Protein 4FQG (pdb70)

InterPro domains:
  IPR001202 WW domain [PF00397] (137-162)
  IPR001202 WW domain [PF00397] (434-460)
  IPR001202 WW domain [PS01159] (435-460)
  IPR001202 WW domain [PS50020] (131-164)
  IPR001202 WW domain [PS50020] (429-462)
  IPR001202 WW domain [PS50020] (532-561)
  IPR001202 WW domain [SM00456] (132-164)
  IPR001202 WW domain [SM00456] (430-462)
  IPR001202 WW domain [SM00456] (529-561)
  IPR001202 WW domain [cd00201] (137-164)
  IPR001202 WW domain [cd00201] (433-460)
  IPR001202 WW domain [cd00201] (532-561)
  IPR002713 FF domain [PF01846] (662-709)
  IPR002713 FF domain [PF01846] (727-776)
  IPR002713 FF domain [PF01846] (794-843)
  IPR002713 FF domain [PF01846] (898-949)
  IPR002713 FF domain [PF01846] (956-1007)
  IPR002713 FF domain [PF01846] (1015-1071)
  IPR002713 FF domain [PS51676] (659-712)
  IPR002713 FF domain [PS51676] (725-779)

CATH classification: 1.10.10.440 (+2 more: 1.10.10.440, 1.10.10.440)

Foldseek 3Di:
DVCLQVVLLVLLLVLCVVPPQALADDPVVVVVVSVVPPSVCSNVVPDPVVSVVSNVVVSVVSLVVLLVLLLVVVVVPVPDALPDAPVRVCVVCVPPCSQVRNHPDPVVSRVSVNVSSVVVVVVLLVVLVVVLVVDPLQDLCLVVVVVVDPPSLVVVCVVCVPDPSLVSCVVPVVVSSVSNVVSNVD/DVCLQVVLLVLLLVLCVVPPQALPDDPVVVVVVCVVPPSVVSNVVADPVRSVVSVVVSSVVSLVVLLVLLLVLVVPPVPDALPDALVRVCVVCVVPVSQVRNHPDSVVSRVSVNVSSVVVVVVLLVVLVVVLVVDPLQALVVLVVVVVDPVSLVVVCVVCVPPPSLVSCVVPVVVSSVSSVVSSVVRND

Nearest PDB structures (foldseek):
  4fqg-assembly1_A  TM=1.005E+00  e=4.468E-24  Homo sapiens
  7abg-assembly1_A4  TM=9.058E-01  e=4.247E-19  Homo sapiens
  7abf-assembly1_A4  TM=8.771E-01  e=1.284E-18  Homo sapiens
  8qo9-assembly1_T  TM=8.523E-01  e=1.172E-17  Homo sapiens
  4fqg-assembly1_A  TM=9.958E-01  e=4.144E-23  Homo sapiens

Solvent-accessible surface area: 24582 Å² total; per-residue (Å²): 128,158,101,115,121,65,83,5,25,89,75,1,85,60,3,1,73,66,85,8,163,41,28,51,63,50,29,62,90,8,100,178,74,5,123,172,27,162,84,19,106,51,0,90,109,5,100,140,95,62,18,60,113,18,6,76,68,27,31,99,59,19,54,109,99,18,78,89,73,0,46,76,11,1,102,113,19,116,68,14,54,18,82,20,68,11,155,97,2,79,139,93,6,114,123,34,71,69,5,96,131,17,8,105,29,61,167,86,30,71,128,21,4,81,46,11,22,111,42,72,60,92,78,10,20,50,61,0,107,66,12,0,142,89,15,168,88,12,55,164,132,0,36,72,64,44,96,68,60,112,98,12,32,109,56,0,34,143,97,2,80,134,40,172,60,14,75,77,0,76,53,24,66,101,64,27,102,119,17,0,64,55,48,10,96,141,130,156,102,118,117,69,83,4,28,84,72,1,90,57,2,1,70,69,89,8,164,41,27,57,63,52,23,59,90,7,103,175,80,7,105,178,30,163,89,18,104,49,0,86,106,3,114,175,129,51,15,69,100,16,7,79,80,27,30,123,58,27,62,161,128,32,84,92,59,0,35,68,10,1,95,114,16,115,67,17,56,30,82,20,64,11,157,100,2,70,148,97,6,114,134,36,70,62,5,99,131,18,8,104,35,69,143,117,24,46,72,23,2,48,32,10,20,48,53,89,51,92,80,11,66,58,61,0,78,70,10,0,104,98,14,165,88,8,31,126,138,1,62,158,77,39,119,141,54,101,89,12,27,109,54,0,23,140,96,2,78,127,40,163,60,19,80,71,0,71,60,19,49,90,41,16,99,126,33,0,53,50,12,2,38,65,65,70,217

GO terms:
  GO:0045944 positive regulation of transcription by RNA polymerase II (P, IDA)
  GO:0006397 mRNA processing (P, IDA)
  GO:0008380 RNA splicing (P, IDA)
  GO:0070063 RNA polymerase binding (F, TAS)
  GO:0034244 negative regulation of transcription elongation by RNA polymerase II (P, TAS)
  GO:0016607 nuclear speck (C, TAS)
  GO:0003711 transcription elongation factor activity (F, TAS)
  GO:0032968 positive regulation of transcription elongation by RNA polymerase II (P, TAS)
  GO:0044390 ubiquitin-like protein conjugating enzyme binding (F, IPI)
  GO:0005634 nucleus (C, TAS)
  GO:0003713 transcription coactivator activity (F, TAS)
  GO:0005654 nucleoplasm (C, TAS)
  GO:0042802 identical protein binding (F, IPI)
  GO:0005515 protein binding (F, IPI)
  GO:0003714 transcription corepressor activity (F, IDA)
  GO:0000122 negative regulation of transcription by RNA polymerase II (P, IDA)
  GO:0061629 RNA polymerase II-specific DNA-binding transcription factor binding (F, IPI)
  GO:0005654 nucleoplasm (C, IDA)
  GO:0003723 RNA binding (F, HDA)

Radius of gyration: 33.72 Å; Cα contacts (8 Å, |Δi|>4): 246; chains: 2; bounding box: 51×110×49 Å

Sequence (375 aa):
SHMKREEAIQNFKALLSDMVRSSDVSWSDTRRTLRKDHRWESGSLLEREEKEKLFNEHIEALTKKKREHFRQLLDETSAITLTSTWKEVKKIIKEDPRCIKFSSSDRKKQREFEEYIRDKYITAKADFRTLLKETKFITYRSKKLIQESDQHLKDVEKILQNDKRYLVLDCVPEERRKLIVAYVDDSHMKREEAIQNFKALLSDMVRSSDVSWSDTRRTLRKDHRWESGSLLEREEKEKLFNEHIEALTKKKREHFRQLLDETSAITLTSTWKEVKKIIKEDPRCIKFSSSDRKKQREFEEYIRDKYITAKADFRTLLKETKFITYRSKKLIQESDQHLKDVEKILQNDKRYLVLDCVPEERRKLIVAYVDDLDR

Organism: Homo sapiens (NCBI:txid9606)

Secondary structure (DSSP, 8-state):
-HHHHHHHHHHHHHHHHHH---TT--HHHHHHHHTTSGGGGGGTTS-HHHHHHHHHHHHHHHHHHHHHHHHHHHHT-TT--TT--HHHHHHHHTT-HHHHTT-S-HHHHHHHHHHHHHHHHHHHHHHHHHHHHH-TTS-TTHHHHHHH-SHHHHHHHHHHTTSHHHHTTTT-HHHHHHHHHHHHH-/-THHHHHHHHHHHHHHHHH---TT--HHHH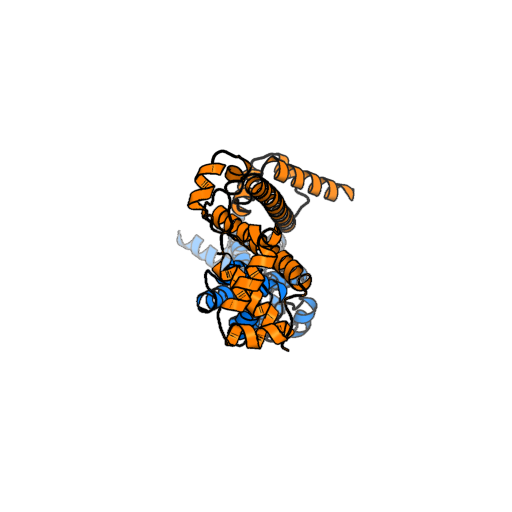HHHHTTSGGGGGGTTS-HHHHHHHHHHHHHHHHHHHHHHHHHHHHT-TT--TT--HHHHHHHHTT-HHHHTT-S-HHHHHHHHHHHHHHHHHHHHHHHHHHHHH-TT--TTHHHHHHH-THHHHHHHHHHTT-HHHHTTTT-HHHHHHHHHHHHHHHT-

Structure (mmCIF, N/CA/C/O backbone):
data_4FQG
#
_entry.id   4FQG
#
_cell.length_a   27.919
_cell.length_b   77.087
_cell.length_c   95.179
_cell.angle_alpha   90.00
_cell.angle_beta   96.01
_cell.angle_gamma   90.00
#
_symmetry.space_group_name_H-M   'P 1 21 1'
#
loop_
_entity.id
_entity.type
_entity.pdbx_description
1 polymer 'Transcription elongation regulator 1'
2 non-polymer 'NICKEL (II) ION'
3 non-polymer 'CHLORIDE ION'
4 water water
#
loop_
_atom_site.group_PDB
_atom_site.id
_atom_site.type_symbol
_atom_site.label_atom_id
_atom_site.label_alt_id
_atom_site.label_comp_id
_atom_site.label_asym_id
_atom_site.label_entity_id
_atom_site.label_seq_id
_atom_site.pdbx_PDB_ins_code
_atom_site.Cartn_x
_atom_site.Cartn_y
_atom_site.Cartn_z
_atom_site.occupancy
_atom_site.B_iso_or_equiv
_atom_site.auth_seq_id
_atom_site.auth_comp_id
_atom_site.auth_asym_id
_atom_site.auth_atom_id
_atom_site.pdbx_PDB_model_num
ATOM 1 N N . SER A 1 1 ? 18.592 36.175 48.766 1.00 20.15 1 SER A N 1
ATOM 2 C CA . SER A 1 1 ? 17.262 36.082 48.170 1.00 20.46 1 SER A CA 1
ATOM 3 C C . SER A 1 1 ? 17.142 34.910 47.198 1.00 21.06 1 SER A C 1
ATOM 4 O O . SER A 1 1 ? 16.101 34.722 46.554 1.00 21.31 1 SER A O 1
ATOM 7 N N . HIS A 1 2 ? 18.211 34.131 47.087 1.00 16.56 2 HIS A N 1
ATOM 8 C CA . HIS A 1 2 ? 18.198 32.923 46.279 1.00 15.40 2 HIS A CA 1
ATOM 9 C C . HIS A 1 2 ? 17.034 31.996 46.649 1.00 19.48 2 HIS A C 1
ATOM 10 O O . HIS A 1 2 ? 16.399 31.419 45.771 1.00 19.41 2 HIS A O 1
ATOM 17 N N . MET A 1 3 ? 16.720 31.897 47.937 1.00 18.10 3 MET A N 1
ATOM 18 C CA . MET A 1 3 ? 15.623 31.036 48.377 1.00 17.44 3 MET A CA 1
ATOM 19 C C . MET A 1 3 ? 14.254 31.531 47.919 1.00 17.45 3 MET A C 1
ATOM 20 O O . MET A 1 3 ? 13.273 30.802 47.998 1.00 18.47 3 MET A O 1
ATOM 25 N N . LYS A 1 4 ? 14.179 32.762 47.436 1.00 17.02 4 LYS A N 1
ATOM 26 C CA . LYS A 1 4 ? 12.888 33.298 47.016 1.00 18.86 4 LYS A CA 1
ATOM 27 C C . LYS A 1 4 ? 12.320 32.536 45.824 1.00 19.74 4 LYS A C 1
ATOM 28 O O . LYS A 1 4 ? 11.112 32.289 45.748 1.00 18.64 4 LYS A O 1
ATOM 34 N N . ARG A 1 5 ? 13.193 32.145 44.905 1.00 20.71 5 ARG A N 1
ATOM 35 C CA . ARG A 1 5 ? 12.758 31.374 43.747 1.00 21.97 5 ARG A CA 1
ATOM 36 C C . ARG A 1 5 ? 12.316 29.980 44.159 1.00 17.00 5 ARG A C 1
ATOM 37 O O . ARG A 1 5 ? 11.360 29.437 43.613 1.00 14.90 5 ARG A O 1
ATOM 45 N N . GLU A 1 6 ? 13.021 29.391 45.117 1.00 17.38 6 GLU A N 1
ATOM 46 C CA . GLU A 1 6 ? 12.626 28.086 45.626 1.00 17.32 6 GLU A CA 1
ATOM 47 C C . GLU A 1 6 ? 11.266 28.194 46.334 1.00 15.90 6 GLU A C 1
ATOM 48 O O . GLU A 1 6 ? 10.385 27.346 46.150 1.00 13.77 6 GLU A O 1
ATOM 54 N N . GLU A 1 7 ? 11.089 29.255 47.114 1.00 13.04 7 GLU A N 1
ATOM 55 C CA . GLU A 1 7 ? 9.813 29.496 47.778 1.00 14.34 7 GLU A CA 1
ATOM 56 C C . GLU A 1 7 ? 8.667 29.674 46.771 1.00 13.73 7 GLU A C 1
ATOM 57 O O . GLU A 1 7 ? 7.557 29.200 47.006 1.00 11.06 7 GLU A O 1
ATOM 63 N N . ALA A 1 8 ? 8.942 30.343 45.653 1.00 14.78 8 ALA A N 1
ATOM 64 C CA . ALA A 1 8 ? 7.940 30.523 44.606 1.00 16.27 8 ALA A CA 1
ATOM 65 C C . ALA A 1 8 ? 7.552 29.190 43.962 1.00 15.49 8 ALA A C 1
ATOM 66 O O . ALA A 1 8 ? 6.387 28.965 43.616 1.00 10.70 8 ALA A O 1
ATOM 68 N N . ILE A 1 9 ? 8.536 28.311 43.785 1.00 12.37 9 ILE A N 1
ATOM 69 C CA . ILE A 1 9 ? 8.272 26.987 43.223 1.00 12.75 9 ILE A CA 1
ATOM 70 C C . ILE A 1 9 ? 7.308 26.222 44.117 1.00 11.63 9 ILE A C 1
ATOM 71 O O . ILE A 1 9 ? 6.332 25.632 43.649 1.00 12.44 9 ILE A O 1
ATOM 76 N N . GLN A 1 10 ? 7.602 26.212 45.410 1.00 12.83 10 GLN A N 1
ATOM 77 C CA . GLN A 1 10 ? 6.753 25.528 46.369 1.00 15.68 10 GLN A CA 1
ATOM 78 C C . GLN A 1 10 ? 5.359 26.167 46.435 1.00 16.11 10 GLN A C 1
ATOM 79 O O . GLN A 1 10 ? 4.353 25.467 46.580 1.00 16.32 10 GLN A O 1
ATOM 85 N N . ASN A 1 11 ? 5.298 27.491 46.317 1.00 14.51 11 ASN A N 1
ATOM 86 C CA . ASN A 1 11 ? 4.007 28.182 46.287 1.00 10.37 11 ASN A CA 1
ATOM 87 C C . ASN A 1 11 ? 3.195 27.805 45.065 1.00 8.87 11 ASN A C 1
ATOM 88 O O . ASN A 1 11 ? 1.993 27.528 45.153 1.00 10.69 11 ASN A O 1
ATOM 93 N N . PHE A 1 12 ? 3.850 27.803 43.913 1.00 9.47 12 PHE A N 1
ATOM 94 C CA . PHE A 1 12 ? 3.161 27.429 42.689 1.00 10.98 12 PHE A CA 1
ATOM 95 C C . PHE A 1 12 ? 2.743 25.968 42.780 1.00 10.48 12 PHE A C 1
ATOM 96 O O . PHE A 1 12 ? 1.638 25.606 42.399 1.00 13.68 12 PHE A O 1
ATOM 104 N N . LYS A 1 13 ? 3.616 25.123 43.313 1.00 9.10 13 LYS A N 1
ATOM 105 C CA . LYS A 1 13 ? 3.257 23.720 43.511 1.00 10.22 13 LYS A CA 1
ATOM 106 C C . LYS A 1 13 ? 2.037 23.523 44.411 1.00 13.58 13 LYS A C 1
ATOM 107 O O . LYS A 1 13 ? 1.213 22.636 44.163 1.00 10.84 13 LYS A O 1
ATOM 113 N N . ALA A 1 14 ? 1.940 24.326 45.471 1.00 13.70 14 ALA A N 1
ATOM 114 C CA . ALA A 1 14 ? 0.799 24.248 46.377 1.00 14.40 14 ALA A CA 1
ATOM 115 C C . ALA A 1 14 ? -0.468 24.706 45.674 1.00 14.99 14 ALA A C 1
ATOM 116 O O . ALA A 1 14 ? -1.548 24.149 45.900 1.00 13.82 14 ALA A O 1
ATOM 118 N N . LEU A 1 15 ? -0.341 25.728 44.829 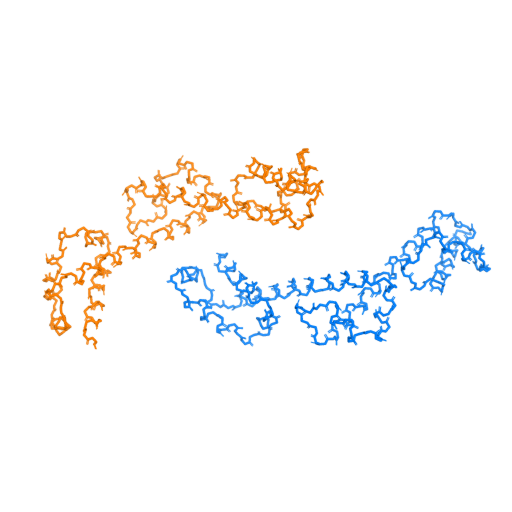1.00 13.26 15 LEU A N 1
ATOM 119 C CA . LEU A 1 15 ? -1.481 26.193 44.051 1.00 11.19 15 LEU A CA 1
ATOM 120 C C . LEU A 1 15 ? -1.996 25.085 43.136 1.00 11.00 15 LEU A C 1
ATOM 121 O O . LEU A 1 15 ? -3.205 24.854 43.053 1.00 11.50 15 LEU A O 1
ATOM 126 N N . LEU A 1 16 ? -1.087 24.398 42.451 1.00 11.23 16 LEU A N 1
ATOM 127 C CA . LEU A 1 16 ? -1.491 23.284 41.576 1.00 14.56 16 LEU A CA 1
ATOM 128 C C . LEU A 1 16 ? -2.142 22.140 42.364 1.00 15.01 16 LEU A C 1
ATOM 129 O O . LEU A 1 16 ? -3.183 21.603 41.968 1.00 12.63 16 LEU A O 1
ATOM 134 N N . SER A 1 17 ? -1.505 21.757 43.465 1.00 15.83 17 SER A N 1
ATOM 135 C CA . SER A 1 17 ? -2.026 20.698 44.315 1.00 18.44 17 SER A CA 1
ATOM 136 C C . SER A 1 17 ? -3.433 21.028 44.751 1.00 16.79 17 SER A C 1
ATOM 137 O O . SER A 1 17 ? -4.290 20.149 44.829 1.00 16.45 17 SER A O 1
ATOM 140 N N . ASP A 1 18 ? -3.669 22.303 45.040 1.00 12.00 18 ASP A N 1
ATOM 141 C CA . ASP A 1 18 ? -4.966 22.730 45.547 1.00 15.48 18 ASP A CA 1
ATOM 142 C C . ASP A 1 18 ? -6.003 22.739 44.432 1.00 16.95 18 ASP A C 1
ATOM 143 O O . ASP A 1 18 ? -7.108 22.234 44.608 1.00 17.87 18 ASP A O 1
ATOM 148 N N . MET A 1 19 ? -5.654 23.346 43.298 1.00 13.19 19 MET A N 1
ATOM 149 C CA . MET A 1 19 ? -6.634 23.596 42.243 1.00 11.79 19 MET A CA 1
ATOM 150 C C . MET A 1 19 ? -6.713 22.604 41.078 1.00 14.42 19 MET A C 1
ATOM 151 O O . MET A 1 19 ? -7.684 22.613 40.323 1.00 17.93 19 MET A O 1
ATOM 156 N N . VAL A 1 20 ? -5.710 21.747 40.916 1.00 10.44 20 VAL A N 1
ATOM 157 C CA . VAL A 1 20 ? -5.755 20.791 39.812 1.00 8.95 20 VAL A CA 1
ATOM 158 C C . VAL A 1 20 ? -5.794 19.394 40.380 1.00 11.81 20 VAL A C 1
ATOM 159 O O . VAL A 1 20 ? -4.791 18.912 40.902 1.00 12.49 20 VAL A O 1
ATOM 163 N N . ARG A 1 21 ? -6.972 18.778 40.333 1.00 12.90 21 ARG A N 1
ATOM 164 C CA . ARG A 1 21 ? -7.160 17.424 40.835 1.00 14.38 21 ARG A CA 1
ATOM 165 C C . ARG A 1 21 ? -7.334 16.358 39.755 1.00 17.23 21 ARG A C 1
ATOM 166 O O . ARG A 1 21 ? -7.376 15.170 40.058 1.00 17.26 21 ARG A O 1
ATOM 174 N N . SER A 1 22 ? -7.425 16.793 38.503 1.00 15.04 22 SER A N 1
ATOM 175 C CA . SER A 1 22 ? -7.704 15.892 37.393 1.00 17.76 22 SER A CA 1
ATOM 176 C C . SER A 1 22 ? -6.542 15.895 36.422 1.00 18.61 22 SER A C 1
ATOM 177 O O . SER A 1 22 ? -5.963 16.942 36.142 1.00 15.02 22 SER A O 1
ATOM 180 N N . SER A 1 23 ? -6.207 14.724 35.901 1.00 19.61 23 SER A N 1
ATOM 181 C CA . SER A 1 23 ? -5.088 14.617 34.983 1.00 20.17 23 SER A CA 1
ATOM 182 C C . SER A 1 23 ? -5.560 14.841 33.557 1.00 18.89 23 SER A C 1
ATOM 183 O O . SER A 1 23 ? -4.766 14.810 32.624 1.00 20.61 23 SER A O 1
ATOM 186 N N . ASP A 1 24 ? -6.856 15.070 33.396 1.00 18.63 24 ASP A N 1
ATOM 187 C CA . ASP A 1 24 ? -7.430 15.278 32.074 1.00 17.82 24 ASP A CA 1
ATOM 188 C C . ASP A 1 24 ? -7.192 16.692 31.537 1.00 20.17 24 ASP A C 1
ATOM 189 O O . ASP A 1 24 ? -7.226 16.908 30.333 1.00 21.68 24 ASP A O 1
ATOM 194 N N . VAL A 1 25 ? -6.955 17.656 32.423 1.00 23.13 25 VAL A N 1
ATOM 195 C CA . VAL A 1 25 ? -6.937 19.068 32.006 1.00 23.17 25 VAL A CA 1
ATOM 196 C C . VAL A 1 25 ? -5.677 19.539 31.264 1.00 23.66 25 VAL A C 1
ATOM 197 O O . VAL A 1 25 ? -4.564 19.083 31.539 1.00 18.85 25 VAL A O 1
ATOM 201 N N . SER A 1 26 ? -5.872 20.461 30.320 1.00 23.41 26 SER A N 1
ATOM 202 C CA . SER A 1 26 ? -4.767 21.071 29.581 1.00 23.92 26 SER A CA 1
ATOM 203 C C . SER A 1 26 ? -4.090 22.216 30.349 1.00 21.96 26 SER A C 1
ATOM 204 O O . SER A 1 26 ? -4.696 22.836 31.233 1.00 20.07 26 SER A O 1
ATOM 207 N N . TRP A 1 27 ? -2.832 22.485 30.007 1.00 20.56 27 TRP A N 1
ATOM 208 C CA . TRP A 1 27 ? -2.125 23.653 30.524 1.00 21.03 27 TRP A CA 1
ATOM 209 C C . TRP A 1 27 ? -2.798 24.924 30.029 1.00 24.08 27 TRP A C 1
ATOM 210 O O . TRP A 1 27 ? -2.937 25.899 30.768 1.00 26.52 27 TRP A O 1
ATOM 221 N N . SER A 1 28 ? -3.218 24.901 28.770 1.00 24.50 28 SER A N 1
ATOM 222 C CA . SER A 1 28 ? -3.895 26.042 28.159 1.00 28.46 28 SER A CA 1
ATOM 223 C C . SER A 1 28 ? -5.092 26.479 28.992 1.00 23.64 28 SER A C 1
ATOM 224 O O . SER A 1 28 ? -5.224 27.647 29.338 1.00 22.26 28 SER A O 1
ATOM 227 N N . ASP A 1 29 ? -5.959 25.531 29.328 1.00 24.14 29 ASP A N 1
ATOM 228 C CA . ASP A 1 29 ? -7.124 25.835 30.150 1.00 24.16 29 ASP A CA 1
ATOM 229 C C . ASP A 1 29 ? -6.719 26.266 31.557 1.00 24.32 29 ASP A C 1
ATOM 230 O O . ASP A 1 29 ? -7.247 27.235 32.096 1.00 29.11 29 ASP A O 1
ATOM 235 N N . THR A 1 30 ? -5.774 25.538 32.143 1.00 18.91 30 THR A N 1
ATOM 236 C CA . THR A 1 30 ? -5.382 25.745 33.529 1.00 14.73 30 THR A CA 1
ATOM 237 C C . THR A 1 30 ? -4.711 27.106 33.772 1.00 14.61 30 THR A C 1
ATOM 238 O O . THR A 1 30 ? -4.974 27.752 34.786 1.00 15.27 30 THR A O 1
ATOM 242 N N . ARG A 1 31 ? -3.834 27.525 32.861 1.00 13.19 31 ARG A N 1
ATOM 243 C CA . ARG A 1 31 ? -3.160 28.810 33.009 1.00 17.90 31 ARG A CA 1
ATOM 244 C C . ARG A 1 31 ? -4.164 29.947 32.844 1.00 20.78 31 ARG A C 1
ATOM 245 O O . ARG A 1 31 ? -3.951 31.047 33.345 1.00 25.40 31 ARG A O 1
ATOM 253 N N . ARG A 1 32 ? -5.264 29.664 32.151 1.00 22.20 32 ARG A N 1
ATOM 254 C CA . ARG A 1 32 ? -6.353 30.620 31.995 1.00 25.22 32 ARG A CA 1
ATOM 255 C C . ARG A 1 32 ? -7.081 30.820 33.317 1.00 23.68 32 ARG A C 1
ATOM 256 O O . ARG A 1 32 ? -7.241 31.941 33.795 1.00 24.42 32 ARG A O 1
ATOM 264 N N . THR A 1 33 ? -7.512 29.720 33.917 1.00 19.38 33 THR A N 1
ATOM 265 C CA . THR A 1 33 ? -8.331 29.787 35.116 1.00 17.59 33 THR A CA 1
ATOM 266 C C . THR A 1 33 ? -7.535 30.131 36.366 1.00 18.97 33 THR A C 1
ATOM 267 O O . THR A 1 33 ? -8.016 30.865 37.221 1.00 22.14 33 THR A O 1
ATOM 271 N N . LEU A 1 34 ? -6.327 29.594 36.485 1.00 17.09 34 LEU A N 1
ATOM 272 C CA . LEU A 1 34 ? -5.515 29.861 37.665 1.00 17.58 34 LEU A CA 1
ATOM 273 C C . LEU A 1 34 ? -5.138 31.328 37.745 1.00 18.17 34 LEU A C 1
ATOM 274 O O . LEU A 1 34 ? -4.893 31.855 38.822 1.00 18.05 34 LEU A O 1
ATOM 279 N N . ARG A 1 35 ? -5.084 31.986 36.596 1.00 17.42 35 ARG A N 1
ATOM 280 C CA . ARG A 1 35 ? -4.742 33.399 36.556 1.00 18.23 35 ARG A CA 1
ATOM 281 C C . ARG A 1 35 ? -5.808 34.239 37.253 1.00 18.60 35 ARG A C 1
ATOM 282 O O . ARG A 1 35 ? -5.541 35.358 37.674 1.00 22.27 35 ARG A O 1
ATOM 290 N N . LYS A 1 36 ? -7.011 33.693 37.387 1.00 18.58 36 LYS A N 1
ATOM 291 C CA . LYS A 1 36 ? -8.086 34.399 38.076 1.00 24.27 36 LYS A CA 1
ATOM 292 C C . LYS A 1 36 ? -7.961 34.251 39.593 1.00 23.51 36 LYS A C 1
ATOM 293 O O . LYS A 1 36 ? -8.711 34.862 40.348 1.00 29.92 36 LYS A O 1
ATOM 299 N N . ASP A 1 37 ? -7.020 33.426 40.031 1.00 19.98 37 ASP A N 1
ATOM 300 C CA . ASP A 1 37 ? -6.807 33.176 41.447 1.00 17.90 37 ASP A CA 1
ATOM 301 C C . ASP A 1 37 ? -5.662 34.073 41.910 1.00 15.69 37 ASP A C 1
ATOM 302 O O . ASP A 1 37 ? -4.595 34.069 41.306 1.00 14.12 37 ASP A O 1
ATOM 307 N N . HIS A 1 38 ? -5.876 34.846 42.974 1.00 12.61 38 HIS A N 1
ATOM 308 C CA . HIS A 1 38 ? -4.876 35.830 43.389 1.00 13.07 38 HIS A CA 1
ATOM 309 C C . HIS A 1 38 ? -3.549 35.188 43.778 1.00 12.22 38 HIS A C 1
ATOM 310 O O . HIS A 1 38 ? -2.532 35.861 43.874 1.00 12.40 38 HIS A O 1
ATOM 317 N N . ARG A 1 39 ? -3.556 33.877 43.984 1.00 15.36 39 ARG A N 1
ATOM 318 C CA . ARG A 1 39 ? -2.335 33.177 44.361 1.00 17.39 39 ARG A CA 1
ATOM 319 C C . ARG A 1 39 ? -1.362 33.078 43.190 1.00 16.14 39 ARG A C 1
ATOM 320 O O . ARG A 1 39 ? -0.193 32.740 43.374 1.00 18.26 39 ARG A O 1
ATOM 328 N N . TRP A 1 40 ? -1.840 33.401 41.993 1.00 13.73 40 TRP A N 1
ATOM 329 C CA . TRP A 1 40 ? -1.030 33.244 40.774 1.00 17.43 40 TRP A CA 1
ATOM 330 C C . TRP A 1 40 ? 0.223 34.124 40.778 1.00 18.86 40 TRP A C 1
ATOM 331 O O . TRP A 1 40 ? 1.288 33.706 40.331 1.00 16.25 40 TRP A O 1
ATOM 342 N N . GLU A 1 41 ? 0.083 35.351 41.271 1.00 21.15 41 GLU A N 1
ATOM 343 C CA . GLU A 1 41 ? 1.183 36.304 41.256 1.00 21.52 41 GLU A CA 1
ATOM 344 C C . GLU A 1 41 ? 2.365 35.864 42.117 1.00 21.81 41 GLU A C 1
ATOM 345 O O . GLU A 1 41 ? 3.488 36.323 41.922 1.00 25.00 41 GLU A O 1
ATOM 351 N N . SER A 1 42 ? 2.108 34.964 43.055 1.00 18.57 42 SER A N 1
ATOM 352 C CA . SER A 1 42 ? 3.155 34.434 43.910 1.00 21.68 42 SER A CA 1
ATOM 353 C C . SER A 1 42 ? 4.135 33.574 43.112 1.00 22.43 42 SER A C 1
ATOM 354 O O . SER A 1 42 ? 5.163 33.145 43.638 1.00 20.49 42 SER A O 1
ATOM 357 N N . GLY A 1 43 ? 3.805 33.316 41.848 1.00 19.99 43 GLY A N 1
ATOM 358 C CA . GLY A 1 43 ? 4.715 32.620 40.960 1.00 18.58 43 GLY A CA 1
ATOM 359 C C . GLY A 1 43 ? 5.377 33.559 39.966 1.00 19.63 43 GLY A C 1
ATOM 360 O O . GLY A 1 43 ? 5.922 33.118 38.964 1.00 16.61 43 GLY A O 1
ATOM 361 N N . SER A 1 44 ? 5.341 34.859 40.242 1.00 18.80 44 SER A N 1
ATOM 362 C CA . SER A 1 44 ? 5.889 35.830 39.296 1.00 24.71 44 SER A CA 1
ATOM 363 C C . SER A 1 44 ? 7.366 35.573 38.941 1.00 25.24 44 SER A C 1
ATOM 364 O O . SER A 1 44 ? 7.778 35.809 37.810 1.00 22.86 44 SER A O 1
ATOM 367 N N . LEU A 1 45 ? 8.149 35.070 39.893 1.00 25.59 45 LEU A N 1
ATOM 368 C CA . LEU A 1 45 ? 9.560 34.757 39.635 1.00 24.50 45 LEU A CA 1
ATOM 369 C C . LEU A 1 45 ? 9.757 33.605 38.652 1.00 23.87 45 LEU A C 1
ATOM 370 O O . LEU A 1 45 ? 10.870 33.373 38.171 1.00 22.90 45 LEU A O 1
ATOM 375 N N . LEU A 1 46 ? 8.685 32.876 38.357 1.00 22.44 46 LEU A N 1
ATOM 376 C CA . LEU A 1 46 ? 8.789 31.718 37.474 1.00 21.88 46 LEU A CA 1
ATOM 377 C C . LEU A 1 46 ? 8.368 32.050 36.043 1.00 23.95 46 LEU A C 1
ATOM 378 O O . LEU A 1 46 ? 7.269 32.562 35.801 1.00 23.55 46 LEU A O 1
ATOM 383 N N . GLU A 1 47 ? 9.246 31.750 35.095 1.00 25.52 47 GLU A N 1
ATOM 384 C CA . GLU A 1 47 ? 8.951 31.988 33.689 1.00 29.70 47 GLU A CA 1
ATOM 385 C C . GLU A 1 47 ? 7.898 30.984 33.210 1.00 28.05 47 GLU A C 1
ATOM 386 O O . GLU A 1 47 ? 7.739 29.916 33.804 1.00 26.29 47 GLU A O 1
ATOM 392 N N . ARG A 1 48 ? 7.175 31.328 32.150 1.00 24.61 48 ARG A N 1
ATOM 393 C CA . ARG A 1 48 ? 6.076 30.485 31.692 1.00 28.12 48 ARG A CA 1
ATOM 394 C C . ARG A 1 48 ? 6.526 29.053 31.432 1.00 27.81 48 ARG A C 1
ATOM 395 O O . ARG A 1 48 ? 5.784 28.105 31.693 1.00 26.42 48 ARG A O 1
ATOM 403 N N . GLU A 1 49 ? 7.748 28.896 30.939 1.00 28.47 49 GLU A N 1
ATOM 404 C CA . GLU A 1 49 ? 8.271 27.571 30.653 1.00 32.14 49 GLU A CA 1
ATOM 405 C C . GLU A 1 49 ? 8.371 26.715 31.910 1.00 29.35 49 GLU A C 1
ATOM 406 O O . GLU A 1 49 ? 7.947 25.561 31.914 1.00 29.57 49 GLU A O 1
ATOM 412 N N . GLU A 1 50 ? 8.927 27.280 32.976 1.00 26.15 50 GLU A N 1
ATOM 413 C CA . GLU A 1 50 ? 9.066 26.532 34.214 1.00 25.13 50 GLU A CA 1
ATOM 414 C C . GLU A 1 50 ? 7.722 26.303 34.905 1.00 20.31 50 GLU A C 1
ATOM 415 O O . GLU A 1 50 ? 7.533 25.274 35.531 1.00 18.56 50 GLU A O 1
ATOM 421 N N . LYS A 1 51 ? 6.790 27.250 34.779 1.00 21.10 51 LYS A N 1
ATOM 422 C CA . LYS A 1 51 ? 5.427 27.030 35.273 1.00 18.48 51 LYS A CA 1
ATOM 423 C C . LYS A 1 51 ? 4.815 25.834 34.564 1.00 19.05 51 LYS A C 1
ATOM 424 O O . LYS A 1 51 ? 4.249 24.948 35.201 1.00 18.34 51 LYS A O 1
ATOM 430 N N . GLU A 1 52 ? 4.933 25.818 33.240 1.00 21.03 52 GLU A N 1
ATOM 431 C CA . GLU A 1 52 ? 4.378 24.735 32.438 1.00 21.55 52 GLU A CA 1
ATOM 432 C C . GLU A 1 52 ? 5.062 23.412 32.757 1.00 21.12 52 GLU A C 1
ATOM 433 O O . GLU A 1 52 ? 4.428 22.361 32.725 1.00 19.60 52 GLU A O 1
ATOM 439 N N . LYS A 1 53 ? 6.356 23.470 33.054 1.00 21.97 53 LYS A N 1
ATOM 440 C CA . LYS A 1 53 ? 7.110 22.290 33.463 1.00 23.19 53 LYS A CA 1
ATOM 441 C C . LYS A 1 53 ? 6.548 21.744 34.767 1.00 20.88 53 LYS A C 1
ATOM 442 O O . LYS A 1 53 ? 6.290 20.544 34.895 1.00 19.15 53 LYS A O 1
ATOM 448 N N . LEU A 1 54 ? 6.375 22.635 35.737 1.00 19.56 54 LEU A N 1
ATOM 449 C CA . LEU A 1 54 ? 5.795 22.270 37.025 1.00 16.80 54 LEU A CA 1
ATOM 450 C C . LEU A 1 54 ? 4.389 21.693 36.846 1.00 16.84 54 LEU A C 1
ATOM 451 O O . LEU A 1 54 ? 4.004 20.759 37.541 1.00 13.43 54 LEU A O 1
ATOM 456 N N . PHE A 1 55 ? 3.637 22.243 35.900 1.00 15.91 55 PHE A N 1
ATOM 457 C CA . PHE A 1 55 ? 2.307 21.730 35.610 1.00 13.60 55 PHE A CA 1
ATOM 458 C C . PHE A 1 55 ? 2.392 20.314 35.041 1.00 15.43 55 PHE A C 1
ATOM 459 O O . PHE A 1 55 ? 1.646 19.431 35.454 1.00 16.29 55 PHE A O 1
ATOM 467 N N . ASN A 1 56 ? 3.305 20.094 34.100 1.00 16.06 56 ASN A N 1
ATOM 468 C CA . ASN A 1 56 ? 3.452 18.771 33.506 1.00 17.32 56 ASN A CA 1
ATOM 469 C C . ASN A 1 56 ? 3.842 17.723 34.531 1.00 18.92 56 ASN A C 1
ATOM 470 O O . ASN A 1 56 ? 3.293 16.627 34.535 1.00 18.80 56 ASN A O 1
ATOM 475 N N . GLU A 1 57 ? 4.788 18.067 35.400 1.00 17.00 57 GLU A N 1
ATOM 476 C CA . GLU A 1 57 ? 5.221 17.158 36.453 1.00 19.31 57 GLU A CA 1
ATOM 477 C C . GLU A 1 57 ? 4.029 16.822 37.340 1.00 20.51 57 GLU A C 1
ATOM 478 O O . GLU A 1 57 ? 3.813 15.669 37.685 1.00 19.72 57 GLU A O 1
ATOM 484 N N . HIS A 1 58 ? 3.246 17.843 37.681 1.00 19.17 58 HIS A N 1
ATOM 485 C CA . HIS A 1 58 ? 2.048 17.663 38.487 1.00 15.87 58 HIS A CA 1
ATOM 486 C C . HIS A 1 58 ? 1.047 16.704 37.852 1.00 18.41 58 HIS A C 1
ATOM 487 O O . HIS A 1 58 ? 0.527 15.816 38.517 1.00 20.59 58 HIS A O 1
ATOM 494 N N . ILE A 1 59 ? 0.753 16.894 36.572 1.00 18.90 59 ILE A N 1
ATOM 495 C CA . ILE A 1 59 ? -0.136 15.969 35.872 1.00 17.64 59 ILE A CA 1
ATOM 496 C C . ILE A 1 59 ? 0.471 14.558 35.906 1.00 19.46 59 ILE A C 1
ATOM 497 O O . ILE A 1 59 ? -0.229 13.559 36.072 1.00 15.64 59 ILE A O 1
ATOM 502 N N . GLU A 1 60 ? 1.785 14.481 35.764 1.00 19.62 60 GLU A N 1
ATOM 503 C CA . GLU A 1 60 ? 2.471 13.197 35.791 1.00 19.48 60 GLU A CA 1
ATOM 504 C C . GLU A 1 60 ? 2.275 12.511 37.139 1.00 17.43 60 GLU A C 1
ATOM 505 O O . GLU A 1 60 ? 2.015 11.305 37.203 1.00 15.40 60 GLU A O 1
ATOM 511 N N . ALA A 1 61 ? 2.387 13.289 38.212 1.00 11.97 61 ALA A N 1
ATOM 512 C CA . ALA A 1 61 ? 2.199 12.781 39.568 1.00 15.31 61 ALA A CA 1
ATOM 513 C C . ALA A 1 61 ? 0.774 12.309 39.802 1.00 15.49 61 ALA A C 1
ATOM 514 O O . ALA A 1 61 ? 0.556 11.264 40.406 1.00 14.58 61 ALA A O 1
ATOM 516 N N . LEU A 1 62 ? -0.196 13.096 39.347 1.00 14.43 62 LEU A N 1
ATOM 517 C CA . LEU A 1 62 ? -1.599 12.728 39.505 1.00 12.59 62 LEU A CA 1
ATOM 518 C C . LEU A 1 62 ? -1.892 11.445 38.730 1.00 14.11 62 LEU A C 1
ATOM 519 O O . LEU A 1 62 ? -2.624 10.570 39.203 1.00 16.81 62 LEU A O 1
ATOM 524 N N . THR A 1 63 ? -1.325 11.351 37.534 1.00 9.53 63 THR A N 1
ATOM 525 C CA . THR A 1 63 ? -1.529 10.196 36.670 1.00 13.30 63 THR A CA 1
ATOM 526 C C . THR A 1 63 ? -1.042 8.905 37.338 1.00 14.58 63 THR A C 1
ATOM 527 O O . THR A 1 63 ?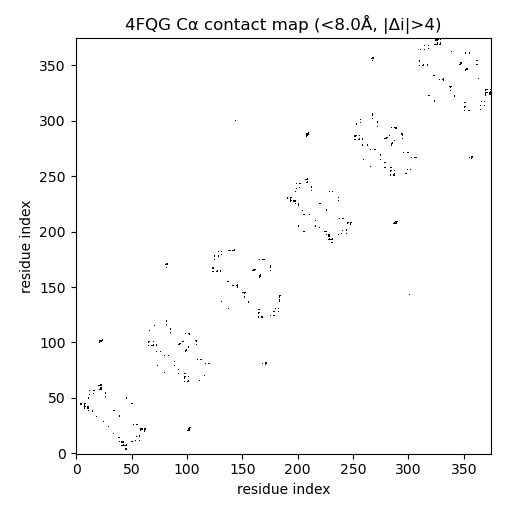 -1.741 7.893 37.330 1.00 13.81 63 THR A O 1
ATOM 531 N N . LYS A 1 64 ? 0.153 8.956 37.912 1.00 14.43 64 LYS A N 1
ATOM 532 C CA . LYS A 1 64 ? 0.744 7.812 38.599 1.00 18.45 64 LYS A CA 1
ATOM 533 C C . LYS A 1 64 ? -0.074 7.403 39.801 1.00 17.10 64 LYS A C 1
ATOM 534 O O . LYS A 1 64 ? -0.296 6.222 40.034 1.00 13.19 64 LYS A O 1
ATOM 540 N N . LYS A 1 65 ? -0.511 8.388 40.572 1.00 16.15 65 LYS A N 1
ATOM 541 C CA . LYS A 1 65 ? -1.257 8.110 41.782 1.00 15.46 65 LYS A CA 1
ATOM 542 C C . LYS A 1 65 ? -2.603 7.491 41.430 1.00 15.29 65 LYS A C 1
ATOM 543 O O . LYS A 1 65 ? -3.001 6.474 42.006 1.00 14.64 65 LYS A O 1
ATOM 549 N N . LYS A 1 66 ? -3.302 8.105 40.483 1.00 8.68 66 LYS A N 1
ATOM 550 C CA . LYS A 1 66 ? -4.603 7.599 40.075 1.00 12.87 66 LYS A CA 1
ATOM 551 C C . LYS A 1 66 ? -4.510 6.187 39.492 1.00 15.37 66 LYS A C 1
ATOM 552 O O . LYS A 1 66 ? -5.369 5.355 39.756 1.00 18.11 66 LYS A O 1
ATOM 558 N N . ARG A 1 67 ? -3.473 5.914 38.701 1.00 15.44 67 ARG A N 1
ATOM 559 C CA . ARG A 1 67 ? -3.328 4.587 38.112 1.00 12.03 67 ARG A CA 1
ATOM 560 C C . ARG A 1 67 ? -3.117 3.538 39.196 1.00 12.78 67 ARG A C 1
ATOM 561 O O . ARG A 1 67 ? -3.678 2.442 39.137 1.00 11.40 67 ARG A O 1
ATOM 569 N N . GLU A 1 68 ? -2.309 3.881 40.189 1.00 13.59 68 GLU A N 1
ATOM 570 C CA . GLU A 1 68 ? -2.030 2.957 41.280 1.00 16.96 68 GLU A CA 1
ATOM 571 C C . GLU A 1 68 ? -3.288 2.633 42.081 1.00 15.03 68 GLU A C 1
ATOM 572 O O . GLU A 1 68 ? -3.532 1.475 42.416 1.00 11.65 68 GLU A O 1
ATOM 578 N N . HIS A 1 69 ? -4.083 3.652 42.396 1.00 17.66 69 HIS A N 1
ATOM 579 C CA . HIS A 1 69 ? -5.335 3.430 43.118 1.00 18.21 69 HIS A CA 1
ATOM 580 C C . HIS A 1 69 ? -6.368 2.700 42.259 1.00 11.13 69 HIS A C 1
ATOM 581 O O . HIS A 1 69 ? -7.149 1.899 42.763 1.00 10.67 69 HIS A O 1
ATOM 588 N N . PHE A 1 70 ? -6.368 2.977 40.962 1.00 10.69 70 PHE A N 1
ATOM 589 C CA . PHE A 1 70 ? -7.263 2.268 40.041 1.00 12.48 70 PHE A CA 1
ATOM 590 C C . PHE A 1 70 ? -6.929 0.773 40.079 1.00 14.47 70 PHE A C 1
ATOM 591 O O . PHE A 1 70 ? -7.815 -0.084 40.194 1.00 14.36 70 PHE A O 1
ATOM 599 N N . ARG A 1 71 ? -5.643 0.461 40.012 1.00 11.62 71 ARG A N 1
ATOM 600 C CA . ARG A 1 71 ? -5.229 -0.931 39.951 1.00 13.87 71 ARG A CA 1
ATOM 601 C C . ARG A 1 71 ? -5.495 -1.646 41.267 1.00 13.91 71 ARG A C 1
ATOM 602 O O . ARG A 1 71 ? -5.825 -2.832 41.283 1.00 12.70 71 ARG A O 1
ATOM 610 N N . GLN A 1 72 ? -5.348 -0.910 42.364 1.00 11.62 72 GLN A N 1
ATOM 611 C CA . GLN A 1 72 ? -5.674 -1.416 43.682 1.00 8.93 72 GLN A CA 1
ATOM 612 C C . GLN A 1 72 ? -7.146 -1.794 43.777 1.00 10.32 72 GLN A C 1
ATOM 613 O O . GLN A 1 72 ? -7.487 -2.852 44.312 1.00 8.34 72 GLN A O 1
ATOM 619 N N . LEU A 1 73 ? -8.010 -0.925 43.255 1.00 10.44 73 LEU A N 1
ATOM 620 C CA . LEU A 1 73 ? -9.447 -1.191 43.198 1.00 8.49 73 LEU A CA 1
ATOM 621 C C . LEU A 1 73 ? -9.724 -2.462 42.395 1.00 7.67 73 LEU A C 1
ATOM 622 O O . LEU A 1 73 ? -10.530 -3.307 42.813 1.00 9.59 73 LEU A O 1
ATOM 627 N N . LEU A 1 74 ? -9.046 -2.614 41.256 1.00 6.56 74 LEU A N 1
ATOM 628 C CA . LEU A 1 74 ? -9.252 -3.795 40.425 1.00 11.29 74 LEU A CA 1
ATOM 629 C C . LEU A 1 74 ? -8.770 -5.027 41.173 1.00 11.09 74 LEU A C 1
ATOM 630 O O . LEU A 1 74 ? -9.425 -6.069 41.155 1.00 9.81 74 LEU A O 1
ATOM 635 N N . ASP A 1 75 ? -7.629 -4.900 41.846 1.00 11.59 75 ASP A N 1
ATOM 636 C CA . ASP A 1 75 ? -7.086 -6.012 42.624 1.00 15.20 75 ASP A CA 1
ATOM 637 C C . ASP A 1 75 ? -8.027 -6.432 43.736 1.00 16.48 75 ASP A C 1
ATOM 638 O O . ASP A 1 75 ? -8.008 -7.593 44.163 1.00 16.71 75 ASP A O 1
ATOM 643 N N . GLU A 1 76 ? -8.848 -5.484 44.194 1.00 13.23 76 GLU A N 1
ATOM 644 C CA . GLU A 1 76 ? -9.775 -5.728 45.288 1.00 15.23 76 GLU A CA 1
ATOM 645 C C . GLU A 1 76 ? -11.117 -6.271 44.798 1.00 18.24 76 GLU A C 1
ATOM 646 O O . GLU A 1 76 ? -11.973 -6.622 45.604 1.00 21.20 76 GLU A O 1
ATOM 652 N N . THR A 1 77 ? -11.300 -6.347 43.483 1.00 16.67 77 THR A N 1
ATOM 653 C CA . THR A 1 77 ? -12.570 -6.807 42.943 1.00 9.73 77 THR A CA 1
ATOM 654 C C . THR A 1 77 ? -12.389 -8.250 42.503 1.00 11.22 77 THR A C 1
ATOM 655 O O . THR A 1 77 ? -11.852 -8.513 41.422 1.00 11.33 77 THR A O 1
ATOM 659 N N . SER A 1 78 ? -12.909 -9.177 43.309 1.00 13.76 78 SER A N 1
ATOM 660 C CA . SER A 1 78 ? -12.562 -10.592 43.183 1.00 17.06 78 SER A CA 1
ATOM 661 C C . SER A 1 78 ? -13.249 -11.263 41.989 1.00 18.14 78 SER A C 1
ATOM 662 O O . SER A 1 78 ? -12.820 -12.317 41.529 1.00 16.48 78 SER A O 1
ATOM 665 N N . ALA A 1 79 ? -14.295 -10.633 41.468 1.00 14.24 79 ALA A N 1
ATOM 666 C CA . ALA A 1 79 ? -15.009 -11.188 40.333 1.00 13.07 79 ALA A CA 1
ATOM 667 C C . ALA A 1 79 ? -14.205 -11.073 39.046 1.00 15.52 79 ALA A C 1
ATOM 668 O O . ALA A 1 79 ? -14.545 -11.704 38.043 1.00 13.70 79 ALA A O 1
ATOM 670 N N . ILE A 1 80 ? -13.144 -10.271 39.059 1.00 14.02 80 ILE A N 1
ATOM 671 C CA . ILE A 1 80 ? -12.350 -10.099 37.841 1.00 13.88 80 ILE A CA 1
ATOM 672 C C . ILE A 1 80 ? -11.568 -11.360 37.484 1.00 18.48 80 ILE A C 1
ATOM 673 O O . ILE A 1 80 ? -10.938 -11.986 38.336 1.00 17.89 80 ILE A O 1
ATOM 678 N N . THR A 1 81 ? -11.617 -11.728 36.211 1.00 20.86 81 THR A N 1
ATOM 679 C CA . THR A 1 81 ? -10.860 -12.856 35.709 1.00 19.48 81 THR A CA 1
ATOM 680 C C . THR A 1 81 ? -10.077 -12.416 34.494 1.00 19.36 81 THR A C 1
ATOM 681 O O . THR A 1 81 ? -10.333 -11.353 33.929 1.00 17.46 81 THR A O 1
ATOM 685 N N . LEU A 1 82 ? -9.128 -13.247 34.085 1.00 19.13 82 LEU A N 1
ATOM 686 C CA . LEU A 1 82 ? -8.314 -12.953 32.917 1.00 21.86 82 LEU A CA 1
ATOM 687 C C . LEU A 1 82 ? -9.181 -12.613 31.710 1.00 23.00 82 LEU A C 1
ATOM 688 O O . LEU A 1 82 ? -8.768 -11.844 30.849 1.00 18.63 82 LEU A O 1
ATOM 693 N N . THR A 1 83 ? -10.382 -13.183 31.653 1.00 24.01 83 THR A N 1
ATOM 694 C CA . THR A 1 83 ? -11.270 -12.943 30.517 1.00 22.92 83 THR A CA 1
ATOM 695 C C . THR A 1 83 ? -12.345 -11.865 30.709 1.00 22.96 83 THR A C 1
ATOM 696 O O . THR A 1 83 ? -13.142 -11.628 29.802 1.00 24.73 83 THR A O 1
ATOM 700 N N . SER A 1 84 ? -12.371 -11.215 31.873 1.00 22.48 84 SER A N 1
ATOM 701 C CA . SER A 1 84 ? -13.354 -10.155 32.135 1.00 18.74 84 SER A CA 1
ATOM 702 C C . SER A 1 84 ? -13.217 -9.010 31.133 1.00 17.21 84 SER A C 1
ATOM 703 O O . SER A 1 84 ? -12.120 -8.698 30.673 1.00 16.45 84 SER A O 1
ATOM 706 N N . THR A 1 85 ? -14.342 -8.381 30.810 1.00 15.77 85 THR A N 1
ATOM 707 C CA . THR A 1 85 ? -14.360 -7.235 29.912 1.00 11.27 85 THR A CA 1
ATOM 708 C C . THR A 1 85 ? -14.579 -5.948 30.699 1.00 12.22 85 THR A C 1
ATOM 709 O O . THR A 1 85 ? -15.225 -5.958 31.744 1.00 14.80 85 THR A O 1
ATOM 713 N N . TRP A 1 86 ? -14.019 -4.845 30.212 1.00 13.20 86 TRP A N 1
ATOM 714 C CA . TRP A 1 86 ? -14.243 -3.550 30.841 1.00 14.21 86 TRP A CA 1
ATOM 715 C C . TRP A 1 86 ? -15.741 -3.315 31.034 1.00 15.75 86 TRP A C 1
ATOM 716 O O . TRP A 1 86 ? -16.178 -2.845 32.086 1.00 14.96 86 TRP A O 1
ATOM 727 N N . LYS A 1 87 ? -16.529 -3.677 30.023 1.00 14.06 87 LYS A N 1
ATOM 728 C CA . LYS A 1 87 ? -17.980 -3.510 30.096 1.00 19.47 87 LYS A CA 1
ATOM 729 C C . LYS A 1 87 ? -18.596 -4.215 31.307 1.00 15.72 87 LYS A C 1
ATOM 730 O O . LYS A 1 87 ? -19.502 -3.680 31.949 1.00 16.44 87 LYS A O 1
ATOM 736 N N . GLU A 1 88 ? -18.116 -5.414 31.614 1.00 14.92 88 GLU A N 1
ATOM 737 C CA . GLU A 1 88 ? -18.623 -6.156 32.773 1.00 15.77 88 GLU A CA 1
ATOM 738 C C . GLU A 1 88 ? -18.146 -5.506 34.070 1.00 13.15 88 GLU A C 1
ATOM 739 O O . GLU A 1 88 ? -18.926 -5.251 34.992 1.00 15.15 88 GLU A O 1
ATOM 745 N N . VAL A 1 89 ? -16.850 -5.231 34.128 1.00 10.80 89 VAL A N 1
ATOM 746 C CA . VAL A 1 89 ? -16.215 -4.733 35.345 1.00 11.53 89 VAL A CA 1
ATOM 747 C C . VAL A 1 89 ? -16.726 -3.354 35.749 1.00 10.55 89 VAL A C 1
ATOM 748 O O . VAL A 1 89 ? -16.929 -3.091 36.923 1.00 11.58 89 VAL A O 1
ATOM 752 N N . LYS A 1 90 ? -16.929 -2.481 34.769 1.00 10.51 90 LYS A N 1
ATOM 753 C CA . LYS A 1 90 ? -17.428 -1.132 35.026 1.00 15.90 90 LYS A CA 1
ATOM 754 C C . LYS A 1 90 ? -18.710 -1.147 35.864 1.00 13.23 90 LYS A C 1
ATOM 755 O O . LYS A 1 90 ? -18.909 -0.295 36.726 1.00 12.16 90 LYS A O 1
ATOM 761 N N . LYS A 1 91 ? -19.565 -2.130 35.608 1.00 15.75 91 LYS A N 1
ATOM 762 C CA . LYS A 1 91 ? -20.836 -2.262 36.322 1.00 16.76 91 LYS A CA 1
ATOM 763 C C . LYS A 1 91 ? -20.634 -2.474 37.823 1.00 16.64 91 LYS A C 1
ATOM 764 O O . LYS A 1 91 ? -21.439 -2.032 38.647 1.00 14.68 91 LYS A O 1
ATOM 770 N N . ILE A 1 92 ? -19.559 -3.160 38.174 1.00 14.50 92 ILE A N 1
ATOM 771 C CA . ILE A 1 92 ? -19.267 -3.438 39.576 1.00 16.97 92 ILE A CA 1
ATOM 772 C C . ILE A 1 92 ? -18.689 -2.235 40.317 1.00 17.38 92 ILE A C 1
ATOM 773 O O . ILE A 1 92 ? -19.121 -1.903 41.425 1.00 18.08 92 ILE A O 1
ATOM 778 N N . ILE A 1 93 ? -17.690 -1.606 39.704 1.00 14.24 93 ILE A N 1
ATOM 779 C CA . ILE A 1 93 ? -16.875 -0.596 40.376 1.00 12.89 93 ILE A CA 1
ATOM 780 C C . ILE A 1 93 ? -17.305 0.856 40.133 1.00 19.50 93 ILE A C 1
ATOM 781 O O . ILE A 1 93 ? -16.631 1.792 40.570 1.00 17.90 93 ILE A O 1
ATOM 786 N N . LYS A 1 94 ? -18.422 1.035 39.437 1.00 23.35 94 LYS A N 1
ATOM 787 C CA . LYS A 1 94 ? -18.883 2.355 39.016 1.00 27.84 94 LYS A CA 1
ATOM 788 C C . LYS A 1 94 ? -18.935 3.429 40.108 1.00 28.95 94 LYS A C 1
ATOM 789 O O . LYS A 1 94 ? -18.673 4.597 39.834 1.00 31.89 94 LYS A O 1
ATOM 795 N N . GLU A 1 95 ? -19.260 3.050 41.337 1.00 29.88 95 GLU A N 1
ATOM 796 C CA . GLU A 1 95 ? -19.396 4.044 42.407 1.00 30.17 95 GLU A CA 1
ATOM 797 C C . GLU A 1 95 ? -18.101 4.351 43.168 1.00 24.65 95 GLU A C 1
ATOM 798 O O . GLU A 1 95 ? -18.071 5.256 44.013 1.00 22.72 95 GLU A O 1
ATOM 804 N N . ASP A 1 96 ? -17.033 3.611 42.885 1.00 13.52 96 ASP A N 1
ATOM 805 C CA . ASP A 1 96 ? -15.797 3.807 43.640 1.00 16.39 96 ASP A CA 1
ATOM 806 C C . ASP A 1 96 ? -15.051 5.038 43.136 1.00 15.60 96 ASP A C 1
ATOM 807 O O . ASP A 1 96 ? -14.834 5.186 41.941 1.00 16.73 96 ASP A O 1
ATOM 812 N N . PRO A 1 97 ? -14.691 5.949 44.049 1.00 15.72 97 PRO A N 1
ATOM 813 C CA . PRO A 1 97 ? -13.977 7.175 43.675 1.00 18.39 97 PRO A CA 1
ATOM 814 C C . PRO A 1 97 ? -12.678 6.906 42.925 1.00 17.66 97 PRO A C 1
ATOM 815 O O . PRO A 1 97 ? -12.262 7.716 42.097 1.00 16.05 97 PRO A O 1
ATOM 819 N N . ARG A 1 98 ? -12.038 5.780 43.205 1.00 18.32 98 ARG A N 1
ATOM 820 C CA . ARG A 1 98 ? -10.808 5.463 42.503 1.00 18.57 98 ARG A CA 1
ATOM 821 C C . ARG A 1 98 ? -11.085 5.183 41.024 1.00 20.34 98 ARG A C 1
ATOM 822 O O . ARG A 1 98 ? -10.211 5.381 40.188 1.00 20.79 98 ARG A O 1
ATOM 830 N N . CYS A 1 99 ? -12.290 4.713 40.699 1.00 15.85 99 CYS A N 1
ATOM 831 C CA . CYS A 1 99 ? -12.697 4.636 39.292 1.00 14.68 99 CYS A CA 1
ATOM 832 C C . CYS A 1 99 ? -13.179 5.985 38.743 1.00 16.99 99 CYS A C 1
ATOM 833 O O . CYS A 1 99 ? -12.721 6.461 37.696 1.00 14.44 99 CYS A O 1
ATOM 836 N N . ILE A 1 100 ? -14.086 6.617 39.477 1.00 19.42 100 ILE A N 1
ATOM 837 C CA . ILE A 1 100 ? -14.665 7.889 39.048 1.00 21.98 100 ILE A CA 1
ATOM 838 C C . ILE A 1 100 ? -13.598 8.946 38.757 1.00 21.42 100 ILE A C 1
ATOM 839 O O . ILE A 1 100 ? -13.585 9.548 37.680 1.00 18.83 100 ILE A O 1
ATOM 844 N N . LYS A 1 101 ? -12.681 9.134 39.702 1.00 19.24 101 LYS A N 1
ATOM 845 C CA . LYS A 1 101 ? -11.685 10.201 39.610 1.00 19.99 101 LYS A CA 1
ATOM 846 C C . LYS A 1 101 ? -10.461 9.841 38.773 1.00 18.80 101 LYS A C 1
ATOM 847 O O . LYS A 1 101 ? -9.531 10.643 38.653 1.00 17.78 101 LYS A O 1
ATOM 853 N N . PHE A 1 102 ? -10.442 8.643 38.199 1.00 16.72 102 PHE A N 1
ATOM 854 C CA . PHE A 1 102 ? -9.299 8.258 37.382 1.00 15.04 102 PHE A CA 1
ATOM 855 C C . PHE A 1 102 ? -9.193 9.151 36.153 1.00 16.81 102 PHE A C 1
ATOM 856 O O . PHE A 1 102 ? -8.102 9.557 35.757 1.00 17.71 102 PHE A O 1
ATOM 864 N N . SER A 1 103 ? -10.339 9.433 35.549 1.00 10.97 103 SER A N 1
ATOM 865 C CA . SER A 1 103 ? -10.409 10.252 34.357 1.00 15.77 103 SER A CA 1
ATOM 866 C C . SER A 1 103 ? -11.865 10.382 33.944 1.00 18.48 103 SER A C 1
ATOM 867 O O . SER A 1 103 ? -12.683 9.548 34.299 1.00 20.52 103 SER A O 1
ATOM 870 N N . SER A 1 104 ? -12.187 11.408 33.167 1.00 20.20 104 SER A N 1
ATOM 871 C CA . SER A 1 104 ? -13.553 11.561 32.692 1.00 23.72 104 SER A CA 1
ATOM 872 C C . SER A 1 104 ? -13.741 10.693 31.457 1.00 22.67 104 SER A C 1
ATOM 873 O O . SER A 1 104 ? -14.864 10.443 31.015 1.00 24.97 104 SER A O 1
ATOM 876 N N . SER A 1 105 ? -12.620 10.218 30.924 1.00 22.82 105 SER A N 1
ATOM 877 C CA . SER A 1 105 ? -12.601 9.451 29.690 1.00 22.81 105 SER A CA 1
ATOM 878 C C . SER A 1 105 ? -12.774 7.955 29.910 1.00 22.62 105 SER A C 1
ATOM 879 O O . SER A 1 105 ? -11.969 7.316 30.586 1.00 21.61 105 SER A O 1
ATOM 882 N N . ASP A 1 106 ? -13.823 7.397 29.312 1.00 20.54 106 ASP A N 1
ATOM 883 C CA . ASP A 1 106 ? -14.042 5.965 29.359 1.00 18.28 106 ASP A CA 1
ATOM 884 C C . ASP A 1 106 ? -12.939 5.229 28.607 1.00 17.75 106 ASP A C 1
ATOM 885 O O . ASP A 1 106 ? -12.494 4.169 29.043 1.00 19.34 106 ASP A O 1
ATOM 890 N N . ARG A 1 107 ? -12.505 5.794 27.482 1.00 14.18 107 ARG A N 1
ATOM 891 C CA . ARG A 1 107 ? -11.398 5.237 26.702 1.00 14.95 107 ARG A CA 1
ATOM 892 C C . ARG A 1 107 ? -10.160 5.055 27.561 1.00 13.32 107 ARG A C 1
ATOM 893 O O . ARG A 1 107 ? -9.485 4.028 27.500 1.00 18.65 107 ARG A O 1
ATOM 901 N N . LYS A 1 108 ? -9.853 6.049 28.380 1.00 12.96 108 LYS A N 1
ATOM 902 C CA . LYS A 1 108 ? -8.660 5.944 29.207 1.00 14.24 108 LYS A CA 1
ATOM 903 C C . LYS A 1 108 ? -8.839 4.944 30.347 1.00 13.72 108 LYS A C 1
ATOM 904 O O . LYS A 1 108 ? -7.893 4.276 30.749 1.00 14.65 108 LYS A O 1
ATOM 910 N N . LYS A 1 109 ? -10.052 4.835 30.870 1.00 13.22 109 LYS A N 1
ATOM 911 C CA . LYS A 1 109 ? -10.315 3.812 31.873 1.00 16.55 109 LYS A CA 1
ATOM 912 C C . LYS A 1 109 ? -10.243 2.428 31.250 1.00 15.61 109 LYS A C 1
ATOM 913 O O . LYS A 1 109 ? -9.620 1.520 31.793 1.00 17.26 109 LYS A O 1
ATOM 919 N N . GLN A 1 110 ? -10.865 2.267 30.091 1.00 12.56 110 GLN A N 1
ATOM 920 C CA . GLN A 1 110 ? -10.858 0.977 29.420 1.00 15.52 110 GLN A CA 1
ATOM 921 C C . GLN A 1 110 ? -9.433 0.555 29.094 1.00 13.49 110 GLN A C 1
ATOM 922 O O . GLN A 1 110 ? -9.055 -0.609 29.249 1.00 12.84 110 GLN A O 1
ATOM 928 N N . ARG A 1 111 ? -8.633 1.513 28.652 1.00 13.55 111 ARG A N 1
ATOM 929 C CA . ARG A 1 111 ? -7.257 1.221 28.272 1.00 15.32 111 ARG A CA 1
ATOM 930 C C . ARG A 1 111 ? -6.444 0.817 29.487 1.00 14.48 111 ARG A C 1
ATOM 931 O O . ARG A 1 111 ? -5.592 -0.063 29.410 1.00 13.52 111 ARG A O 1
ATOM 939 N N . GLU A 1 112 ? -6.688 1.484 30.610 1.00 12.70 112 GLU A N 1
ATOM 940 C CA . GLU A 1 112 ? -5.970 1.153 31.828 1.00 13.50 112 GLU A CA 1
ATOM 941 C C . GLU A 1 112 ? -6.397 -0.227 32.314 1.00 13.16 112 GLU A C 1
ATOM 942 O O . GLU A 1 112 ? -5.590 -0.986 32.849 1.00 13.10 112 GLU A O 1
ATOM 948 N N . PHE A 1 113 ? -7.667 -0.559 32.111 1.00 16.15 113 PHE A N 1
ATOM 949 C CA . PHE A 1 113 ? -8.165 -1.883 32.474 1.00 15.88 113 PHE A CA 1
ATOM 950 C C . PHE A 1 113 ? -7.481 -2.986 31.670 1.00 16.50 113 PHE A C 1
ATOM 951 O O . PHE A 1 113 ? -7.018 -3.992 32.226 1.00 14.85 113 PHE A O 1
ATOM 959 N N . GLU A 1 114 ? -7.423 -2.800 30.361 1.00 13.67 114 GLU A N 1
ATOM 960 C CA . GLU A 1 114 ? -6.839 -3.801 29.481 1.00 21.19 114 GLU A CA 1
ATOM 961 C C . GLU A 1 114 ? -5.353 -3.986 29.779 1.00 18.57 114 GLU A C 1
ATOM 962 O O . GLU A 1 114 ? -4.808 -5.076 29.642 1.00 17.81 114 GLU A O 1
ATOM 968 N N . GLU A 1 115 ? -4.712 -2.914 30.222 1.00 14.25 115 GLU A N 1
ATOM 969 C CA . GLU A 1 115 ? -3.301 -2.958 30.580 1.00 14.52 115 GLU A CA 1
ATOM 970 C C . GLU A 1 115 ? -3.103 -3.717 31.893 1.00 14.50 115 GLU A C 1
ATOM 971 O O . GLU A 1 115 ? -2.142 -4.479 32.056 1.00 18.08 115 GLU A O 1
ATOM 977 N N . TYR A 1 116 ? -4.018 -3.499 32.829 1.00 10.77 116 TYR A N 1
ATOM 978 C CA . TYR A 1 116 ? -4.021 -4.220 34.093 1.00 12.80 116 TYR A CA 1
ATOM 979 C C . TYR A 1 116 ? -4.145 -5.725 33.853 1.00 15.76 116 TYR A C 1
ATOM 980 O O . TYR A 1 116 ? -3.446 -6.527 34.467 1.00 13.47 116 TYR A O 1
ATOM 989 N N . ILE A 1 117 ? -5.047 -6.103 32.958 1.00 13.20 117 ILE A N 1
ATOM 990 C CA . ILE A 1 117 ? -5.284 -7.511 32.680 1.00 13.77 117 ILE A CA 1
ATOM 991 C C . ILE A 1 117 ? -4.080 -8.128 31.989 1.00 12.27 117 ILE A C 1
ATOM 992 O O . ILE A 1 117 ? -3.703 -9.264 32.265 1.00 17.09 117 ILE A O 1
ATOM 997 N N . ARG A 1 118 ? -3.480 -7.374 31.080 1.00 16.57 118 ARG A N 1
ATOM 998 C CA . ARG A 1 118 ? -2.260 -7.807 30.426 1.00 19.74 118 ARG A CA 1
ATOM 999 C C . ARG A 1 118 ? -1.178 -8.103 31.468 1.00 18.39 118 ARG A C 1
ATOM 1000 O O . ARG A 1 118 ? -0.550 -9.153 31.442 1.00 16.78 118 ARG A O 1
ATOM 1008 N N . ASP A 1 119 ? -0.969 -7.179 32.396 1.00 20.37 119 ASP A N 1
ATOM 1009 C CA . ASP A 1 119 ? 0.046 -7.367 33.421 1.00 20.22 119 ASP A CA 1
ATOM 1010 C C . ASP A 1 119 ? -0.289 -8.562 34.306 1.00 20.56 119 ASP A C 1
ATOM 1011 O O . ASP A 1 119 ? 0.596 -9.268 34.770 1.00 21.37 119 ASP A O 1
ATOM 1016 N N . LYS A 1 120 ? -1.577 -8.764 34.554 1.00 20.19 120 LYS A N 1
ATOM 1017 C CA . LYS A 1 120 ? -2.057 -9.854 35.403 1.00 20.35 120 LYS A CA 1
ATOM 1018 C C . LYS A 1 120 ? -1.742 -11.198 34.738 1.00 18.03 120 LYS A C 1
ATOM 1019 O O . LYS A 1 120 ? -1.296 -12.145 35.383 1.00 17.62 120 LYS A O 1
ATOM 1025 N N . TYR A 1 121 ? -1.978 -11.240 33.433 1.00 19.56 121 TYR A N 1
ATOM 1026 C CA . TYR A 1 121 ? -1.706 -12.379 32.559 1.00 22.07 121 TYR A CA 1
ATOM 1027 C C . TYR A 1 121 ? -0.206 -12.711 32.539 1.00 23.04 121 TYR A C 1
ATOM 1028 O O . TYR A 1 121 ? 0.198 -13.865 32.709 1.00 23.68 121 TYR A O 1
ATOM 1037 N N . ILE A 1 122 ? 0.613 -11.680 32.355 1.00 19.34 122 ILE A N 1
ATOM 1038 C CA . ILE A 1 122 ? 2.068 -11.812 32.367 1.00 18.43 122 ILE A CA 1
ATOM 1039 C C . ILE A 1 122 ? 2.577 -12.363 33.692 1.00 19.05 122 ILE A C 1
ATOM 1040 O O . ILE A 1 122 ? 3.430 -13.244 33.719 1.00 23.24 122 ILE A O 1
ATOM 1045 N N . THR A 1 123 ? 2.045 -11.847 34.792 1.00 16.17 123 THR A N 1
ATOM 1046 C C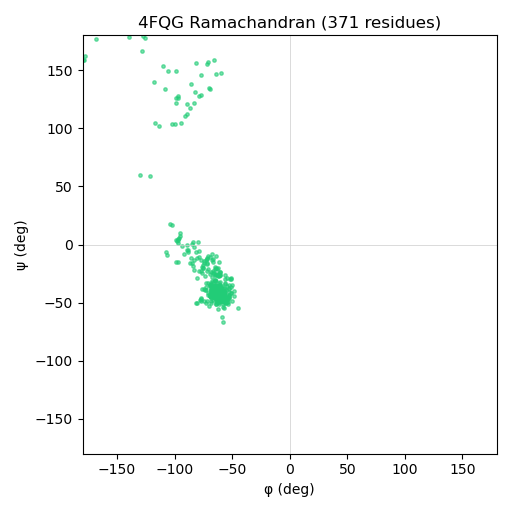A . THR A 1 123 ? 2.447 -12.299 36.114 1.00 19.64 123 THR A CA 1
ATOM 1047 C C . THR A 1 123 ? 2.074 -13.764 36.351 1.00 21.03 123 THR A C 1
ATOM 1048 O O . THR A 1 123 ? 2.860 -14.536 36.909 1.00 22.30 123 THR A O 1
ATOM 1052 N N . ALA A 1 124 ? 0.880 -14.145 35.911 1.00 19.66 124 ALA A N 1
ATOM 1053 C CA . ALA A 1 124 ? 0.401 -15.516 36.066 1.00 21.25 124 ALA A CA 1
ATOM 1054 C C . ALA A 1 124 ? 1.232 -16.536 35.283 1.00 22.42 124 ALA A C 1
ATOM 1055 O O . ALA A 1 124 ? 1.423 -17.662 35.740 1.00 20.29 124 ALA A O 1
ATOM 1057 N N . LYS A 1 125 ? 1.716 -16.151 34.106 1.00 23.04 125 LYS A N 1
ATOM 1058 C CA . LYS A 1 125 ? 2.567 -17.037 33.318 1.00 23.88 125 LYS A CA 1
ATOM 1059 C C . LYS A 1 125 ? 3.897 -17.253 34.024 1.00 21.64 125 LYS A C 1
ATOM 1060 O O . LYS A 1 125 ? 4.384 -18.375 34.104 1.00 20.85 125 LYS A O 1
ATOM 1066 N N . ALA A 1 126 ? 4.476 -16.170 34.536 1.00 22.77 126 ALA A N 1
ATOM 1067 C CA . ALA A 1 126 ? 5.726 -16.250 35.268 1.00 22.09 126 ALA A CA 1
ATOM 1068 C C . ALA A 1 126 ? 5.588 -17.220 36.441 1.00 25.07 126 ALA A C 1
ATOM 1069 O O . ALA A 1 126 ? 6.408 -18.120 36.614 1.00 26.82 126 ALA A O 1
ATOM 1071 N N . ASP A 1 127 ? 4.545 -17.041 37.245 1.00 25.52 127 ASP A N 1
ATOM 1072 C CA . ASP A 1 127 ? 4.318 -17.930 38.378 1.00 28.08 127 ASP A CA 1
ATOM 1073 C C . ASP A 1 127 ? 4.182 -19.376 37.916 1.00 27.66 127 ASP A C 1
ATOM 1074 O O . ASP A 1 127 ? 4.701 -20.295 38.551 1.00 28.73 127 ASP A O 1
ATOM 1079 N N . PHE A 1 128 ? 3.498 -19.565 36.797 1.00 29.79 128 PHE A N 1
ATOM 1080 C CA . PHE A 1 128 ? 3.240 -20.898 36.275 1.00 29.25 128 PHE A CA 1
ATOM 1081 C C . PHE A 1 128 ? 4.538 -21.581 35.855 1.00 33.20 128 PHE A C 1
ATOM 1082 O O . PHE A 1 128 ? 4.694 -22.794 36.032 1.00 31.84 128 PHE A O 1
ATOM 1090 N N . ARG A 1 129 ? 5.466 -20.803 35.302 1.00 33.01 129 ARG A N 1
ATOM 1091 C CA . ARG A 1 129 ? 6.769 -21.340 34.917 1.00 35.89 129 ARG A CA 1
ATOM 1092 C C . ARG A 1 129 ? 7.546 -21.791 36.150 1.00 35.12 129 ARG A C 1
ATOM 1093 O O . ARG A 1 129 ? 8.260 -22.798 36.120 1.00 37.18 129 ARG A O 1
ATOM 1101 N N . THR A 1 130 ? 7.394 -21.045 37.237 1.00 32.56 130 THR A N 1
ATOM 1102 C CA . THR A 1 130 ? 7.977 -21.427 38.510 1.00 33.54 130 THR A CA 1
ATOM 1103 C C . THR A 1 130 ? 7.470 -22.806 38.917 1.00 34.39 130 THR A C 1
ATOM 1104 O O . THR A 1 130 ? 8.258 -23.712 39.198 1.00 36.72 130 THR A O 1
ATOM 1108 N N . LEU A 1 131 ? 6.150 -22.955 38.943 1.00 30.83 131 LEU A N 1
ATOM 1109 C CA . LEU A 1 131 ? 5.523 -24.224 39.274 1.00 30.61 131 LEU A CA 1
ATOM 1110 C C . LEU A 1 131 ? 6.075 -25.340 38.400 1.00 31.60 131 LEU A C 1
ATOM 1111 O O . LEU A 1 131 ? 6.393 -26.422 38.891 1.00 36.45 131 LEU A O 1
ATOM 1116 N N . LEU A 1 132 ? 6.194 -25.074 37.105 1.00 29.18 132 LEU A N 1
ATOM 1117 C CA . LEU A 1 132 ? 6.675 -26.083 36.172 1.00 30.83 132 LEU A CA 1
ATOM 1118 C C . LEU A 1 132 ? 8.070 -26.551 36.570 1.00 36.00 132 LEU A C 1
ATOM 1119 O O . LEU A 1 132 ? 8.357 -27.744 36.560 1.00 36.82 132 LEU A O 1
ATOM 1124 N N . LYS A 1 133 ? 8.931 -25.605 36.934 1.00 38.73 133 LYS A N 1
ATOM 1125 C CA . LYS A 1 133 ? 10.300 -25.930 37.317 1.00 41.94 133 LYS A CA 1
ATOM 1126 C C . LYS A 1 133 ? 10.340 -26.725 38.615 1.00 42.23 133 LYS A C 1
ATOM 1127 O O . LYS A 1 133 ? 11.305 -27.441 38.880 1.00 43.75 133 LYS A O 1
ATOM 1133 N N . GLU A 1 134 ? 9.288 -26.598 39.418 1.00 40.46 134 GLU A N 1
ATOM 1134 C CA . GLU A 1 134 ? 9.191 -27.337 40.669 1.00 43.41 134 GLU A CA 1
ATOM 1135 C C . GLU A 1 134 ? 8.830 -28.796 40.419 1.00 43.86 134 GLU A C 1
ATOM 1136 O O . GLU A 1 134 ? 9.141 -29.666 41.226 1.00 47.25 134 GLU A O 1
ATOM 1142 N N . THR A 1 135 ? 8.189 -29.059 39.287 1.00 42.24 135 THR A N 1
ATOM 1143 C CA . THR A 1 135 ? 7.624 -30.374 39.014 1.00 41.90 135 THR A CA 1
ATOM 1144 C C . THR A 1 135 ? 8.655 -31.260 38.332 1.00 40.53 135 THR A C 1
ATOM 1145 O O . THR A 1 135 ? 9.022 -31.028 37.185 1.00 40.35 135 THR A O 1
ATOM 1149 N N . LYS A 1 136 ? 9.104 -32.296 39.035 1.00 43.05 136 LYS A N 1
ATOM 1150 C CA . LYS A 1 136 ? 10.186 -33.137 38.532 1.00 44.10 136 LYS A CA 1
ATOM 1151 C C . LYS A 1 136 ? 9.684 -34.362 37.775 1.00 43.85 136 LYS A C 1
ATOM 1152 O O . LYS A 1 136 ? 10.476 -35.151 37.266 1.00 47.81 136 LYS A O 1
ATOM 1158 N N . PHE A 1 137 ? 8.367 -34.520 37.698 1.00 40.84 137 PHE A N 1
ATOM 1159 C CA . PHE A 1 137 ? 7.791 -35.523 36.813 1.00 35.71 137 PHE A CA 1
ATOM 1160 C C . PHE A 1 137 ? 8.003 -35.029 35.391 1.00 32.13 137 PHE A C 1
ATOM 1161 O O . PHE A 1 137 ? 8.004 -35.810 34.439 1.00 29.88 137 PHE A O 1
ATOM 1169 N N . ILE A 1 138 ? 8.222 -33.721 35.264 1.00 29.59 138 ILE A N 1
ATOM 1170 C CA . ILE A 1 138 ? 8.474 -33.108 33.965 1.00 31.70 138 ILE A CA 1
ATOM 1171 C C . ILE A 1 138 ? 9.975 -33.103 33.708 1.00 39.44 138 ILE A C 1
ATOM 1172 O O . ILE A 1 138 ? 10.729 -32.372 34.355 1.00 39.96 138 ILE A O 1
ATOM 1177 N N . THR A 1 139 ? 10.402 -33.913 32.746 1.00 43.89 139 THR A N 1
ATOM 1178 C CA . THR A 1 139 ? 11.820 -34.132 32.518 1.00 48.76 139 THR A CA 1
ATOM 1179 C C . THR A 1 139 ? 12.210 -33.882 31.066 1.00 53.40 139 THR A C 1
ATOM 1180 O O . THR A 1 139 ? 11.372 -33.549 30.226 1.00 51.73 139 THR A O 1
ATOM 1184 N N . TYR A 1 140 ? 13.497 -34.050 30.785 1.00 60.31 140 TYR A N 1
ATOM 1185 C CA . TYR A 1 140 ? 14.015 -33.943 29.431 1.00 65.89 140 TYR A CA 1
ATOM 1186 C C . TYR A 1 140 ? 13.353 -34.982 28.533 1.00 62.66 140 TYR A C 1
ATOM 1187 O O . TYR A 1 140 ? 13.294 -34.820 27.311 1.00 64.98 140 TYR A O 1
ATOM 1196 N N . ARG A 1 141 ? 12.852 -36.050 29.148 1.00 57.26 141 ARG A N 1
ATOM 1197 C CA . ARG A 1 141 ? 12.195 -37.126 28.412 1.00 53.69 141 ARG A CA 1
ATOM 1198 C C . ARG A 1 141 ? 10.721 -36.846 28.120 1.00 46.25 141 ARG A C 1
ATOM 1199 O O . ARG A 1 141 ? 10.135 -37.471 27.239 1.00 44.28 141 ARG A O 1
ATOM 1207 N N . SER A 1 142 ? 10.133 -35.905 28.854 1.00 42.18 142 SER A N 1
ATOM 1208 C CA . SER A 1 142 ? 8.749 -35.504 28.620 1.00 38.36 142 SER A CA 1
ATOM 1209 C C . SER A 1 142 ? 8.350 -35.205 27.179 1.00 40.04 142 SER A C 1
ATOM 1210 O O . SER A 1 142 ? 7.303 -35.634 26.702 1.00 41.15 142 SER A O 1
ATOM 1213 N N . LYS A 1 143 ? 9.216 -34.473 26.491 1.00 42.76 143 LYS A N 1
ATOM 1214 C CA . LYS A 1 143 ? 9.045 -34.186 25.065 1.00 44.64 143 LYS A CA 1
ATOM 1215 C C . LYS A 1 143 ? 9.000 -35.414 24.103 1.00 43.05 143 LYS A C 1
ATOM 1216 O O . LYS A 1 143 ? 8.222 -35.493 23.153 1.00 41.09 143 LYS A O 1
ATOM 1222 N N . LYS A 1 144 ? 9.803 -36.410 24.459 1.00 42.78 144 LYS A N 1
ATOM 1223 C CA . LYS A 1 144 ? 9.723 -37.721 23.831 1.00 42.18 144 LYS A CA 1
ATOM 1224 C C . LYS A 1 144 ? 8.282 -38.127 24.120 1.00 37.60 144 LYS A C 1
ATOM 1225 O O . LYS A 1 144 ? 7.467 -38.293 23.211 1.00 37.51 144 LYS A O 1
ATOM 1231 N N . LEU A 1 145 ? 7.973 -38.261 25.402 1.00 33.89 145 LEU A N 1
ATOM 1232 C CA . LEU A 1 145 ? 6.699 -38.817 25.823 1.00 34.33 145 LEU A CA 1
ATOM 1233 C C . LEU A 1 145 ? 5.510 -38.110 25.187 1.00 34.71 145 LEU A C 1
ATOM 1234 O O . LEU A 1 145 ? 4.578 -38.764 24.725 1.00 34.59 145 LEU A O 1
ATOM 1239 N N . ILE A 1 146 ? 5.547 -36.780 25.151 1.00 37.64 146 ILE A N 1
ATOM 1240 C CA . ILE A 1 146 ? 4.436 -36.008 24.598 1.00 43.50 146 ILE A CA 1
ATOM 1241 C C . ILE A 1 146 ? 4.180 -36.313 23.130 1.00 46.92 146 ILE A C 1
ATOM 1242 O O . ILE A 1 146 ? 3.036 -36.349 22.689 1.00 49.01 146 ILE A O 1
ATOM 1247 N N . GLN A 1 147 ? 5.242 -36.529 22.367 1.00 49.19 147 GLN A N 1
ATOM 1248 C CA . GLN A 1 147 ? 5.085 -36.756 20.936 1.00 52.62 147 GLN A CA 1
ATOM 1249 C C . GLN A 1 147 ? 4.585 -38.164 20.630 1.00 54.00 147 GLN A C 1
ATOM 1250 O O . GLN A 1 147 ? 4.072 -38.423 19.542 1.00 52.70 147 GLN A O 1
ATOM 1256 N N . GLU A 1 148 ? 4.742 -39.072 21.589 1.00 55.81 148 GLU A N 1
ATOM 1257 C CA . GLU A 1 148 ? 4.308 -40.455 21.409 1.00 56.09 148 GLU A CA 1
ATOM 1258 C C . GLU A 1 148 ? 2.830 -40.697 21.678 1.00 50.50 148 GLU A C 1
ATOM 1259 O O . GLU A 1 148 ? 2.264 -41.672 21.189 1.00 48.97 148 GLU A O 1
ATOM 1265 N N . SER A 1 149 ? 2.202 -39.812 22.443 1.00 47.74 149 SER A N 1
ATOM 1266 C CA . SER A 1 149 ? 0.835 -40.053 22.879 1.00 45.66 149 SER A CA 1
ATOM 1267 C C . SER A 1 149 ? 0.247 -38.920 23.708 1.00 44.34 149 SER A C 1
ATOM 1268 O O . SER A 1 149 ? 0.969 -38.088 24.258 1.00 43.24 149 SER A O 1
ATOM 1271 N N . ASP A 1 150 ? -1.079 -38.927 23.805 1.00 42.27 150 ASP A N 1
ATOM 1272 C CA . ASP A 1 150 ? -1.832 -37.980 24.620 1.00 41.59 150 ASP A CA 1
ATOM 1273 C C . ASP A 1 150 ? -1.527 -38.085 26.104 1.00 35.02 150 ASP A C 1
ATOM 1274 O O . ASP A 1 150 ? -1.786 -37.159 26.861 1.00 34.30 150 ASP A O 1
ATOM 1279 N N . GLN A 1 151 ? -0.999 -39.226 26.521 1.00 34.01 151 GLN A N 1
ATOM 1280 C CA . GLN A 1 151 ? -0.995 -39.571 27.938 1.00 32.00 151 GLN A CA 1
ATOM 1281 C C . GLN A 1 151 ? -0.176 -38.646 28.839 1.00 29.62 151 GLN A C 1
ATOM 1282 O O . GLN A 1 151 ? -0.684 -38.168 29.860 1.00 29.56 151 GLN A O 1
ATOM 1288 N N . HIS A 1 152 ? 1.081 -38.403 28.474 1.00 26.53 152 HIS A N 1
ATOM 1289 C CA . HIS A 1 152 ? 2.008 -37.725 29.381 1.00 23.89 152 HIS A CA 1
ATOM 1290 C C . HIS A 1 152 ? 1.476 -36.359 29.789 1.00 21.45 152 HIS A C 1
ATOM 1291 O O . HIS A 1 152 ? 1.470 -36.007 30.966 1.00 22.28 152 HIS A O 1
ATOM 1298 N N . LEU A 1 153 ? 0.995 -35.605 28.811 1.00 23.08 153 LEU A N 1
ATOM 1299 C CA . LEU A 1 153 ? 0.452 -34.285 29.077 1.00 24.46 153 LEU A CA 1
ATOM 1300 C C . LEU A 1 153 ? -0.713 -34.358 30.058 1.00 25.70 153 LEU A C 1
ATOM 1301 O O . LEU A 1 153 ? -0.901 -33.462 30.873 1.00 26.58 153 LEU A O 1
ATOM 1306 N N . LYS A 1 154 ? -1.507 -35.418 29.974 1.00 24.57 154 LYS A N 1
ATOM 1307 C CA . LYS A 1 154 ? -2.605 -35.577 30.919 1.00 23.93 154 LYS A CA 1
ATOM 1308 C C . LYS A 1 154 ? -2.069 -35.872 32.317 1.00 21.16 154 LYS A C 1
ATOM 1309 O O . LYS A 1 154 ? -2.520 -35.283 33.297 1.00 24.11 154 LYS A O 1
ATOM 1315 N N . ASP A 1 155 ? -1.083 -36.761 32.399 1.00 20.75 155 ASP A N 1
ATOM 1316 C CA . ASP A 1 155 ? -0.424 -37.083 33.665 1.00 21.09 155 ASP A CA 1
ATOM 1317 C C . ASP A 1 155 ? 0.174 -35.841 34.329 1.00 22.53 155 ASP A C 1
ATOM 1318 O O . ASP A 1 155 ? 0.079 -35.658 35.546 1.00 19.90 155 ASP A O 1
ATOM 1323 N N . VAL A 1 156 ? 0.813 -34.999 33.525 1.00 24.53 156 VAL A N 1
ATOM 1324 C CA . VAL A 1 156 ? 1.389 -33.762 34.026 1.00 23.28 156 VAL A CA 1
ATOM 1325 C C . VAL A 1 156 ? 0.272 -32.893 34.580 1.00 23.12 156 VAL A C 1
ATOM 1326 O O . VAL A 1 156 ? 0.303 -32.487 35.735 1.00 25.19 156 VAL A O 1
ATOM 1330 N N . GLU A 1 157 ? -0.730 -32.627 33.753 1.00 26.37 157 GLU A N 1
ATOM 1331 C CA . GLU A 1 157 ? -1.837 -31.769 34.153 1.00 32.58 157 GLU A CA 1
ATOM 1332 C C . GLU A 1 157 ? -2.529 -32.267 35.422 1.00 34.80 157 GLU A C 1
ATOM 1333 O O . GLU A 1 157 ? -3.119 -31.482 36.161 1.00 38.60 157 GLU A O 1
ATOM 1339 N N . LYS A 1 158 ? -2.454 -33.568 35.675 1.00 33.98 158 LYS A N 1
ATOM 1340 C CA . LYS A 1 158 ? -3.037 -34.136 36.888 1.00 32.05 158 LYS A CA 1
ATOM 1341 C C . LYS A 1 158 ? -2.240 -33.663 38.090 1.00 31.96 158 LYS A C 1
ATOM 1342 O O . LYS A 1 158 ? -2.801 -33.165 39.062 1.00 38.58 158 LYS A O 1
ATOM 1348 N N . ILE A 1 159 ? -0.923 -33.816 38.013 1.00 26.68 159 ILE A N 1
ATOM 1349 C CA . ILE A 1 159 ? -0.032 -33.401 39.087 1.00 28.73 159 ILE A CA 1
ATOM 1350 C C . ILE A 1 159 ? -0.107 -31.896 39.375 1.00 31.88 159 ILE A C 1
ATOM 1351 O O . ILE A 1 159 ? 0.006 -31.479 40.527 1.00 31.26 159 ILE A O 1
ATOM 1356 N N . LEU A 1 160 ? -0.302 -31.091 38.332 1.00 30.99 160 LEU A N 1
ATOM 1357 C CA . LEU A 1 160 ? -0.339 -29.632 38.471 1.00 31.34 160 LEU A CA 1
ATOM 1358 C C . LEU A 1 160 ? -1.721 -29.093 38.834 1.00 36.87 160 LEU A C 1
ATOM 1359 O O . LEU A 1 160 ? -1.860 -27.941 39.253 1.00 33.33 160 LEU A O 1
ATOM 1364 N N . GLN A 1 161 ? -2.733 -29.935 38.660 1.00 41.50 161 GLN A N 1
ATOM 1365 C CA . GLN A 1 161 ? -4.135 -29.515 38.625 1.00 46.02 161 GLN A CA 1
ATOM 1366 C C . GLN A 1 161 ? -4.615 -28.751 39.863 1.00 48.36 161 GLN A C 1
ATOM 1367 O O . GLN A 1 161 ? -5.487 -27.881 39.773 1.00 47.24 161 GLN A O 1
ATOM 1373 N N . ASN A 1 162 ? -4.062 -29.105 41.016 1.00 51.87 162 ASN A N 1
ATOM 1374 C CA . ASN A 1 162 ? -4.506 -28.559 42.294 1.00 54.37 162 ASN A CA 1
ATOM 1375 C C . ASN A 1 162 ? -3.665 -27.406 42.852 1.00 53.33 162 ASN A C 1
ATOM 1376 O O . ASN A 1 162 ? -3.904 -26.950 43.970 1.00 54.74 162 ASN A O 1
ATOM 1381 N N . ASP A 1 163 ? -2.667 -26.955 42.094 1.00 48.50 163 ASP A N 1
ATOM 1382 C CA . ASP A 1 163 ? -1.817 -25.855 42.550 1.00 42.67 163 ASP A CA 1
ATOM 1383 C C . ASP A 1 163 ? -2.419 -24.497 42.212 1.00 37.28 163 ASP A C 1
ATOM 1384 O O . ASP A 1 163 ? -2.960 -24.292 41.126 1.00 34.01 163 ASP A O 1
ATOM 1389 N N . LYS A 1 164 ? -2.316 -23.582 43.171 1.00 36.71 164 LYS A N 1
ATOM 1390 C CA . LYS A 1 164 ? -2.847 -22.225 43.072 1.00 37.80 164 LYS A CA 1
ATOM 1391 C C . LYS A 1 164 ? -2.451 -21.538 41.756 1.00 36.90 164 LYS A C 1
ATOM 1392 O O . LYS A 1 164 ? -3.266 -20.860 41.129 1.00 36.81 164 LYS A O 1
ATOM 1398 N N . ARG A 1 165 ? -1.207 -21.749 41.330 1.00 35.03 165 ARG A N 1
ATOM 1399 C CA . ARG A 1 165 ? -0.647 -21.086 40.148 1.00 32.25 165 ARG A CA 1
ATOM 1400 C C . ARG A 1 165 ? -1.168 -21.636 38.817 1.00 33.22 165 ARG A C 1
ATOM 1401 O O . ARG A 1 165 ? -1.382 -20.892 37.864 1.00 33.61 165 ARG A O 1
ATOM 1409 N N . TYR A 1 166 ? -1.355 -22.948 38.754 1.00 34.22 166 TYR A N 1
ATOM 1410 C CA . TYR A 1 166 ? -1.968 -23.585 37.594 1.00 33.11 166 TYR A CA 1
ATOM 1411 C C . TYR A 1 166 ? -3.424 -23.191 37.396 1.00 34.42 166 TYR A C 1
ATOM 1412 O O . TYR A 1 166 ? -3.885 -22.938 36.279 1.00 34.41 166 TYR A O 1
ATOM 1421 N N . LEU A 1 167 ? -4.133 -23.138 38.515 1.00 35.27 167 LEU A N 1
ATOM 1422 C CA . LEU A 1 167 ? -5.560 -22.852 38.543 1.00 39.70 167 LEU A CA 1
ATOM 1423 C C . LEU A 1 167 ? -6.013 -21.405 38.227 1.00 39.15 167 LEU A C 1
ATOM 1424 O O . LEU A 1 167 ? -7.143 -21.163 37.803 1.00 37.82 167 LEU A O 1
ATOM 1429 N N . VAL A 1 168 ? -5.099 -20.454 38.412 1.00 39.02 168 VAL A N 1
ATOM 1430 C CA . VAL A 1 168 ? -5.408 -19.047 38.133 1.00 37.91 168 VAL A CA 1
ATOM 1431 C C . VAL A 1 168 ? -5.436 -18.861 36.614 1.00 36.07 168 VAL A C 1
ATOM 1432 O O . VAL A 1 168 ? -5.904 -17.839 36.116 1.00 31.63 168 VAL A O 1
ATOM 1436 N N . LEU A 1 169 ? -4.915 -19.845 35.883 1.00 37.20 169 LEU A N 1
ATOM 1437 C CA . LEU A 1 169 ? -4.929 -19.824 34.416 1.00 34.89 169 LEU A CA 1
ATOM 1438 C C . LEU A 1 169 ? -6.109 -20.584 33.789 1.00 34.88 169 LEU A C 1
ATOM 1439 O O . LEU A 1 169 ? -6.152 -20.773 32.577 1.00 34.07 169 LEU A O 1
ATOM 1444 N N . ASP A 1 170 ? -7.051 -21.037 34.612 1.00 38.78 170 ASP A N 1
ATOM 1445 C CA . ASP A 1 170 ? -8.194 -21.806 34.108 1.00 42.68 170 ASP A CA 1
ATOM 1446 C C . ASP A 1 170 ? -8.933 -21.134 32.947 1.00 43.99 170 ASP A C 1
ATOM 1447 O O . ASP A 1 170 ? -9.522 -21.811 32.104 1.00 43.81 170 ASP A O 1
ATOM 1452 N N . CYS A 1 171 ? -8.901 -19.807 32.901 1.00 46.16 171 CYS A N 1
ATOM 1453 C CA . CYS A 1 171 ? -9.642 -19.069 31.880 1.00 47.11 171 CYS A CA 1
ATOM 1454 C C . CYS A 1 171 ? -8.999 -19.121 30.486 1.00 48.70 171 CYS A C 1
ATOM 1455 O O . CYS A 1 171 ? -9.671 -18.877 29.485 1.00 48.42 171 CYS A O 1
ATOM 1458 N N . VAL A 1 172 ? -7.708 -19.438 30.438 1.00 49.63 172 VAL A N 1
ATOM 1459 C CA . VAL A 1 172 ? -6.956 -19.468 29.186 1.00 47.38 172 VAL A CA 1
ATOM 1460 C C . VAL A 1 172 ? -6.353 -20.848 28.912 1.00 50.19 172 VAL A C 1
ATOM 1461 O O . VAL A 1 172 ? -5.138 -20.994 28.772 1.00 46.98 172 VAL A O 1
ATOM 1465 N N . PRO A 1 173 ? -7.218 -21.852 28.825 1.00 54.00 173 PRO A N 1
ATOM 1466 C CA . PRO A 1 173 ? -6.804 -23.249 28.642 1.00 55.23 173 PRO A CA 1
ATOM 1467 C C . PRO A 1 173 ? -5.711 -23.465 27.592 1.00 55.54 173 PRO A C 1
ATOM 1468 O O . PRO A 1 173 ? -4.689 -24.067 27.900 1.00 54.50 173 PRO A O 1
ATOM 1472 N N . GLU A 1 174 ? -5.927 -22.992 26.372 1.00 56.93 174 GLU A N 1
ATOM 1473 C CA . GLU A 1 174 ? -4.950 -23.185 25.305 1.00 58.23 174 GLU A CA 1
ATOM 1474 C C . GLU A 1 174 ? -3.605 -22.560 25.651 1.00 55.37 174 GLU A C 1
ATOM 1475 O O . GLU A 1 174 ? -2.558 -23.152 25.416 1.00 55.51 174 GLU A O 1
ATOM 1481 N N . GLU A 1 175 ? -3.646 -21.353 26.201 1.00 51.54 175 GLU A N 1
ATOM 1482 C CA . GLU A 1 175 ? -2.437 -20.644 26.582 1.00 48.23 175 GLU A CA 1
ATOM 1483 C C . GLU A 1 175 ? -1.627 -21.468 27.569 1.00 39.45 175 GLU A C 1
ATOM 1484 O O . GLU A 1 175 ? -0.437 -21.689 27.381 1.00 35.85 175 GLU A O 1
ATOM 1490 N N . ARG A 1 176 ? -2.290 -21.918 28.626 1.00 36.13 176 ARG A N 1
ATOM 1491 C CA . ARG A 1 176 ? -1.643 -22.710 29.659 1.00 33.20 176 ARG A CA 1
ATOM 1492 C C . ARG A 1 176 ? -0.960 -23.935 29.071 1.00 31.53 176 ARG A C 1
ATOM 1493 O O . ARG A 1 176 ? 0.184 -24.230 29.399 1.00 30.86 176 ARG A O 1
ATOM 1501 N N . ARG A 1 177 ? -1.670 -24.651 28.210 1.00 30.73 177 ARG A N 1
ATOM 1502 C CA . ARG A 1 177 ? -1.106 -25.840 27.593 1.00 31.92 177 ARG A CA 1
ATOM 1503 C C . ARG A 1 177 ? 0.152 -25.486 26.817 1.00 32.78 177 ARG A C 1
ATOM 1504 O O . ARG A 1 177 ? 1.145 -26.209 26.878 1.00 35.08 177 ARG A O 1
ATOM 1512 N N . LYS A 1 178 ? 0.113 -24.370 26.093 1.00 30.71 178 LYS A N 1
ATOM 1513 C CA . LYS A 1 178 ? 1.295 -23.918 25.369 1.00 29.51 178 LYS A CA 1
ATOM 1514 C C . LYS A 1 178 ? 2.478 -23.726 26.313 1.00 27.38 178 LYS A C 1
ATOM 1515 O O . LYS A 1 178 ? 3.609 -24.086 25.987 1.00 28.55 178 LYS A O 1
ATOM 1521 N N . LEU A 1 179 ? 2.208 -23.157 27.483 1.00 22.13 179 LEU A N 1
ATOM 1522 C CA . LEU A 1 179 ? 3.244 -22.919 28.473 1.00 23.05 179 LEU A CA 1
ATOM 1523 C C . LEU A 1 179 ? 3.905 -24.242 28.859 1.00 24.78 179 LEU A C 1
ATOM 1524 O O . LEU A 1 179 ? 5.134 -24.341 28.945 1.00 27.41 179 LEU A O 1
ATOM 1529 N N . ILE A 1 180 ? 3.083 -25.260 29.087 1.00 20.83 180 ILE A N 1
ATOM 1530 C CA . ILE A 1 180 ? 3.599 -26.576 29.439 1.00 21.37 180 ILE A CA 1
ATOM 1531 C C . ILE A 1 180 ? 4.456 -27.109 28.287 1.00 24.39 180 ILE A C 1
ATOM 1532 O O . ILE A 1 180 ? 5.591 -27.532 28.491 1.00 23.95 180 ILE A O 1
ATOM 1537 N N . VAL A 1 181 ? 3.926 -27.048 27.072 1.00 28.63 181 VAL A N 1
ATOM 1538 C CA . VAL A 1 181 ? 4.700 -27.419 25.887 1.00 33.35 181 VAL A CA 1
ATOM 1539 C C . VAL A 1 181 ? 6.018 -26.650 25.777 1.00 35.26 181 VAL A C 1
ATOM 1540 O O . VAL A 1 181 ? 7.069 -27.243 25.532 1.00 35.10 181 VAL A O 1
ATOM 1544 N N . ALA A 1 182 ? 5.960 -25.334 25.964 1.00 35.19 182 ALA A N 1
ATOM 1545 C CA . ALA A 1 182 ? 7.153 -24.492 25.866 1.00 35.39 182 ALA A CA 1
ATOM 1546 C C . ALA A 1 182 ? 8.213 -24.921 26.869 1.00 36.92 182 ALA A C 1
ATOM 1547 O O . ALA A 1 182 ? 9.399 -25.009 26.542 1.00 38.98 182 ALA A O 1
ATOM 1549 N 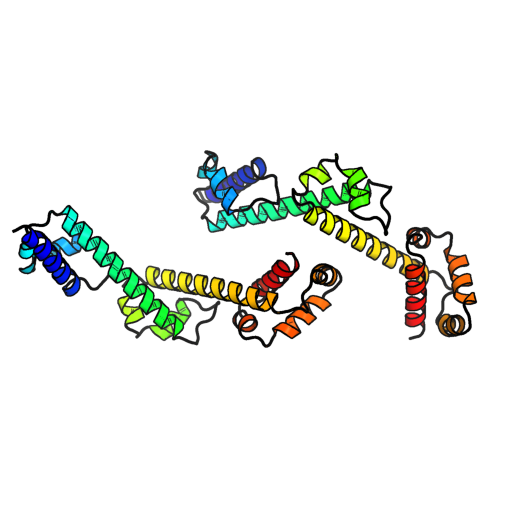N . TYR A 1 183 ? 7.782 -25.184 28.097 1.00 34.46 183 TYR A N 1
ATOM 1550 C CA . TYR A 1 183 ? 8.701 -25.655 29.123 1.00 35.51 183 TYR A CA 1
ATOM 1551 C C . TYR A 1 183 ? 9.263 -27.044 28.793 1.00 35.40 183 TYR A C 1
ATOM 1552 O O . TYR A 1 183 ? 10.428 -27.330 29.054 1.00 33.41 183 TYR A O 1
ATOM 1561 N N . VAL A 1 184 ? 8.436 -27.904 28.214 1.00 39.26 184 VAL A N 1
ATOM 1562 C CA . VAL A 1 184 ? 8.884 -29.238 27.830 1.00 44.94 184 VAL A CA 1
ATOM 1563 C C . VAL A 1 184 ? 9.949 -29.172 26.742 1.00 50.77 184 VAL A C 1
ATOM 1564 O O . VAL A 1 184 ? 10.889 -29.961 26.741 1.00 53.12 184 VAL A O 1
ATOM 1568 N N . ASP A 1 185 ? 9.798 -28.235 25.812 1.00 55.05 185 ASP A N 1
ATOM 1569 C CA . ASP A 1 185 ? 10.818 -28.017 24.790 1.00 60.66 185 ASP A CA 1
ATOM 1570 C C . ASP A 1 185 ? 12.177 -27.687 25.412 1.00 60.59 185 ASP A C 1
ATOM 1571 O O . ASP A 1 185 ? 13.117 -28.472 25.309 1.00 62.15 185 ASP A O 1
ATOM 1576 N N . ASP A 1 186 ? 12.278 -26.529 26.058 1.00 58.80 186 ASP A N 1
ATOM 1577 C CA . ASP A 1 186 ? 13.530 -26.131 26.691 1.00 58.30 186 ASP A CA 1
ATOM 1578 C C . ASP A 1 186 ? 13.897 -27.065 27.844 1.00 56.77 186 ASP A C 1
ATOM 1579 O O . ASP A 1 186 ? 14.275 -28.219 27.636 1.00 55.20 186 ASP A O 1
ATOM 1584 N N . SER B 1 1 ? -9.658 2.383 -0.628 1.00 11.35 1 SER B N 1
ATOM 1585 C CA . SER B 1 1 ? -8.327 2.274 -0.033 1.00 15.03 1 SER B CA 1
ATOM 1586 C C . SER B 1 1 ? -8.187 1.038 0.862 1.00 14.34 1 SER B C 1
ATOM 1587 O O . SER B 1 1 ? -7.144 0.829 1.491 1.00 15.27 1 SER B O 1
ATOM 1590 N N . HIS B 1 2 ? -9.240 0.231 0.921 1.00 12.91 2 HIS B N 1
ATOM 1591 C CA . HIS B 1 2 ? -9.275 -0.949 1.777 1.00 12.72 2 HIS B CA 1
ATOM 1592 C C . HIS B 1 2 ? -8.189 -1.961 1.437 1.00 18.30 2 HIS B C 1
ATOM 1593 O O . HIS B 1 2 ? -7.790 -2.761 2.280 1.00 19.55 2 HIS B O 1
ATOM 1600 N N . MET B 1 3 ? -7.696 -1.921 0.209 1.00 15.17 3 MET B N 1
ATOM 1601 C CA . MET B 1 3 ? -6.641 -2.843 -0.175 1.00 15.23 3 MET B CA 1
ATOM 1602 C C . MET B 1 3 ? -5.267 -2.375 0.302 1.00 15.32 3 MET B C 1
ATOM 1603 O O . MET B 1 3 ? -4.314 -3.131 0.246 1.00 10.96 3 MET B O 1
ATOM 1608 N N . LYS B 1 4 ? -5.161 -1.136 0.776 1.00 16.68 4 LYS B N 1
ATOM 1609 C CA . LYS B 1 4 ? -3.855 -0.635 1.206 1.00 12.38 4 LYS B CA 1
ATOM 1610 C C . LYS B 1 4 ? -3.340 -1.437 2.413 1.00 14.90 4 LYS B C 1
ATOM 1611 O O . LYS B 1 4 ? -2.141 -1.715 2.530 1.00 12.25 4 LYS B O 1
ATOM 1617 N N . ARG B 1 5 ? -4.245 -1.817 3.307 1.00 14.17 5 ARG B N 1
ATOM 1618 C CA . ARG B 1 5 ? -3.859 -2.660 4.437 1.00 15.83 5 ARG B CA 1
ATOM 1619 C C . ARG B 1 5 ? -3.379 -4.033 3.966 1.00 14.75 5 ARG B C 1
ATOM 1620 O O . ARG B 1 5 ? -2.432 -4.611 4.520 1.00 13.63 5 ARG B O 1
ATOM 1628 N N . GLU B 1 6 ? -4.048 -4.566 2.952 1.00 12.42 6 GLU B N 1
ATOM 1629 C CA . GLU B 1 6 ? -3.659 -5.861 2.417 1.00 16.52 6 GLU B CA 1
ATOM 1630 C C . GLU B 1 6 ? -2.310 -5.749 1.713 1.00 13.03 6 GLU B C 1
ATOM 1631 O O . GLU B 1 6 ? -1.463 -6.643 1.822 1.00 8.76 6 GLU B O 1
ATOM 1637 N N . GLU B 1 7 ? -2.106 -4.650 0.990 1.00 8.07 7 GLU B N 1
ATOM 1638 C CA . GLU B 1 7 ? -0.812 -4.437 0.355 1.00 10.59 7 GLU B CA 1
ATOM 1639 C C . GLU B 1 7 ? 0.301 -4.288 1.394 1.00 7.95 7 GLU B C 1
ATOM 1640 O O . GLU B 1 7 ? 1.393 -4.788 1.185 1.00 7.76 7 GLU B O 1
ATOM 1646 N N . ALA B 1 8 ? 0.009 -3.636 2.521 1.00 8.71 8 ALA B N 1
ATOM 1647 C CA . ALA B 1 8 ? 0.979 -3.521 3.613 1.00 10.03 8 ALA B CA 1
ATOM 1648 C C . ALA B 1 8 ? 1.366 -4.891 4.197 1.00 10.46 8 ALA B C 1
ATOM 1649 O O . ALA B 1 8 ? 2.537 -5.159 4.470 1.00 6.30 8 ALA B O 1
ATOM 1651 N N . ILE B 1 9 ? 0.372 -5.749 4.404 1.00 9.09 9 ILE B N 1
ATOM 1652 C CA . ILE B 1 9 ? 0.618 -7.100 4.920 1.00 9.05 9 ILE B CA 1
ATOM 1653 C C . ILE B 1 9 ? 1.551 -7.842 3.972 1.00 8.56 9 ILE B C 1
ATOM 1654 O O . ILE B 1 9 ? 2.554 -8.422 4.393 1.00 8.30 9 ILE B O 1
ATOM 1659 N N . GLN B 1 10 ? 1.231 -7.800 2.684 1.00 9.75 10 GLN B N 1
ATOM 1660 C CA . GLN B 1 10 ? 2.060 -8.459 1.679 1.00 11.15 10 GLN B CA 1
ATOM 1661 C C . GLN B 1 10 ? 3.470 -7.854 1.600 1.00 9.33 10 GLN B C 1
ATOM 1662 O O . GLN B 1 10 ? 4.456 -8.575 1.440 1.00 7.56 10 GLN B O 1
ATOM 1668 N N . ASN B 1 11 ? 3.571 -6.538 1.732 1.00 9.17 11 ASN B N 1
ATOM 1669 C CA . ASN B 1 11 ? 4.885 -5.906 1.738 1.00 7.40 11 ASN B CA 1
ATOM 1670 C C . ASN B 1 11 ? 5.699 -6.346 2.940 1.00 6.56 11 ASN B C 1
ATOM 1671 O O . ASN B 1 11 ? 6.892 -6.609 2.840 1.00 9.90 11 ASN B O 1
ATOM 1676 N N . PHE B 1 12 ? 5.052 -6.409 4.092 1.00 10.36 12 PHE B N 1
ATOM 1677 C CA . PHE B 1 12 ? 5.769 -6.773 5.298 1.00 7.94 12 PHE B CA 1
ATOM 1678 C C . PHE B 1 12 ? 6.180 -8.236 5.251 1.00 8.57 12 PHE B C 1
ATOM 1679 O O . PHE B 1 12 ? 7.306 -8.571 5.622 1.00 9.79 12 PHE B O 1
ATOM 1687 N N . LYS B 1 13 ? 5.279 -9.106 4.793 1.00 7.34 13 LYS B N 1
ATOM 1688 C CA . LYS B 1 13 ? 5.646 -10.504 4.562 1.00 6.64 13 LYS B CA 1
ATOM 1689 C C . LYS B 1 13 ? 6.830 -10.665 3.583 1.00 7.57 13 LYS B C 1
ATOM 1690 O O . LYS B 1 13 ? 7.683 -11.535 3.755 1.00 7.31 13 LYS B O 1
ATOM 1696 N N . ALA B 1 14 ? 6.878 -9.825 2.557 1.00 8.60 14 ALA B N 1
ATOM 1697 C CA . ALA B 1 14 ? 7.991 -9.838 1.607 1.00 8.46 14 ALA B CA 1
ATOM 1698 C C . ALA B 1 14 ? 9.310 -9.475 2.288 1.00 10.12 14 ALA B C 1
ATOM 1699 O O . ALA B 1 14 ? 10.333 -10.122 2.098 1.00 10.00 14 ALA B O 1
ATOM 1701 N N . LEU B 1 15 ? 9.276 -8.412 3.073 1.00 5.12 15 LEU B N 1
ATOM 1702 C CA . LEU B 1 15 ? 10.438 -7.992 3.817 1.00 5.84 15 LEU B CA 1
ATOM 1703 C C . LEU B 1 15 ? 10.970 -9.118 4.722 1.00 8.64 15 LEU B C 1
ATOM 1704 O O . LEU B 1 15 ? 12.171 -9.387 4.758 1.00 10.54 15 LEU B O 1
ATOM 1709 N N . LEU B 1 16 ? 10.074 -9.768 5.447 1.00 5.15 16 LEU B N 1
ATOM 1710 C CA . LEU B 1 16 ? 10.450 -10.907 6.291 1.00 11.49 16 LEU B CA 1
ATOM 1711 C C . LEU B 1 16 ? 11.045 -12.029 5.461 1.00 9.51 16 LEU B C 1
ATOM 1712 O O . LEU B 1 16 ? 12.064 -12.603 5.820 1.00 9.56 16 LEU B O 1
ATOM 1717 N N . SER B 1 17 ? 10.381 -12.357 4.359 1.00 11.13 17 SER B N 1
ATOM 1718 C CA . SER B 1 17 ? 10.861 -13.419 3.479 1.00 12.08 17 SER B CA 1
ATOM 1719 C C . SER B 1 17 ? 12.275 -13.129 3.000 1.00 12.88 17 SER B C 1
ATOM 1720 O O . SER B 1 17 ? 13.140 -13.998 3.012 1.00 12.18 17 SER B O 1
ATOM 1723 N N . ASP B 1 18 ? 12.511 -11.885 2.613 1.00 11.87 18 ASP B N 1
ATOM 1724 C CA . ASP B 1 18 ? 13.807 -11.497 2.095 1.00 11.73 18 ASP B CA 1
ATOM 1725 C C . ASP B 1 18 ? 14.871 -11.533 3.187 1.00 12.33 18 ASP B C 1
ATOM 1726 O O . ASP B 1 18 ? 15.969 -12.066 2.996 1.00 12.35 18 ASP B O 1
ATOM 1731 N N . MET B 1 19 ? 14.556 -10.923 4.321 1.00 10.65 19 MET B N 1
ATOM 1732 C CA . MET B 1 19 ? 15.566 -10.675 5.341 1.00 7.97 19 MET B CA 1
ATOM 1733 C C . MET B 1 19 ? 15.640 -11.645 6.522 1.00 10.93 19 MET B C 1
ATOM 1734 O O . MET B 1 19 ? 16.632 -11.648 7.241 1.00 12.30 19 MET B O 1
ATOM 1739 N N . VAL B 1 20 ? 14.616 -12.471 6.731 1.00 8.49 20 VAL B N 1
ATOM 1740 C CA . VAL B 1 20 ? 14.664 -13.379 7.871 1.00 10.19 20 VAL B CA 1
ATOM 1741 C C . VAL B 1 20 ? 14.741 -14.792 7.340 1.00 9.95 20 VAL B C 1
ATOM 1742 O O . VAL B 1 20 ? 13.749 -15.350 6.868 1.00 9.02 20 VAL B O 1
ATOM 1746 N N . ARG B 1 21 ? 15.940 -15.355 7.372 1.00 9.00 21 ARG B N 1
ATOM 1747 C CA . ARG B 1 21 ? 16.116 -16.717 6.877 1.00 10.94 21 ARG B CA 1
ATOM 1748 C C . ARG B 1 21 ? 16.326 -17.786 7.949 1.00 12.44 21 ARG B C 1
ATOM 1749 O O . ARG B 1 21 ? 16.252 -18.977 7.665 1.00 14.22 21 ARG B O 1
ATOM 1757 N N . SER B 1 22 ? 16.513 -17.353 9.190 1.00 15.91 22 SER B N 1
ATOM 1758 C CA . SER B 1 22 ? 16.793 -18.271 10.287 1.00 15.95 22 SER B CA 1
ATOM 1759 C C . SER B 1 22 ? 15.603 -18.387 11.226 1.00 16.35 22 SER B C 1
ATOM 1760 O O . SER B 1 22 ? 14.998 -17.388 11.613 1.00 13.07 22 SER B O 1
ATOM 1763 N N . SER B 1 23 ? 15.263 -19.618 11.588 1.00 16.24 23 SER B N 1
ATOM 1764 C CA . SER B 1 23 ? 14.158 -19.848 12.501 1.00 13.55 23 SER B CA 1
ATOM 1765 C C . SER B 1 23 ? 14.590 -19.587 13.936 1.00 13.89 23 SER B C 1
ATOM 1766 O O . SER B 1 23 ? 13.775 -19.645 14.840 1.00 14.06 23 SER B O 1
ATOM 1769 N N . ASP B 1 24 ? 15.880 -19.318 14.129 1.00 12.59 24 ASP B N 1
ATOM 1770 C CA . ASP B 1 24 ? 16.453 -19.110 15.454 1.00 11.80 24 ASP B CA 1
ATOM 1771 C C . ASP B 1 24 ? 16.225 -17.697 16.006 1.00 16.47 24 ASP B C 1
ATOM 1772 O O . ASP B 1 24 ? 16.172 -17.504 17.225 1.00 17.24 24 ASP B O 1
ATOM 1777 N N . VAL B 1 25 ? 16.107 -16.708 15.121 1.00 16.34 25 VAL B N 1
ATOM 1778 C CA . VAL B 1 25 ? 16.155 -15.303 15.554 1.00 15.07 25 VAL B CA 1
ATOM 1779 C C . VAL B 1 25 ? 14.920 -14.840 16.315 1.00 13.67 25 VAL B C 1
ATOM 1780 O O . VAL B 1 25 ? 13.826 -15.372 16.122 1.00 14.69 25 VAL B O 1
ATOM 1784 N N . SER B 1 26 ? 15.102 -13.813 17.148 1.00 10.17 26 SER B N 1
ATOM 1785 C CA . SER B 1 26 ? 14.044 -13.316 18.020 1.00 13.08 26 SER B CA 1
ATOM 1786 C C . SER B 1 26 ? 13.373 -12.086 17.409 1.00 15.28 26 SER B C 1
ATOM 1787 O O . SER B 1 26 ? 14.009 -11.315 16.674 1.00 16.40 26 SER B O 1
ATOM 1790 N N . TRP B 1 27 ? 12.084 -11.915 17.696 1.00 12.44 27 TRP B N 1
ATOM 1791 C CA . TRP B 1 27 ? 11.372 -10.717 17.259 1.00 14.59 27 TRP B CA 1
ATOM 1792 C C . TRP B 1 27 ? 12.089 -9.455 17.759 1.00 18.94 27 TRP B C 1
ATOM 1793 O O . TRP B 1 27 ? 12.275 -8.490 17.021 1.00 16.86 27 TRP B O 1
ATOM 1804 N N . SER B 1 28 ? 12.493 -9.480 19.022 1.00 21.00 28 SER B N 1
ATOM 1805 C CA . SER B 1 28 ? 13.214 -8.367 19.620 1.00 21.88 28 SER B CA 1
ATOM 1806 C C . SER B 1 28 ? 14.403 -7.923 18.765 1.00 18.16 28 SER B C 1
ATOM 1807 O O . SER B 1 28 ? 14.570 -6.738 18.489 1.00 17.78 28 SER B O 1
ATOM 1810 N N . ASP B 1 29 ? 15.228 -8.870 18.333 1.00 15.66 29 ASP B N 1
ATOM 1811 C CA . ASP B 1 29 ? 16.366 -8.522 17.483 1.00 12.38 29 ASP B CA 1
ATOM 1812 C C . ASP B 1 29 ? 15.909 -8.105 16.094 1.00 11.88 29 ASP B C 1
ATOM 1813 O O . ASP B 1 29 ? 16.437 -7.162 15.510 1.00 17.13 29 ASP B O 1
ATOM 1818 N N . THR B 1 30 ? 14.932 -8.827 15.566 1.00 12.75 30 THR B N 1
ATOM 1819 C CA . THR B 1 30 ? 14.483 -8.612 14.207 1.00 12.49 30 THR B CA 1
ATOM 1820 C C . THR B 1 30 ? 13.860 -7.238 14.054 1.00 13.10 30 THR B C 1
ATOM 1821 O O . THR B 1 30 ? 14.178 -6.528 13.115 1.00 14.51 30 THR B O 1
ATOM 1825 N N . ARG B 1 31 ? 12.991 -6.855 14.985 1.00 12.92 31 ARG B N 1
ATOM 1826 C CA . ARG B 1 31 ? 12.293 -5.577 14.870 1.00 15.98 31 ARG B CA 1
ATOM 1827 C C . ARG B 1 31 ? 13.264 -4.401 14.940 1.00 15.73 31 ARG B C 1
ATOM 1828 O O . ARG B 1 31 ? 12.981 -3.328 14.408 1.00 18.10 31 ARG B O 1
ATOM 1836 N N . ARG B 1 32 ? 14.406 -4.605 15.589 1.00 13.83 32 ARG B N 1
ATOM 1837 C CA . ARG B 1 32 ? 15.440 -3.581 15.644 1.00 13.28 32 ARG B CA 1
ATOM 1838 C C . ARG B 1 32 ? 16.246 -3.508 14.344 1.00 9.91 32 ARG B C 1
ATOM 1839 O O . ARG B 1 32 ? 16.465 -2.434 13.796 1.00 12.71 32 ARG B O 1
ATOM 1847 N N . THR B 1 33 ? 16.682 -4.654 13.843 1.00 11.99 33 THR B N 1
ATOM 1848 C CA . THR B 1 33 ? 17.489 -4.660 12.633 1.00 10.78 33 THR B CA 1
ATOM 1849 C C . THR B 1 33 ? 16.691 -4.238 11.392 1.00 10.12 33 THR B C 1
ATOM 1850 O O . THR B 1 33 ? 17.187 -3.458 10.578 1.00 12.15 33 THR B O 1
ATOM 1854 N N . LEU B 1 34 ? 15.458 -4.731 11.247 1.00 6.77 34 LEU B N 1
ATOM 1855 C CA . LEU B 1 34 ? 14.650 -4.395 10.071 1.00 7.90 34 LEU B CA 1
ATOM 1856 C C . LEU B 1 34 ? 14.253 -2.923 10.007 1.00 9.54 34 LEU B C 1
ATOM 1857 O O . LEU B 1 34 ? 13.963 -2.394 8.934 1.00 12.83 34 LEU B O 1
ATOM 1862 N N . ARG B 1 35 ? 14.218 -2.269 11.159 1.00 10.28 35 ARG B N 1
ATOM 1863 C CA . ARG B 1 35 ? 13.920 -0.846 11.213 1.00 10.58 35 ARG B CA 1
ATOM 1864 C C . ARG B 1 35 ? 14.960 -0.034 10.465 1.00 12.17 35 ARG B C 1
ATOM 1865 O O . ARG B 1 35 ? 14.695 1.101 10.068 1.00 13.82 35 ARG B O 1
ATOM 1873 N N . LYS B 1 36 ? 16.141 -0.620 10.263 1.00 10.14 36 LYS B N 1
ATOM 1874 C CA . LYS B 1 36 ? 17.221 0.044 9.524 1.00 14.88 36 LYS B CA 1
ATOM 1875 C C . LYS B 1 36 ? 17.024 -0.026 8.005 1.00 15.04 36 LYS B C 1
ATOM 1876 O O . LYS B 1 36 ? 17.728 0.635 7.243 1.00 18.19 36 LYS B O 1
ATOM 1882 N N . ASP B 1 37 ? 16.066 -0.839 7.583 1.00 7.23 37 ASP B N 1
ATOM 1883 C CA . ASP B 1 37 ? 15.747 -1.051 6.173 1.00 8.11 37 ASP B CA 1
ATOM 1884 C C . ASP B 1 37 ? 14.576 -0.131 5.836 1.00 10.09 37 ASP B C 1
ATOM 1885 O O . ASP B 1 37 ? 13.548 -0.174 6.510 1.00 9.27 37 ASP B O 1
ATOM 1890 N N . HIS B 1 38 ? 14.724 0.697 4.806 1.00 8.85 38 HIS B N 1
ATOM 1891 C CA . HIS B 1 38 ? 13.698 1.687 4.465 1.00 13.49 38 HIS B CA 1
ATOM 1892 C C . HIS B 1 38 ? 12.365 1.053 4.037 1.00 12.92 38 HIS B C 1
ATOM 1893 O O . HIS B 1 38 ? 11.342 1.735 3.914 1.00 12.75 38 HIS B O 1
ATOM 1900 N N . ARG B 1 39 ? 12.377 -0.259 3.839 1.00 10.53 39 ARG B N 1
ATOM 1901 C CA . ARG B 1 39 ? 11.143 -0.995 3.586 1.00 10.34 39 ARG B CA 1
ATOM 1902 C C . ARG B 1 39 ? 10.289 -1.107 4.851 1.00 6.95 39 ARG B C 1
ATOM 1903 O O . ARG B 1 39 ? 9.094 -1.400 4.783 1.00 7.24 39 ARG B O 1
ATOM 1911 N N . TRP B 1 40 ? 10.885 -0.853 6.013 1.00 5.29 40 TRP B N 1
ATOM 1912 C CA . TRP B 1 40 ? 10.116 -0.955 7.264 1.00 13.17 40 TRP B CA 1
ATOM 1913 C C . TRP B 1 40 ? 8.831 -0.123 7.218 1.00 11.97 40 TRP B C 1
ATOM 1914 O O . TRP B 1 40 ? 7.769 -0.555 7.677 1.00 10.92 40 TRP B O 1
ATOM 1925 N N . GLU B 1 41 ? 8.936 1.074 6.657 1.00 10.36 41 GLU B N 1
ATOM 1926 C CA . GLU B 1 41 ? 7.835 2.026 6.698 1.00 11.78 41 GLU B CA 1
ATOM 1927 C C . GLU B 1 41 ? 6.640 1.682 5.798 1.00 13.09 41 GLU B C 1
ATOM 1928 O O . GLU B 1 41 ? 5.567 2.285 5.920 1.00 17.31 41 GLU B O 1
ATOM 1934 N N . SER B 1 42 ? 6.820 0.721 4.898 1.00 11.99 42 SER B N 1
ATOM 1935 C CA . SER B 1 42 ? 5.703 0.209 4.123 1.00 10.23 42 SER B CA 1
ATOM 1936 C C . SER B 1 42 ? 4.771 -0.626 5.012 1.00 11.36 42 SER B C 1
ATOM 1937 O O . SER B 1 42 ? 3.682 -1.016 4.582 1.00 12.70 42 SER B O 1
ATOM 1940 N N . GLY B 1 43 ? 5.201 -0.917 6.242 1.00 8.85 43 GLY B N 1
ATOM 1941 C CA . GLY B 1 43 ? 4.341 -1.617 7.189 1.00 7.52 43 GLY B CA 1
ATOM 1942 C C . GLY B 1 43 ? 3.713 -0.727 8.254 1.00 12.26 43 GLY B C 1
ATOM 1943 O O . GLY B 1 43 ? 3.210 -1.210 9.273 1.00 10.36 43 GLY B O 1
ATOM 1944 N N . SER B 1 44 ? 3.727 0.581 8.021 1.00 9.59 44 SER B N 1
ATOM 1945 C CA . SER B 1 44 ? 3.214 1.522 9.014 1.00 8.87 44 SER B CA 1
ATOM 1946 C C . SER B 1 44 ? 1.737 1.361 9.366 1.00 10.44 44 SER B C 1
ATOM 1947 O O . SER B 1 44 ? 1.323 1.772 10.444 1.00 10.82 44 SER B O 1
ATOM 1950 N N . LEU B 1 45 ? 0.950 0.785 8.460 1.00 10.02 45 LEU B N 1
ATOM 1951 C CA . LEU B 1 45 ? -0.471 0.514 8.717 1.00 12.30 45 LEU B CA 1
ATOM 1952 C C . LEU B 1 45 ? -0.667 -0.624 9.716 1.00 12.18 45 LEU B C 1
ATOM 1953 O O . LEU B 1 45 ? -1.751 -0.802 10.277 1.00 13.57 45 LEU B O 1
ATOM 1958 N N . LEU B 1 46 ? 0.382 -1.407 9.921 1.00 10.22 46 LEU B N 1
ATOM 1959 C CA . LEU B 1 46 ? 0.293 -2.593 10.755 1.00 7.35 46 LEU B CA 1
ATOM 1960 C C . LEU B 1 46 ? 0.821 -2.260 12.136 1.00 10.21 46 LEU B C 1
ATOM 1961 O O . LEU B 1 46 ? 1.965 -1.836 12.279 1.00 11.90 46 LEU B O 1
ATOM 1966 N N . GLU B 1 47 ? -0.022 -2.449 13.144 1.00 11.21 47 GLU B N 1
ATOM 1967 C CA . GLU B 1 47 ? 0.361 -2.197 14.533 1.00 15.94 47 GLU B CA 1
ATOM 1968 C C . GLU B 1 47 ? 1.435 -3.189 14.958 1.00 15.63 47 GLU B C 1
ATOM 1969 O O . GLU B 1 47 ? 1.580 -4.249 14.348 1.00 12.93 47 GLU B O 1
ATOM 1975 N N . ARG B 1 48 ? 2.177 -2.839 16.002 1.00 14.33 48 ARG B N 1
ATOM 1976 C CA . ARG B 1 48 ? 3.277 -3.667 16.494 1.00 17.69 48 ARG B CA 1
ATOM 1977 C C . ARG B 1 48 ? 2.847 -5.108 16.716 1.00 16.85 48 ARG B C 1
ATOM 1978 O O . ARG B 1 48 ? 3.572 -6.053 16.398 1.00 18.00 48 ARG B O 1
ATOM 1986 N N . GLU B 1 49 ? 1.658 -5.277 17.270 1.00 18.01 49 GLU B N 1
ATOM 1987 C CA . GLU B 1 49 ? 1.174 -6.608 17.582 1.00 19.46 49 GLU B CA 1
ATOM 1988 C C . GLU B 1 49 ? 0.902 -7.424 16.312 1.00 15.39 49 GLU B C 1
ATOM 1989 O O . GLU B 1 49 ? 1.180 -8.615 16.271 1.00 13.86 49 GLU B O 1
ATOM 1995 N N . GLU B 1 50 ? 0.385 -6.768 15.277 1.00 14.43 50 GLU B N 1
ATOM 1996 C CA . GLU B 1 50 ? 0.112 -7.412 13.994 1.00 14.58 50 GLU B CA 1
ATOM 1997 C C . GLU B 1 50 ? 1.410 -7.797 13.278 1.00 16.57 50 GLU B C 1
ATOM 1998 O O . GLU B 1 50 ? 1.494 -8.858 12.657 1.00 15.72 50 GLU B O 1
ATOM 2004 N N . LYS B 1 51 ? 2.419 -6.931 13.363 1.00 13.87 51 LYS B N 1
ATOM 2005 C CA . LYS B 1 51 ? 3.735 -7.262 12.819 1.00 10.90 51 LYS B CA 1
ATOM 2006 C C . LYS B 1 51 ? 4.342 -8.460 13.532 1.00 11.50 51 LYS B C 1
ATOM 2007 O O . LYS B 1 51 ? 4.934 -9.333 12.904 1.00 10.80 51 LYS B O 1
ATOM 2013 N N . GLU B 1 52 ? 4.214 -8.497 14.852 1.00 12.80 52 GLU B N 1
ATOM 2014 C CA . GLU B 1 52 ? 4.840 -9.573 15.599 1.00 13.24 52 GLU B CA 1
ATOM 2015 C C . GLU B 1 52 ? 4.166 -10.893 15.259 1.00 10.59 52 GLU B C 1
ATOM 2016 O O . GLU B 1 52 ? 4.808 -11.950 15.261 1.00 12.34 52 GLU B O 1
ATOM 2022 N N . LYS B 1 53 ? 2.871 -10.833 14.971 1.00 9.67 53 LYS B N 1
ATOM 2023 C CA . LYS B 1 53 ? 2.147 -12.031 14.593 1.00 13.37 53 LYS B CA 1
ATOM 2024 C C . LYS B 1 53 ? 2.627 -12.522 13.236 1.00 12.66 53 LYS B C 1
ATOM 2025 O O . LYS B 1 53 ? 2.824 -13.724 13.042 1.00 11.73 53 LYS B O 1
ATOM 2031 N N . LEU B 1 54 ? 2.817 -11.598 12.293 1.00 12.00 54 LEU B N 1
ATOM 2032 C CA . LEU B 1 54 ? 3.321 -11.973 10.978 1.00 9.00 54 LEU B CA 1
ATOM 2033 C C . LEU B 1 54 ? 4.720 -12.543 11.112 1.00 9.73 54 LEU B C 1
ATOM 2034 O O . LEU B 1 54 ? 5.087 -13.453 10.387 1.00 8.46 54 LEU B O 1
ATOM 2039 N N . PHE B 1 55 ? 5.511 -11.992 12.027 1.00 9.75 55 PHE B N 1
ATOM 2040 C CA . PHE B 1 55 ? 6.833 -12.548 12.292 1.00 9.87 55 PHE B CA 1
ATOM 2041 C C . PHE B 1 55 ? 6.755 -13.974 12.841 1.00 13.03 55 PHE B C 1
ATOM 2042 O O . PHE B 1 55 ? 7.511 -14.850 12.421 1.00 11.51 55 PHE B O 1
ATOM 2050 N N . ASN B 1 56 ? 5.868 -14.195 13.807 1.00 14.54 56 ASN B N 1
ATOM 2051 C CA . ASN B 1 56 ? 5.700 -15.525 14.378 1.00 14.93 56 ASN B CA 1
ATOM 2052 C C . ASN B 1 56 ? 5.253 -16.537 13.331 1.00 13.56 56 ASN B C 1
ATOM 2053 O O . ASN B 1 56 ? 5.772 -17.654 13.278 1.00 9.79 56 ASN B O 1
ATOM 2058 N N . GLU B 1 57 ? 4.296 -16.138 12.497 1.00 10.16 57 GLU B N 1
ATOM 2059 C CA . GLU B 1 57 ? 3.856 -16.974 11.392 1.00 10.45 57 GLU B CA 1
ATOM 2060 C C . GLU B 1 57 ? 5.023 -17.281 10.464 1.00 12.59 57 GLU B C 1
ATOM 2061 O O . GLU B 1 57 ? 5.199 -18.419 9.997 1.00 10.50 57 GLU B O 1
ATOM 2067 N N . HIS B 1 58 ? 5.825 -16.262 10.185 1.00 8.90 58 HIS B N 1
ATOM 2068 C CA . HIS B 1 58 ? 6.977 -16.460 9.319 1.00 11.38 58 HIS B CA 1
ATOM 2069 C C . HIS B 1 58 ? 7.936 -17.471 9.917 1.00 11.83 58 HIS B C 1
ATOM 2070 O O . HIS B 1 58 ? 8.413 -18.370 9.221 1.00 12.92 58 HIS B O 1
ATOM 2077 N N . ILE B 1 59 ? 8.243 -17.309 11.201 1.00 10.09 59 ILE B N 1
ATOM 2078 C CA . ILE B 1 59 ? 9.134 -18.245 11.896 1.00 7.29 59 ILE B CA 1
ATOM 2079 C C . ILE B 1 59 ? 8.545 -19.659 11.873 1.00 12.50 59 ILE B C 1
ATOM 2080 O O . ILE B 1 59 ? 9.258 -20.634 11.662 1.00 11.57 59 ILE B O 1
ATOM 2085 N N . GLU B 1 60 ? 7.232 -19.753 12.058 1.00 15.96 60 GLU B N 1
ATOM 2086 C CA . GLU B 1 60 ? 6.528 -21.033 12.011 1.00 17.31 60 GLU B CA 1
ATOM 2087 C C . GLU B 1 60 ? 6.694 -21.694 10.644 1.00 17.21 60 GLU B C 1
ATOM 2088 O O . GLU B 1 60 ? 6.915 -22.898 10.550 1.00 13.97 60 GLU B O 1
ATOM 2094 N N . ALA B 1 61 ? 6.606 -20.893 9.587 1.00 19.77 61 ALA B N 1
ATOM 2095 C CA . ALA B 1 61 ? 6.751 -21.384 8.220 1.00 15.99 61 ALA B CA 1
ATOM 2096 C C . ALA B 1 61 ? 8.183 -21.825 7.907 1.00 16.40 61 ALA B C 1
ATOM 2097 O O . ALA B 1 61 ? 8.410 -22.877 7.298 1.00 14.81 61 ALA B O 1
ATOM 2099 N N . LEU B 1 62 ? 9.149 -21.014 8.315 1.00 10.38 62 LEU B N 1
ATOM 2100 C CA . LEU B 1 62 ? 10.542 -21.368 8.117 1.00 9.13 62 LEU B CA 1
ATOM 2101 C C . LEU B 1 62 ? 10.828 -22.704 8.788 1.00 8.37 62 LEU B C 1
ATOM 2102 O O . LEU B 1 62 ? 11.495 -23.565 8.225 1.00 10.10 62 LEU B O 1
ATOM 2107 N N . THR B 1 63 ? 10.306 -22.874 9.997 1.00 10.24 63 THR B N 1
ATOM 2108 C CA . THR B 1 63 ? 10.573 -24.080 10.763 1.00 13.98 63 THR B CA 1
ATOM 2109 C C . THR B 1 63 ? 10.061 -25.330 10.042 1.00 10.92 63 THR B C 1
ATOM 2110 O O . THR B 1 63 ? 10.782 -26.311 9.915 1.00 8.81 63 THR B O 1
ATOM 2114 N N . LYS B 1 64 ? 8.809 -25.278 9.593 1.00 9.79 64 LYS B N 1
ATOM 2115 C CA . LYS B 1 64 ? 8.199 -26.349 8.804 1.00 13.46 64 LYS B CA 1
ATOM 2116 C C . LYS B 1 64 ? 9.020 -26.743 7.567 1.00 11.87 64 LYS B C 1
ATOM 2117 O O . LYS B 1 64 ? 9.272 -27.934 7.309 1.00 6.22 64 LYS B O 1
ATOM 2123 N N . LYS B 1 65 ? 9.415 -25.744 6.789 1.00 12.55 65 LYS B N 1
ATOM 2124 C CA . LYS B 1 65 ? 10.190 -25.970 5.569 1.00 15.75 65 LYS B CA 1
ATOM 2125 C C . LYS B 1 65 ? 11.589 -26.527 5.877 1.00 11.48 65 LYS B C 1
ATOM 2126 O O . LYS B 1 65 ? 12.055 -27.456 5.201 1.00 10.88 65 LYS B O 1
ATOM 2132 N N . LYS B 1 66 ? 12.246 -25.967 6.891 1.00 7.10 66 LYS B N 1
ATOM 2133 C CA . LYS B 1 66 ? 13.570 -26.453 7.294 1.00 8.71 66 LYS B CA 1
ATOM 2134 C C . LYS B 1 66 ? 13.476 -27.897 7.790 1.00 6.41 66 LYS B C 1
ATOM 2135 O O . LYS B 1 66 ? 14.366 -28.715 7.537 1.00 9.03 66 LYS B O 1
ATOM 2141 N N . ARG B 1 67 ? 12.388 -28.197 8.496 1.00 6.74 67 ARG B N 1
ATOM 2142 C CA . ARG B 1 67 ? 12.168 -29.551 9.003 1.00 9.11 67 ARG B CA 1
ATOM 2143 C C . ARG B 1 67 ? 12.008 -30.562 7.860 1.00 8.46 67 ARG B C 1
ATOM 2144 O O . ARG B 1 67 ? 12.677 -31.607 7.839 1.00 9.14 67 ARG B O 1
ATOM 2152 N N . GLU B 1 68 ? 11.123 -30.257 6.911 1.00 9.89 68 GLU B N 1
ATOM 2153 C CA . GLU B 1 68 ? 10.881 -31.155 5.769 1.00 11.15 68 GLU B CA 1
ATOM 2154 C C . GLU B 1 68 ? 12.186 -31.473 5.023 1.00 12.07 68 GLU B C 1
ATOM 2155 O O . GLU B 1 68 ? 12.494 -32.633 4.736 1.00 11.44 68 GLU B O 1
ATOM 2161 N N . HIS B 1 69 ? 12.957 -30.431 4.727 1.00 11.11 69 HIS B N 1
ATOM 2162 C CA . HIS B 1 69 ? 14.221 -30.584 4.016 1.00 10.62 69 HIS B CA 1
ATOM 2163 C C . HIS B 1 69 ? 15.283 -31.342 4.822 1.00 6.46 69 HIS B C 1
ATOM 2164 O O . HIS B 1 69 ? 16.045 -32.125 4.264 1.00 8.61 69 HIS B O 1
ATOM 2171 N N . PHE B 1 70 ? 15.326 -31.111 6.130 1.00 7.88 70 PHE B N 1
ATOM 2172 C CA . PHE B 1 70 ? 16.263 -31.824 7.000 1.00 10.46 70 PHE B CA 1
ATOM 2173 C C . PHE B 1 70 ? 15.950 -33.320 6.960 1.00 12.72 70 PHE B C 1
ATOM 2174 O O . PHE B 1 70 ? 16.851 -34.171 6.922 1.00 8.86 70 PHE B O 1
ATOM 2182 N N . ARG B 1 71 ? 14.658 -33.633 6.958 1.00 10.26 71 ARG B N 1
ATOM 2183 C CA . ARG B 1 71 ? 14.217 -35.019 6.935 1.00 9.22 71 ARG B CA 1
ATOM 2184 C C . ARG B 1 71 ? 14.438 -35.683 5.576 1.00 10.01 71 ARG B C 1
ATOM 2185 O O . ARG B 1 71 ? 14.775 -36.870 5.493 1.00 6.51 71 ARG B O 1
ATOM 2193 N N . GLN B 1 72 ? 14.253 -34.918 4.507 1.00 10.27 72 GLN B N 1
ATOM 2194 C CA . GLN B 1 72 ? 14.585 -35.416 3.186 1.00 8.30 72 GLN B CA 1
ATOM 2195 C C . GLN B 1 72 ? 16.064 -35.799 3.114 1.00 9.87 72 GLN B C 1
ATOM 2196 O O . GLN B 1 72 ? 16.417 -36.863 2.606 1.00 10.70 72 GLN B O 1
ATOM 2202 N N . LEU B 1 73 ? 16.925 -34.933 3.640 1.00 4.75 73 LEU B N 1
ATOM 2203 C CA . LEU B 1 73 ? 18.364 -35.223 3.724 1.00 4.75 73 LEU B CA 1
ATOM 2204 C C . LEU B 1 73 ? 18.635 -36.536 4.450 1.00 6.55 73 LEU B C 1
ATOM 2205 O O . LEU B 1 73 ? 19.424 -37.372 3.997 1.00 11.66 73 LEU B O 1
ATOM 2210 N N . LEU B 1 74 ? 17.967 -36.723 5.583 1.00 6.12 74 LEU B N 1
ATOM 2211 C CA . LEU B 1 74 ? 18.123 -37.944 6.362 1.00 9.67 74 LEU B CA 1
ATOM 2212 C C . LEU B 1 74 ? 17.643 -39.177 5.564 1.00 10.93 74 LEU B C 1
ATOM 2213 O O . LEU B 1 74 ? 18.308 -40.214 5.541 1.00 7.10 74 LEU B O 1
ATOM 2218 N N . ASP B 1 75 ? 16.496 -39.054 4.899 1.00 10.63 75 ASP B N 1
ATOM 2219 C CA . ASP B 1 75 ? 15.983 -40.132 4.051 1.00 9.61 75 ASP B CA 1
ATOM 2220 C C . ASP B 1 75 ? 16.957 -40.482 2.903 1.00 11.29 75 ASP B C 1
ATOM 2221 O O . ASP B 1 75 ? 16.970 -41.606 2.396 1.00 9.45 75 ASP B O 1
ATOM 2226 N N . GLU B 1 76 ? 17.777 -39.514 2.505 1.00 9.66 76 GLU B N 1
ATOM 2227 C CA . GLU B 1 76 ? 18.694 -39.710 1.402 1.00 9.38 76 GLU B CA 1
ATOM 2228 C C . GLU B 1 76 ? 20.020 -40.267 1.919 1.00 12.76 76 GLU B C 1
ATOM 2229 O O . GLU B 1 76 ? 20.912 -40.594 1.138 1.00 17.41 76 GLU B O 1
ATOM 2235 N N . THR B 1 77 ? 20.156 -40.383 3.234 1.00 7.78 77 THR B N 1
ATOM 2236 C CA . THR B 1 77 ? 21.417 -40.846 3.788 1.00 7.57 77 THR B CA 1
ATOM 2237 C C . THR B 1 77 ? 21.229 -42.309 4.114 1.00 9.06 77 THR B C 1
ATOM 2238 O O . THR B 1 77 ? 20.637 -42.638 5.126 1.00 7.67 77 THR B O 1
ATOM 2242 N N . SER B 1 78 ? 21.781 -43.191 3.281 1.00 12.74 78 SER B N 1
ATOM 2243 C CA . SER B 1 78 ? 21.415 -44.601 3.355 1.00 10.97 78 SER B CA 1
ATOM 2244 C C . SER B 1 78 ? 22.101 -45.292 4.520 1.00 12.96 78 SER B C 1
ATOM 2245 O O . SER B 1 78 ? 21.627 -46.312 5.007 1.00 16.30 78 SER B O 1
ATOM 2248 N N . ALA B 1 79 ? 23.210 -44.721 4.976 1.00 13.50 79 ALA B N 1
ATOM 2249 C CA . ALA B 1 79 ? 23.957 -45.281 6.096 1.00 13.10 79 ALA B CA 1
ATOM 2250 C C . ALA B 1 79 ? 23.179 -45.220 7.418 1.00 13.89 79 ALA B C 1
ATOM 2251 O O . ALA B 1 79 ? 23.554 -45.862 8.392 1.00 11.67 79 ALA B O 1
ATOM 2253 N N . ILE B 1 80 ? 22.110 -44.430 7.464 1.00 10.11 80 ILE B N 1
ATOM 2254 C CA . ILE B 1 80 ? 21.333 -44.312 8.697 1.00 10.20 80 ILE B CA 1
ATOM 2255 C C . ILE B 1 80 ? 20.577 -45.608 9.006 1.00 11.42 80 ILE B C 1
ATOM 2256 O O . ILE B 1 80 ? 19.960 -46.200 8.121 1.00 11.32 80 ILE B O 1
ATOM 2261 N N . THR B 1 81 ? 20.641 -46.054 10.259 1.00 11.67 81 THR B N 1
ATOM 2262 C CA . THR B 1 81 ? 19.828 -47.178 10.717 1.00 13.80 81 THR B CA 1
ATOM 2263 C C . THR B 1 81 ? 19.021 -46.770 11.950 1.00 16.20 81 THR B C 1
ATOM 2264 O O . THR B 1 81 ? 19.151 -45.656 12.454 1.00 17.96 81 THR B O 1
ATOM 2268 N N . LEU B 1 82 ? 18.205 -47.686 12.452 1.00 14.87 82 LEU B N 1
ATOM 2269 C CA . LEU B 1 82 ? 17.408 -47.415 13.644 1.00 11.43 82 LEU B CA 1
ATOM 2270 C C . LEU B 1 82 ? 18.268 -47.180 14.879 1.00 8.96 82 LEU B C 1
ATOM 2271 O O . LEU B 1 82 ? 17.833 -46.532 15.816 1.00 12.59 82 LEU B O 1
ATOM 2276 N N . THR B 1 83 ? 19.477 -47.735 14.901 1.00 8.77 83 THR B N 1
ATOM 2277 C CA . THR B 1 83 ? 20.371 -47.524 16.037 1.00 12.45 83 THR B CA 1
ATOM 2278 C C . THR B 1 83 ? 21.412 -46.419 15.835 1.00 13.49 83 THR B C 1
ATOM 2279 O O . THR B 1 83 ? 22.282 -46.243 16.682 1.00 17.12 83 THR B O 1
ATOM 2283 N N . SER B 1 84 ? 21.344 -45.700 14.714 1.00 11.99 84 SER B N 1
ATOM 2284 C CA . SER B 1 84 ? 22.312 -44.628 14.433 1.00 10.95 84 SER B CA 1
ATOM 2285 C C . SER B 1 84 ? 22.198 -43.498 15.444 1.00 9.02 84 SER B C 1
ATOM 2286 O O . SER B 1 84 ? 21.110 -43.186 15.923 1.00 12.80 84 SER B O 1
ATOM 2289 N N . THR B 1 85 ? 23.326 -42.874 15.760 1.00 11.83 85 THR B N 1
ATOM 2290 C CA . THR B 1 85 ? 23.318 -41.749 16.682 1.00 13.90 85 THR B CA 1
ATOM 2291 C C . THR B 1 85 ? 23.622 -40.463 15.941 1.00 8.37 85 THR B C 1
ATOM 2292 O O . THR B 1 85 ? 24.281 -40.469 14.909 1.00 9.54 85 THR B O 1
ATOM 2296 N N . TRP B 1 86 ? 23.136 -39.359 16.478 1.00 11.35 86 TRP B N 1
ATOM 2297 C CA . TRP B 1 86 ? 23.398 -38.046 15.904 1.00 10.92 86 TRP B CA 1
ATOM 2298 C C . TRP B 1 86 ? 24.888 -37.812 15.701 1.00 11.01 86 TRP B C 1
ATOM 2299 O O . TRP B 1 86 ? 25.323 -37.303 14.667 1.00 11.66 86 TRP B O 1
ATOM 2310 N N . LYS B 1 87 ? 25.682 -38.191 16.689 1.00 13.51 87 LYS B N 1
ATOM 2311 C CA . LYS B 1 87 ? 27.111 -37.958 16.591 1.00 17.22 87 LYS B CA 1
ATOM 2312 C C . LYS B 1 87 ? 27.711 -38.692 15.393 1.00 14.83 87 LYS B C 1
ATOM 2313 O O . LYS B 1 87 ? 28.618 -38.189 14.748 1.00 15.92 87 LYS B O 1
ATOM 2319 N N . GLU B 1 88 ? 27.187 -39.872 15.091 1.00 11.31 88 GLU B N 1
ATOM 2320 C CA . GLU B 1 88 ? 27.643 -40.633 13.929 1.00 12.63 88 GLU B CA 1
ATOM 2321 C C . GLU B 1 88 ? 27.156 -39.994 12.626 1.00 15.03 88 GLU B C 1
ATOM 2322 O O . GLU B 1 88 ? 27.940 -39.753 11.698 1.00 13.71 88 GLU B O 1
ATOM 2328 N N . VAL B 1 89 ? 25.858 -39.709 12.570 1.00 9.74 89 VAL B N 1
ATOM 2329 C CA . VAL B 1 89 ? 25.225 -39.229 11.358 1.00 7.71 89 VAL B CA 1
ATOM 2330 C C . VAL B 1 89 ? 25.702 -37.821 10.988 1.00 8.61 89 VAL B C 1
ATOM 2331 O O . VAL B 1 89 ? 25.797 -37.484 9.816 1.00 8.85 89 VAL B O 1
ATOM 2335 N N . LYS B 1 90 ? 26.003 -37.007 11.993 1.00 10.01 90 LYS B N 1
ATOM 2336 C CA . LYS B 1 90 ? 26.435 -35.638 11.756 1.00 14.32 90 LYS B CA 1
ATOM 2337 C C . LYS B 1 90 ? 27.709 -35.614 10.931 1.00 16.54 90 LYS B C 1
ATOM 2338 O O . LYS B 1 90 ? 27.928 -34.700 10.140 1.00 18.44 90 LYS B O 1
ATOM 2344 N N . LYS B 1 91 ? 28.548 -36.630 11.114 1.00 15.22 91 LYS B N 1
ATOM 2345 C CA . LYS B 1 91 ? 29.809 -36.702 10.387 1.00 14.76 91 LYS B CA 1
ATOM 2346 C C . LYS B 1 91 ? 29.579 -36.868 8.893 1.00 12.85 91 LYS B C 1
ATOM 2347 O O . LYS B 1 91 ? 30.375 -36.404 8.094 1.00 12.36 91 LYS B O 1
ATOM 2353 N N . ILE B 1 92 ? 28.481 -37.516 8.521 1.00 14.28 92 ILE B N 1
ATOM 2354 C CA . ILE B 1 92 ? 28.148 -37.708 7.106 1.00 17.07 92 ILE B CA 1
ATOM 2355 C C . ILE B 1 9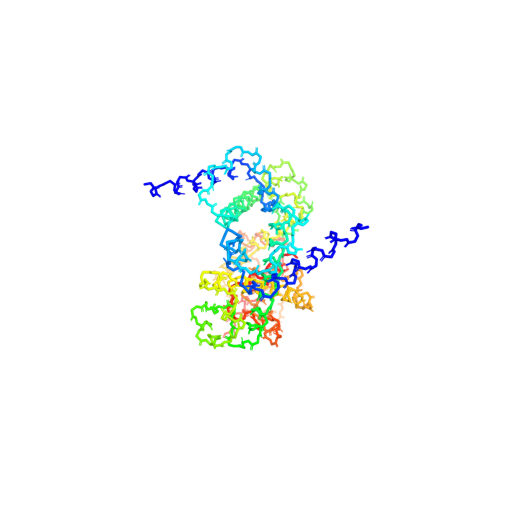2 ? 27.564 -36.448 6.451 1.00 15.35 92 ILE B C 1
ATOM 2356 O O . ILE B 1 92 ? 27.965 -36.056 5.356 1.00 14.29 92 ILE B O 1
ATOM 2361 N N . ILE B 1 93 ? 26.606 -35.825 7.128 1.00 14.84 93 ILE B N 1
ATOM 2362 C CA . ILE B 1 93 ? 25.778 -34.784 6.518 1.00 12.59 93 ILE B CA 1
ATOM 2363 C C . ILE B 1 93 ? 26.209 -33.329 6.774 1.00 18.57 93 ILE B C 1
ATOM 2364 O O . ILE B 1 93 ? 25.521 -32.389 6.358 1.00 15.07 93 ILE B O 1
ATOM 2369 N N . LYS B 1 94 ? 27.335 -33.151 7.455 1.00 21.00 94 LYS B N 1
ATOM 2370 C CA . LYS B 1 94 ? 27.792 -31.828 7.895 1.00 22.78 94 LYS B CA 1
ATOM 2371 C C . LYS B 1 94 ? 27.917 -30.740 6.818 1.00 24.54 94 LYS B C 1
ATOM 2372 O O . LYS B 1 94 ? 27.789 -29.552 7.121 1.00 27.05 94 LYS B O 1
ATOM 2378 N N . GLU B 1 95 ? 28.187 -31.118 5.575 1.00 23.49 95 GLU B N 1
ATOM 2379 C CA . GLU B 1 95 ? 28.344 -30.106 4.530 1.00 25.80 95 GLU B CA 1
ATOM 2380 C C . GLU B 1 95 ? 27.055 -29.775 3.768 1.00 21.26 95 GLU B C 1
ATOM 2381 O O . GLU B 1 95 ? 27.030 -28.834 2.958 1.00 15.47 95 GLU B O 1
ATOM 2387 N N . ASP B 1 96 ? 25.991 -30.539 4.009 1.00 13.69 96 ASP B N 1
ATOM 2388 C CA . ASP B 1 96 ? 24.751 -30.311 3.275 1.00 12.67 96 ASP B CA 1
ATOM 2389 C C . ASP B 1 96 ? 24.045 -29.091 3.859 1.00 14.54 96 ASP B C 1
ATOM 2390 O O . ASP B 1 96 ? 23.868 -28.995 5.073 1.00 18.06 96 ASP B O 1
ATOM 2395 N N . PRO B 1 97 ? 23.664 -28.135 3.002 1.00 12.64 97 PRO B N 1
ATOM 2396 C CA . PRO B 1 97 ? 23.010 -26.939 3.544 1.00 15.15 97 PRO B CA 1
ATOM 2397 C C . PRO B 1 97 ? 21.692 -27.214 4.265 1.00 8.87 97 PRO B C 1
ATOM 2398 O O . PRO B 1 97 ? 21.328 -26.447 5.140 1.00 11.50 97 PRO B O 1
ATOM 2402 N N . ARG B 1 98 ? 20.980 -28.271 3.913 1.00 11.06 98 ARG B N 1
ATOM 2403 C CA . ARG B 1 98 ? 19.745 -28.558 4.634 1.00 11.20 98 ARG B CA 1
ATOM 2404 C C . ARG B 1 98 ? 20.036 -28.932 6.095 1.00 12.99 98 ARG B C 1
ATOM 2405 O O . ARG B 1 98 ? 19.173 -28.769 6.965 1.00 11.27 98 ARG B O 1
ATOM 2413 N N . CYS B 1 99 ? 21.252 -29.422 6.364 1.00 7.61 99 CYS B N 1
ATOM 2414 C CA . CYS B 1 99 ? 21.706 -29.581 7.747 1.00 6.67 99 CYS B CA 1
ATOM 2415 C C . CYS B 1 99 ? 22.228 -28.254 8.336 1.00 11.76 99 CYS B C 1
ATOM 2416 O O . CYS B 1 99 ? 21.809 -27.807 9.411 1.00 12.43 99 CYS B O 1
ATOM 2419 N N . ILE B 1 100 ? 23.110 -27.602 7.595 1.00 14.39 100 ILE B N 1
ATOM 2420 C CA . ILE B 1 100 ? 23.731 -26.361 8.056 1.00 18.81 100 ILE B CA 1
ATOM 2421 C C . ILE B 1 100 ? 22.694 -25.297 8.391 1.00 16.17 100 ILE B C 1
ATOM 2422 O O . ILE B 1 100 ? 22.740 -24.696 9.467 1.00 15.69 100 ILE B O 1
ATOM 2427 N N . LYS B 1 101 ? 21.736 -25.103 7.488 1.00 13.20 101 LYS B N 1
ATOM 2428 C CA . LYS B 1 101 ? 20.741 -24.048 7.628 1.00 14.74 101 LYS B CA 1
ATOM 2429 C C . LYS B 1 101 ? 19.533 -24.416 8.490 1.00 17.07 101 LYS B C 1
ATOM 2430 O O . LYS B 1 101 ? 18.626 -23.601 8.664 1.00 15.67 101 LYS B O 1
ATOM 2436 N N . PHE B 1 102 ? 19.503 -25.632 9.022 1.00 15.96 102 PHE B N 1
ATOM 2437 C CA . PHE B 1 102 ? 18.384 -26.028 9.875 1.00 13.54 102 PHE B CA 1
ATOM 2438 C C . PHE B 1 102 ? 18.323 -25.135 11.111 1.00 12.05 102 PHE B C 1
ATOM 2439 O O . PHE B 1 102 ? 17.256 -24.679 11.509 1.00 13.10 102 PHE B O 1
ATOM 2447 N N . SER B 1 103 ? 19.482 -24.883 11.713 1.00 8.42 103 SER B N 1
ATOM 2448 C CA . SER B 1 103 ? 19.551 -24.112 12.948 1.00 10.06 103 SER B CA 1
ATOM 2449 C C . SER B 1 103 ? 21.013 -23.995 13.332 1.00 17.49 103 SER B C 1
ATOM 2450 O O . SER B 1 103 ? 21.825 -24.802 12.896 1.00 17.10 103 SER B O 1
ATOM 2453 N N . SER B 1 104 ? 21.351 -23.000 14.149 1.00 19.97 104 SER B N 1
ATOM 2454 C CA . SER B 1 104 ? 22.732 -22.849 14.603 1.00 21.95 104 SER B CA 1
ATOM 2455 C C . SER B 1 104 ? 22.951 -23.744 15.815 1.00 20.86 104 SER B C 1
ATOM 2456 O O . SER B 1 104 ? 24.081 -24.042 16.197 1.00 20.03 104 SER B O 1
ATOM 2459 N N . SER B 1 105 ? 21.846 -24.187 16.403 1.00 19.61 105 SER B N 1
ATOM 2460 C CA . SER B 1 105 ? 21.894 -25.031 17.586 1.00 19.10 105 SER B CA 1
ATOM 2461 C C . SER B 1 105 ? 22.097 -26.478 17.176 1.00 19.26 105 SER B C 1
ATOM 2462 O O . SER B 1 105 ? 21.301 -27.031 16.419 1.00 15.55 105 SER B O 1
ATOM 2465 N N . ASP B 1 106 ? 23.176 -27.080 17.667 1.00 17.64 106 ASP B N 1
ATOM 2466 C CA . ASP B 1 106 ? 23.427 -28.487 17.417 1.00 19.43 106 ASP B CA 1
ATOM 2467 C C . ASP B 1 106 ? 22.377 -29.296 18.158 1.00 18.19 106 ASP B C 1
ATOM 2468 O O . ASP B 1 106 ? 21.919 -30.326 17.679 1.00 14.53 106 ASP B O 1
ATOM 2473 N N . ARG B 1 107 ? 21.982 -28.802 19.325 1.00 16.72 107 ARG B N 1
ATOM 2474 C CA . ARG B 1 107 ? 21.006 -29.490 20.155 1.00 21.06 107 ARG B CA 1
ATOM 2475 C C . ARG B 1 107 ? 19.673 -29.645 19.432 1.00 18.60 107 ARG B C 1
ATOM 2476 O O . ARG B 1 107 ? 19.033 -30.699 19.504 1.00 16.93 107 ARG B O 1
ATOM 2484 N N . LYS B 1 108 ? 19.262 -28.595 18.729 1.00 12.85 108 LYS B N 1
ATOM 2485 C CA . LYS B 1 108 ? 18.013 -28.633 17.982 1.00 15.14 108 LYS B CA 1
ATOM 2486 C C . LYS B 1 108 ? 18.102 -29.626 16.828 1.00 14.37 108 LYS B C 1
ATOM 2487 O O . LYS B 1 108 ? 17.139 -30.342 16.568 1.00 13.46 108 LYS B O 1
ATOM 2493 N N . LYS B 1 109 ? 19.251 -29.687 16.147 1.00 11.05 109 LYS B N 1
ATOM 2494 C CA . LYS B 1 109 ? 19.421 -30.690 15.090 1.00 8.45 109 LYS B CA 1
ATOM 2495 C C . LYS B 1 109 ? 19.347 -32.094 15.675 1.00 9.47 109 LYS B C 1
ATOM 2496 O O . LYS B 1 109 ? 18.730 -32.991 15.098 1.00 5.83 109 LYS B O 1
ATOM 2502 N N . GLN B 1 110 ? 19.990 -32.294 16.822 1.00 12.80 110 GLN B N 1
ATOM 2503 C CA . GLN B 1 110 ? 19.986 -33.609 17.455 1.00 14.61 110 GLN B CA 1
ATOM 2504 C C . GLN B 1 110 ? 18.577 -34.062 17.783 1.00 15.59 110 GLN B C 1
ATOM 2505 O O . GLN B 1 110 ? 18.206 -35.202 17.508 1.00 15.99 110 GLN B O 1
ATOM 2511 N N . ARG B 1 111 ? 17.794 -33.173 18.378 1.00 14.83 111 ARG B N 1
ATOM 2512 C CA . ARG B 1 111 ? 16.441 -33.528 18.793 1.00 19.29 111 ARG B CA 1
ATOM 2513 C C . ARG B 1 111 ? 15.570 -33.837 17.581 1.00 16.86 111 ARG B C 1
ATOM 2514 O O . ARG B 1 111 ? 14.712 -34.713 17.627 1.00 18.60 111 ARG B O 1
ATOM 2522 N N . GLU B 1 112 ? 15.815 -33.124 16.490 1.00 13.84 112 GLU B N 1
ATOM 2523 C CA . GLU B 1 112 ? 15.088 -33.341 15.249 1.00 10.68 112 GLU B CA 1
ATOM 2524 C C . GLU B 1 112 ? 15.473 -34.687 14.650 1.00 7.94 112 GLU B C 1
ATOM 2525 O O . GLU B 1 112 ? 14.620 -35.447 14.184 1.00 6.92 112 GLU B O 1
ATOM 2531 N N . PHE B 1 113 ? 16.767 -34.982 14.653 1.00 10.60 113 PHE B N 1
ATOM 2532 C CA . PHE B 1 113 ? 17.237 -36.295 14.202 1.00 9.46 113 PHE B CA 1
ATOM 2533 C C . PHE B 1 113 ? 16.626 -37.420 15.044 1.00 8.97 113 PHE B C 1
ATOM 2534 O O . PHE B 1 113 ? 16.180 -38.448 14.523 1.00 11.66 113 PHE B O 1
ATOM 2542 N N . GLU B 1 114 ? 16.612 -37.234 16.352 1.00 9.33 114 GLU B N 1
ATOM 2543 C CA . GLU B 1 114 ? 16.124 -38.292 17.233 1.00 15.13 114 GLU B CA 1
ATOM 2544 C C . GLU B 1 114 ? 14.626 -38.533 17.024 1.00 15.37 114 GLU B C 1
ATOM 2545 O O . GLU B 1 114 ? 14.161 -39.679 17.024 1.00 14.43 114 GLU B O 1
ATOM 2551 N N . GLU B 1 115 ? 13.890 -37.454 16.787 1.00 12.57 115 GLU B N 1
ATOM 2552 C CA . GLU B 1 115 ? 12.464 -37.545 16.486 1.00 13.38 115 GLU B CA 1
ATOM 2553 C C . GLU B 1 115 ? 12.239 -38.254 15.144 1.00 11.21 115 GLU B C 1
ATOM 2554 O O . GLU B 1 115 ? 11.268 -38.996 14.962 1.00 13.11 115 GLU B O 1
ATOM 2560 N N . TYR B 1 116 ? 13.145 -38.021 14.206 1.00 9.13 116 TYR B N 1
ATOM 2561 C CA . TYR B 1 116 ? 13.093 -38.646 12.885 1.00 10.43 116 TYR B CA 1
ATOM 2562 C C . TYR B 1 116 ? 13.233 -40.145 13.025 1.00 12.40 116 TYR B C 1
ATOM 2563 O O . TYR B 1 116 ? 12.488 -40.915 12.413 1.00 11.15 116 TYR B O 1
ATOM 2572 N N . ILE B 1 117 ? 14.197 -40.557 13.836 1.00 12.85 117 ILE B N 1
ATOM 2573 C CA . ILE B 1 117 ? 14.419 -41.978 14.079 1.00 12.70 117 ILE B CA 1
ATOM 2574 C C . ILE B 1 117 ? 13.199 -42.613 14.756 1.00 13.27 117 ILE B C 1
ATOM 2575 O O . ILE B 1 117 ? 12.772 -43.690 14.361 1.00 16.37 117 ILE B O 1
ATOM 2580 N N . ARG B 1 118 ? 12.636 -41.948 15.767 1.00 14.74 118 ARG B N 1
ATOM 2581 C CA . ARG B 1 118 ? 11.419 -42.449 16.422 1.00 15.04 118 ARG B CA 1
ATOM 2582 C C . ARG B 1 118 ? 10.276 -42.675 15.436 1.00 16.32 118 ARG B C 1
ATOM 2583 O O . ARG B 1 118 ? 9.590 -43.705 15.493 1.00 12.96 118 ARG B O 1
ATOM 2591 N N . ASP B 1 119 ? 10.051 -41.708 14.548 1.00 14.48 119 ASP B N 1
ATOM 2592 C CA . ASP B 1 119 ? 9.009 -41.851 13.537 1.00 16.09 119 ASP B CA 1
ATOM 2593 C C . ASP B 1 119 ? 9.274 -43.060 12.641 1.00 17.05 119 ASP B C 1
ATOM 2594 O O . ASP B 1 119 ? 8.362 -43.794 12.293 1.00 12.41 119 ASP B O 1
ATOM 2599 N N . LYS B 1 120 ? 10.531 -43.238 12.244 1.00 18.47 120 LYS B N 1
ATOM 2600 C CA . LYS B 1 120 ? 10.926 -44.343 11.374 1.00 18.34 120 LYS B CA 1
ATOM 2601 C C . LYS B 1 120 ? 10.613 -45.664 12.067 1.00 17.72 120 LYS B C 1
ATOM 2602 O O . LYS B 1 120 ? 10.143 -46.628 11.460 1.00 17.14 120 LYS B O 1
ATOM 2608 N N . TYR B 1 121 ? 10.879 -45.687 13.359 1.00 16.71 121 TYR B N 1
ATOM 2609 C CA . TYR B 1 121 ? 10.663 -46.867 14.169 1.00 19.66 121 TYR B CA 1
ATOM 2610 C C . TYR B 1 121 ? 9.166 -47.159 14.310 1.00 15.70 121 TYR B C 1
ATOM 2611 O O . TYR B 1 121 ? 8.731 -48.294 14.128 1.00 14.15 121 TYR B O 1
ATOM 2620 N N . ILE B 1 122 ? 8.370 -46.134 14.610 1.00 16.05 122 ILE B N 1
ATOM 2621 C CA . ILE B 1 122 ? 6.918 -46.312 14.683 1.00 14.48 122 ILE B CA 1
ATOM 2622 C C . ILE B 1 122 ? 6.376 -46.950 13.412 1.00 15.87 122 ILE B C 1
ATOM 2623 O O . ILE B 1 122 ? 5.549 -47.870 13.464 1.00 15.44 122 ILE B O 1
ATOM 2628 N N . THR B 1 123 ? 6.825 -46.443 12.269 1.00 15.87 123 THR B N 1
ATOM 2629 C CA . THR B 1 123 ? 6.364 -46.937 10.975 1.00 18.33 123 THR B CA 1
ATOM 2630 C C . THR B 1 123 ? 6.707 -48.413 10.777 1.00 17.84 123 THR B C 1
ATOM 2631 O O . THR B 1 123 ? 5.852 -49.220 10.411 1.00 17.95 123 THR B O 1
ATOM 2635 N N . ALA B 1 124 ? 7.964 -48.758 11.029 1.00 15.46 124 ALA B N 1
ATOM 2636 C CA . ALA B 1 124 ? 8.428 -50.132 10.886 1.00 12.92 124 ALA B CA 1
ATOM 2637 C C . ALA B 1 124 ? 7.666 -51.102 11.793 1.00 14.44 124 ALA B C 1
ATOM 2638 O O . ALA B 1 124 ? 7.347 -52.219 11.373 1.00 12.19 124 ALA B O 1
ATOM 2640 N N . LYS B 1 125 ? 7.376 -50.676 13.022 1.00 13.33 125 LYS B N 1
ATOM 2641 C CA . LYS B 1 125 ? 6.617 -51.505 13.966 1.00 14.85 125 LYS B CA 1
ATOM 2642 C C . LYS B 1 125 ? 5.210 -51.759 13.430 1.00 16.45 125 LYS B C 1
ATOM 2643 O O . LYS B 1 125 ? 4.697 -52.870 13.520 1.00 15.83 125 LYS B O 1
ATOM 2649 N N . ALA B 1 126 ? 4.591 -50.716 12.880 1.00 13.90 126 ALA B N 1
ATOM 2650 C CA . ALA B 1 126 ? 3.255 -50.826 12.307 1.00 13.41 126 ALA B CA 1
ATOM 2651 C C . ALA B 1 126 ? 3.234 -51.819 11.152 1.00 13.98 126 ALA B C 1
ATOM 2652 O O . ALA B 1 126 ? 2.388 -52.720 11.116 1.00 14.50 126 ALA B O 1
ATOM 2654 N N . ASP B 1 127 ? 4.149 -51.641 10.203 1.00 14.01 127 ASP B N 1
ATOM 2655 C CA . ASP B 1 127 ? 4.265 -52.568 9.085 1.00 17.95 127 ASP B CA 1
ATOM 2656 C C . ASP B 1 127 ? 4.490 -53.975 9.611 1.00 13.25 127 ASP B C 1
ATOM 2657 O O . ASP B 1 127 ? 3.899 -54.927 9.127 1.00 13.85 127 ASP B O 1
ATOM 2662 N N . PHE B 1 128 ? 5.347 -54.094 10.613 1.00 14.06 128 PHE B N 1
ATOM 2663 C CA . PHE B 1 128 ? 5.676 -55.404 11.161 1.00 13.19 128 PHE B CA 1
ATOM 2664 C C . PHE B 1 128 ? 4.434 -56.087 11.723 1.00 13.28 128 PHE B C 1
ATOM 2665 O O . PHE B 1 128 ? 4.251 -57.294 11.566 1.00 10.90 128 PHE B O 1
ATOM 2673 N N . ARG B 1 129 ? 3.584 -55.316 12.394 1.00 10.91 129 ARG B N 1
ATOM 2674 C CA . ARG B 1 129 ? 2.387 -55.905 12.965 1.00 16.60 129 ARG B CA 1
ATOM 2675 C C . ARG B 1 129 ? 1.464 -56.374 11.848 1.00 15.89 129 ARG B C 1
ATOM 2676 O O . ARG B 1 129 ? 0.814 -57.413 11.961 1.00 17.17 129 ARG B O 1
ATOM 2684 N N . THR B 1 130 ? 1.422 -55.615 10.761 1.00 12.91 130 THR B N 1
ATOM 2685 C CA . THR B 1 130 ? 0.669 -56.028 9.586 1.00 16.63 130 THR B CA 1
ATOM 2686 C C . THR B 1 130 ? 1.132 -57.400 9.094 1.00 14.23 130 THR B C 1
ATOM 2687 O O . THR B 1 130 ? 0.315 -58.268 8.799 1.00 15.40 130 THR B O 1
ATOM 2691 N N . LEU B 1 131 ? 2.444 -57.597 9.015 1.00 11.30 131 LEU B N 1
ATOM 2692 C CA . LEU B 1 131 ? 3.004 -58.889 8.604 1.00 12.36 131 LEU B CA 1
ATOM 2693 C C . LEU B 1 131 ? 2.555 -60.010 9.544 1.00 14.00 131 LEU B C 1
ATOM 2694 O O . LEU B 1 131 ? 2.183 -61.099 9.101 1.00 14.57 131 LEU B O 1
ATOM 2699 N N . LEU B 1 132 ? 2.597 -59.740 10.846 1.00 10.08 132 LEU B N 1
ATOM 2700 C CA . LEU B 1 132 ? 2.176 -60.725 11.832 1.00 11.05 132 LEU B CA 1
ATOM 2701 C C . LEU B 1 132 ? 0.752 -61.214 11.572 1.00 13.43 132 LEU B C 1
ATOM 2702 O O . LEU B 1 132 ? 0.493 -62.413 11.575 1.00 12.49 132 LEU B O 1
ATOM 2707 N N . LYS B 1 133 ? -0.167 -60.285 11.334 1.00 13.94 133 LYS B N 1
ATOM 2708 C CA . LYS B 1 133 ? -1.561 -60.646 11.071 1.00 16.75 133 LYS B CA 1
ATOM 2709 C C . LYS B 1 133 ? -1.711 -61.482 9.805 1.00 15.23 133 LYS B C 1
ATOM 2710 O O . LYS B 1 133 ? -2.665 -62.247 9.669 1.00 14.28 133 LYS B O 1
ATOM 2716 N N . GLU B 1 134 ? -0.773 -61.324 8.874 1.00 14.15 134 GLU B N 1
ATOM 2717 C CA . GLU B 1 134 ? -0.779 -62.105 7.646 1.00 14.24 134 GLU B CA 1
ATOM 2718 C C . GLU B 1 134 ? -0.315 -63.536 7.880 1.00 14.40 134 GLU B C 1
ATOM 2719 O O . GLU B 1 134 ? -0.568 -64.416 7.063 1.00 14.31 134 GLU B O 1
ATOM 2725 N N . THR B 1 135 ? 0.391 -63.759 8.980 1.00 14.59 135 THR B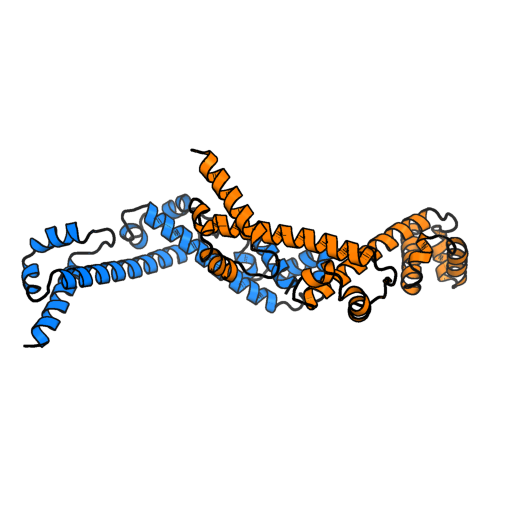 N 1
ATOM 2726 C CA . THR B 1 135 ? 1.043 -65.032 9.186 1.00 14.27 135 THR B CA 1
ATOM 2727 C C . THR B 1 135 ? 0.103 -65.915 10.004 1.00 15.77 135 THR B C 1
ATOM 2728 O O . THR B 1 135 ? -0.006 -65.769 11.227 1.00 12.87 135 THR B O 1
ATOM 2732 N N . LYS B 1 136 ? -0.520 -66.877 9.324 1.00 14.37 136 LYS B N 1
ATOM 2733 C CA . LYS B 1 136 ? -1.552 -67.722 9.933 1.00 15.04 136 LYS B CA 1
ATOM 2734 C C . LYS B 1 136 ? -1.003 -68.783 10.902 1.00 13.67 136 LYS B C 1
ATOM 2735 O O . LYS B 1 136 ? -1.750 -69.343 11.706 1.00 13.58 136 LYS B O 1
ATOM 2741 N N . PHE B 1 137 ? 0.299 -69.041 10.832 1.00 10.68 137 PHE B N 1
ATOM 2742 C CA . PHE B 1 137 ? 0.970 -69.925 11.794 1.00 10.24 137 PHE B CA 1
ATOM 2743 C C . PHE B 1 137 ? 0.864 -69.326 13.212 1.00 12.56 137 PHE B C 1
ATOM 2744 O O . PHE B 1 137 ? 0.881 -70.046 14.205 1.00 13.20 137 PHE B O 1
ATOM 2752 N N . ILE B 1 138 ? 0.744 -68.002 13.304 1.00 10.52 138 ILE B N 1
ATOM 2753 C CA . ILE B 1 138 ? 0.557 -67.356 14.610 1.00 9.86 138 ILE B CA 1
ATOM 2754 C C . ILE B 1 138 ? -0.921 -67.304 14.978 1.00 10.80 138 ILE B C 1
ATOM 2755 O O . ILE B 1 138 ? -1.712 -66.668 14.292 1.00 11.54 138 ILE B O 1
ATOM 2760 N N . THR B 1 139 ? -1.279 -67.969 16.071 1.00 14.51 139 THR B N 1
ATOM 2761 C CA . THR B 1 139 ? -2.666 -68.054 16.518 1.00 14.55 139 THR B CA 1
ATOM 2762 C C . THR B 1 139 ? -2.705 -67.919 18.030 1.00 12.47 139 THR B C 1
ATOM 2763 O O . THR B 1 139 ? -1.669 -67.808 18.677 1.00 15.03 139 THR B O 1
ATOM 2767 N N . TYR B 1 140 ? -3.900 -67.941 18.598 1.00 12.84 140 TYR B N 1
ATOM 2768 C CA . TYR B 1 140 ? -4.040 -67.821 20.041 1.00 17.37 140 TYR B CA 1
ATOM 2769 C C . TYR B 1 140 ? -3.317 -68.957 20.765 1.00 18.83 140 TYR B C 1
ATOM 2770 O O . TYR B 1 140 ? -2.902 -68.802 21.913 1.00 17.47 140 TYR B O 1
ATOM 2779 N N . ARG B 1 141 ? -3.164 -70.097 20.091 1.00 15.39 141 ARG B N 1
ATOM 2780 C CA . ARG B 1 141 ? -2.471 -71.235 20.683 1.00 14.80 141 ARG B CA 1
ATOM 2781 C C . ARG B 1 141 ? -0.965 -70.986 20.839 1.00 17.55 141 ARG B C 1
ATOM 2782 O O . ARG B 1 141 ? -0.266 -71.756 21.494 1.00 18.81 141 ARG B O 1
ATOM 2790 N N . SER B 1 142 ? -0.461 -69.913 20.238 1.00 13.82 142 SER B N 1
ATOM 2791 C CA . SER B 1 142 ? 0.972 -69.633 20.297 1.00 14.29 142 SER B CA 1
ATOM 2792 C C . SER B 1 142 ? 1.392 -69.241 21.715 1.00 17.23 142 SER B C 1
ATOM 2793 O O . SER B 1 142 ? 2.548 -69.415 22.114 1.00 14.97 142 SER B O 1
ATOM 2796 N N . LYS B 1 143 ? 0.445 -68.714 22.482 1.00 17.03 143 LYS B N 1
ATOM 2797 C CA . LYS B 1 143 ? 0.734 -68.313 23.851 1.00 19.12 143 LYS B CA 1
ATOM 2798 C C . LYS B 1 143 ? 1.289 -69.494 24.654 1.00 19.17 143 LYS B C 1
ATOM 2799 O O . LYS B 1 143 ? 2.380 -69.410 25.228 1.00 19.23 143 LYS B O 1
ATOM 2805 N N . LYS B 1 144 ? 0.553 -70.602 24.683 1.00 15.36 144 LYS B N 1
ATOM 2806 C CA . LYS B 1 144 ? 1.019 -71.766 25.421 1.00 15.21 144 LYS B CA 1
ATOM 2807 C C . LYS B 1 144 ? 2.327 -72.289 24.844 1.00 15.06 144 LYS B C 1
ATOM 2808 O O . LYS B 1 144 ? 3.215 -72.694 25.593 1.00 18.39 144 LYS B O 1
ATOM 2814 N N . LEU B 1 145 ? 2.461 -72.243 23.521 1.00 11.61 145 LEU B N 1
ATOM 2815 C CA . LEU B 1 145 ? 3.665 -72.748 22.848 1.00 11.83 145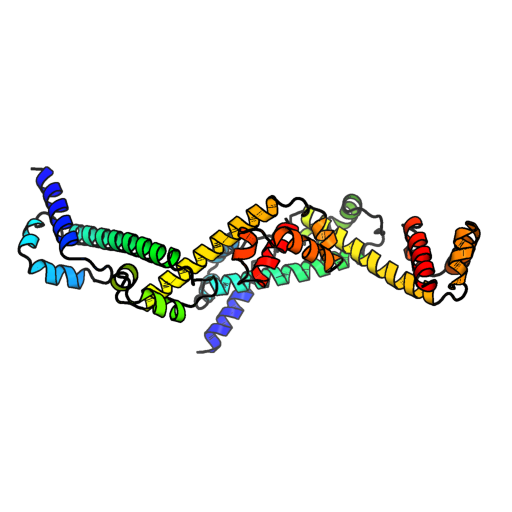 LEU B CA 1
ATOM 2816 C C . LEU B 1 145 ? 4.907 -71.967 23.240 1.00 16.17 145 LEU B C 1
ATOM 2817 O O . LEU B 1 145 ? 5.989 -72.529 23.417 1.00 23.27 145 LEU B O 1
ATOM 2822 N N . ILE B 1 146 ? 4.744 -70.661 23.351 1.00 16.46 146 ILE B N 1
ATOM 2823 C CA . ILE B 1 146 ? 5.827 -69.786 23.776 1.00 20.95 146 ILE B CA 1
ATOM 2824 C C . ILE B 1 146 ? 6.184 -69.994 25.247 1.00 21.99 146 ILE B C 1
ATOM 2825 O O . ILE B 1 146 ? 7.352 -69.921 25.623 1.00 23.96 146 ILE B O 1
ATOM 2830 N N . GLN B 1 147 ? 5.185 -70.274 26.073 1.00 20.93 147 GLN B N 1
ATOM 2831 C CA . GLN B 1 147 ? 5.447 -70.540 27.482 1.00 29.13 147 GLN B CA 1
ATOM 2832 C C . GLN B 1 147 ? 6.214 -71.847 27.679 1.00 30.02 147 GLN B C 1
ATOM 2833 O O . GLN B 1 147 ? 7.022 -71.969 28.596 1.00 33.19 147 GLN B O 1
ATOM 2839 N N . GLU B 1 148 ? 5.978 -72.804 26.788 1.00 26.62 148 GLU B N 1
ATOM 2840 C CA . GLU B 1 148 ? 6.586 -74.126 26.874 1.00 24.11 148 GLU B CA 1
ATOM 2841 C C . GLU B 1 148 ? 8.087 -74.152 26.560 1.00 23.84 148 GLU B C 1
ATOM 2842 O O . GLU B 1 148 ? 8.852 -74.837 27.235 1.00 21.01 148 GLU B O 1
ATOM 2848 N N . SER B 1 149 ? 8.503 -73.437 25.521 1.00 23.06 149 SER B N 1
ATOM 2849 C CA . SER B 1 149 ? 9.912 -73.401 25.141 1.00 21.67 149 SER B CA 1
ATOM 2850 C C . SER B 1 149 ? 10.163 -72.310 24.119 1.00 18.60 149 SER B C 1
ATOM 2851 O O . SER B 1 149 ? 9.228 -71.670 23.642 1.00 19.72 149 SER B O 1
ATOM 2854 N N . ASP B 1 150 ? 11.430 -72.136 23.754 1.00 20.06 150 ASP B N 1
ATOM 2855 C CA . ASP B 1 150 ? 11.827 -71.101 22.805 1.00 17.73 150 ASP B CA 1
ATOM 2856 C C . ASP B 1 150 ? 11.645 -71.558 21.359 1.00 11.61 150 ASP B C 1
ATOM 2857 O O . ASP B 1 150 ? 11.887 -70.793 20.432 1.00 9.43 150 ASP B O 1
ATOM 2862 N N . GLN B 1 151 ? 11.218 -72.801 21.158 1.00 9.12 151 GLN B N 1
ATOM 2863 C CA . GLN B 1 151 ? 11.068 -73.301 19.791 1.00 13.63 151 GLN B CA 1
ATOM 2864 C C . GLN B 1 151 ? 10.057 -72.537 18.932 1.00 14.80 151 GLN B C 1
ATOM 2865 O O . GLN B 1 151 ? 10.296 -72.323 17.742 1.00 11.28 151 GLN B O 1
ATOM 2871 N N . HIS B 1 152 ? 8.918 -72.155 19.507 1.00 15.35 152 HIS B N 1
ATOM 2872 C CA . HIS B 1 152 ? 7.850 -71.574 18.683 1.00 13.32 152 HIS B CA 1
ATOM 2873 C C . HIS B 1 152 ? 8.282 -70.241 18.064 1.00 13.67 152 HIS B C 1
ATOM 2874 O O . HIS B 1 152 ? 8.051 -70.008 16.876 1.00 11.42 152 HIS B O 1
ATOM 2881 N N . LEU B 1 153 ? 8.930 -69.387 18.862 1.00 11.75 153 LEU B N 1
ATOM 2882 C CA . LEU B 1 153 ? 9.451 -68.121 18.357 1.00 10.65 153 LEU B CA 1
ATOM 2883 C C . LEU B 1 153 ? 10.439 -68.360 17.217 1.00 13.12 153 LEU B C 1
ATOM 2884 O O . LEU B 1 153 ? 10.444 -67.617 16.234 1.00 11.21 153 LEU B O 1
ATOM 2889 N N . LYS B 1 154 ? 11.282 -69.386 17.347 1.00 11.66 154 LYS B N 1
ATOM 2890 C CA . LYS B 1 154 ? 12.246 -69.665 16.283 1.00 13.13 154 LYS B CA 1
ATOM 2891 C C . LYS B 1 154 ? 11.495 -70.070 15.028 1.00 9.03 154 LYS B C 1
ATOM 2892 O O . LYS B 1 154 ? 11.774 -69.568 13.945 1.00 8.34 154 LYS B O 1
ATOM 2898 N N . ASP B 1 155 ? 10.522 -70.962 15.189 1.00 7.38 155 ASP B N 1
ATOM 2899 C CA . ASP B 1 155 ? 9.640 -71.345 14.090 1.00 10.57 155 ASP B CA 1
ATOM 2900 C C . ASP B 1 155 ? 8.978 -70.126 13.422 1.00 11.89 155 ASP B C 1
ATOM 2901 O O . ASP B 1 155 ? 8.934 -70.020 12.190 1.00 10.13 155 ASP B O 1
ATOM 2906 N N . VAL B 1 156 ? 8.446 -69.214 14.235 1.00 10.89 156 VAL B N 1
ATOM 2907 C CA . VAL B 1 156 ? 7.778 -68.042 13.694 1.00 5.58 156 VAL B CA 1
ATOM 2908 C C . VAL B 1 156 ? 8.767 -67.211 12.897 1.00 5.17 156 VAL B C 1
ATOM 2909 O O . VAL B 1 156 ? 8.484 -66.815 11.777 1.00 14.79 156 VAL B O 1
ATOM 2913 N N . GLU B 1 157 ? 9.948 -66.986 13.461 1.00 8.56 157 GLU B N 1
ATOM 2914 C CA . GLU B 1 157 ? 10.937 -66.144 12.806 1.00 13.33 157 GLU B CA 1
ATOM 2915 C C . GLU B 1 157 ? 11.422 -66.772 11.494 1.00 12.36 157 GLU B C 1
ATOM 2916 O O . GLU B 1 157 ? 11.663 -66.066 10.519 1.00 13.73 157 GLU B O 1
ATOM 2922 N N . LYS B 1 158 ? 11.534 -68.097 11.462 1.00 9.24 158 LYS B N 1
ATOM 2923 C CA . LYS B 1 158 ? 11.924 -68.790 10.230 1.00 12.62 158 LYS B CA 1
ATOM 2924 C C . LYS B 1 158 ? 10.949 -68.455 9.095 1.00 13.63 158 LYS B C 1
ATOM 2925 O O . LYS B 1 158 ? 11.352 -68.245 7.947 1.00 12.66 158 LYS B O 1
ATOM 2931 N N . ILE B 1 159 ? 9.663 -68.408 9.427 1.00 15.03 159 ILE B N 1
ATOM 2932 C CA . ILE B 1 159 ? 8.616 -68.063 8.469 1.00 15.32 159 ILE B CA 1
ATOM 2933 C C . ILE B 1 159 ? 8.668 -66.587 8.025 1.00 17.72 159 ILE B C 1
ATOM 2934 O O . ILE B 1 159 ? 8.408 -66.264 6.863 1.00 18.93 159 ILE B O 1
ATOM 2939 N N . LEU B 1 160 ? 9.023 -65.693 8.941 1.00 17.29 160 LEU B N 1
ATOM 2940 C CA . LEU B 1 160 ? 9.077 -64.266 8.615 1.00 15.91 160 LEU B CA 1
ATOM 2941 C C . LEU B 1 160 ? 10.406 -63.799 7.991 1.00 17.42 160 LEU B C 1
ATOM 2942 O O . LEU B 1 160 ? 10.485 -62.696 7.454 1.00 13.71 160 LEU B O 1
ATOM 2947 N N . GLN B 1 161 ? 11.424 -64.658 8.040 1.00 19.78 161 GLN B N 1
ATOM 2948 C CA . GLN B 1 161 ? 12.831 -64.284 7.815 1.00 15.75 161 GLN B CA 1
ATOM 2949 C C . GLN B 1 161 ? 13.149 -63.481 6.547 1.00 17.57 161 GLN B C 1
ATOM 2950 O O . GLN B 1 161 ? 14.042 -62.635 6.550 1.00 15.51 161 GLN B O 1
ATOM 2956 N N . ASN B 1 162 ? 12.464 -63.778 5.454 1.00 22.05 162 ASN B N 1
ATOM 2957 C CA . ASN B 1 162 ? 12.758 -63.123 4.177 1.00 25.42 162 ASN B CA 1
ATOM 2958 C C . ASN B 1 162 ? 11.840 -61.943 3.840 1.00 24.58 162 ASN B C 1
ATOM 2959 O O . ASN B 1 162 ? 11.942 -61.349 2.760 1.00 23.83 162 ASN B O 1
ATOM 2964 N N . ASP B 1 163 ? 10.937 -61.604 4.754 1.00 14.98 163 ASP B N 1
ATOM 2965 C CA . ASP B 1 163 ? 10.022 -60.499 4.484 1.00 14.38 163 ASP B CA 1
ATOM 2966 C C . ASP B 1 163 ? 10.662 -59.158 4.790 1.00 13.81 163 ASP B C 1
ATOM 2967 O O . ASP B 1 163 ? 11.236 -58.971 5.861 1.00 14.61 163 ASP B O 1
ATOM 2972 N N . LYS B 1 164 ? 10.558 -58.225 3.844 1.00 15.05 164 LYS B N 1
ATOM 2973 C CA . LYS B 1 164 ? 11.187 -56.904 3.963 1.00 14.11 164 LYS B CA 1
ATOM 2974 C C . LYS B 1 164 ? 10.824 -56.190 5.265 1.00 15.73 164 LYS B C 1
ATOM 2975 O O . LYS B 1 164 ? 11.640 -55.459 5.837 1.00 16.39 164 LYS B O 1
ATOM 2981 N N . ARG B 1 165 ? 9.597 -56.397 5.728 1.00 15.94 165 ARG B N 1
ATOM 2982 C CA . ARG B 1 165 ? 9.104 -55.717 6.926 1.00 15.05 165 ARG B CA 1
ATOM 2983 C C . ARG B 1 165 ? 9.741 -56.288 8.198 1.00 15.12 165 ARG B C 1
ATOM 2984 O O . ARG B 1 165 ? 9.865 -55.603 9.212 1.00 17.50 165 ARG B O 1
ATOM 2992 N N . TYR B 1 166 ? 10.139 -57.551 8.127 1.00 10.98 166 TYR B N 1
ATOM 2993 C CA . TYR B 1 166 ? 10.900 -58.200 9.192 1.00 12.53 166 TYR B CA 1
ATOM 2994 C C . TYR B 1 166 ? 12.364 -57.757 9.137 1.00 13.20 166 TYR B C 1
ATOM 2995 O O . TYR B 1 166 ? 12.969 -57.398 10.150 1.00 12.11 166 TYR B O 1
ATOM 3004 N N . LEU B 1 167 ? 12.928 -57.758 7.934 1.00 12.93 167 LEU B N 1
ATOM 3005 C CA . LEU B 1 167 ? 14.333 -57.405 7.761 1.00 15.46 167 LEU B CA 1
ATOM 3006 C C . LEU B 1 167 ? 14.640 -55.956 8.130 1.00 16.61 167 LEU B C 1
ATOM 3007 O O . LEU B 1 167 ? 15.743 -55.650 8.574 1.00 18.71 167 LEU B O 1
ATOM 3012 N N . VAL B 1 168 ? 13.676 -55.062 7.958 1.00 16.27 168 VAL B N 1
ATOM 3013 C CA . VAL B 1 168 ? 13.915 -53.668 8.315 1.00 19.10 168 VAL B CA 1
ATOM 3014 C C . VAL B 1 168 ? 14.141 -53.488 9.818 1.00 16.68 168 VAL B C 1
ATOM 3015 O O . VAL B 1 168 ? 14.697 -52.471 10.247 1.00 16.16 168 VAL B O 1
ATOM 3019 N N . LEU B 1 169 ? 13.716 -54.468 10.615 1.00 8.71 169 LEU B N 1
ATOM 3020 C CA . LEU B 1 169 ? 13.954 -54.436 12.054 1.00 9.73 169 LEU B CA 1
ATOM 3021 C C . LEU B 1 169 ? 15.211 -55.207 12.486 1.00 17.52 169 LEU B C 1
ATOM 3022 O O . LEU B 1 169 ? 15.404 -55.455 13.684 1.00 16.47 169 LEU B O 1
ATOM 3027 N N . ASP B 1 170 ? 16.027 -55.632 11.518 1.00 17.65 170 ASP B N 1
ATOM 3028 C CA . ASP B 1 170 ? 17.247 -56.399 11.825 1.00 21.09 170 ASP B CA 1
ATOM 3029 C C . ASP B 1 170 ? 18.172 -55.773 12.875 1.00 19.74 170 ASP B C 1
ATOM 3030 O O . ASP B 1 170 ? 18.884 -56.490 13.578 1.00 17.77 170 ASP B O 1
ATOM 3035 N N . CYS B 1 171 ? 18.183 -54.445 12.975 1.00 20.02 171 CYS B N 1
ATOM 3036 C CA . CYS B 1 171 ? 19.058 -53.788 13.947 1.00 17.17 171 CYS B CA 1
ATOM 3037 C C . CYS B 1 171 ? 18.525 -53.874 15.368 1.00 14.60 171 CYS B C 1
ATOM 3038 O O . CYS B 1 171 ? 19.249 -53.586 16.313 1.00 17.10 171 CYS B O 1
ATOM 3041 N N . VAL B 1 172 ? 17.261 -54.259 15.516 1.00 13.22 172 VAL B N 1
ATOM 3042 C CA . VAL B 1 172 ? 16.623 -54.334 16.829 1.00 13.76 172 VAL B CA 1
ATOM 3043 C C . VAL B 1 172 ? 15.916 -55.686 17.031 1.00 19.26 172 VAL B C 1
ATOM 3044 O O . VAL B 1 172 ? 14.703 -55.741 17.248 1.00 17.28 172 VAL B O 1
ATOM 3048 N N . PRO B 1 173 ? 16.688 -56.780 16.966 1.00 22.38 173 PRO B N 1
ATOM 3049 C CA . PRO B 1 173 ? 16.185 -58.153 17.088 1.00 21.14 173 PRO B CA 1
ATOM 3050 C C . PRO B 1 173 ? 15.413 -58.407 18.382 1.00 22.66 173 PRO B C 1
ATOM 3051 O O . PRO B 1 173 ? 14.418 -59.129 18.355 1.00 24.58 173 PRO B O 1
ATOM 3055 N N . GLU B 1 174 ? 15.870 -57.823 19.487 1.00 22.14 174 GLU B N 1
ATOM 3056 C CA . GLU B 1 174 ? 15.230 -57.998 20.786 1.00 26.38 174 GLU B CA 1
ATOM 3057 C C . GLU B 1 174 ? 13.843 -57.358 20.813 1.00 25.46 174 GLU B C 1
ATOM 3058 O O . GLU B 1 174 ? 12.910 -57.897 21.395 1.00 21.79 174 GLU B O 1
ATOM 3064 N N . GLU B 1 175 ? 13.717 -56.196 20.185 1.00 23.85 175 GLU B N 1
ATOM 3065 C CA . GLU B 1 175 ? 12.446 -55.500 20.156 1.00 25.69 175 GLU B CA 1
ATOM 3066 C C . GLU B 1 175 ? 11.468 -56.195 19.217 1.00 20.24 175 GLU B C 1
ATOM 3067 O O . GLU B 1 175 ? 10.276 -56.286 19.492 1.00 17.77 175 GLU B O 1
ATOM 3073 N N . ARG B 1 176 ? 11.987 -56.674 18.095 1.00 20.69 176 ARG B N 1
ATOM 3074 C CA . ARG B 1 176 ? 11.189 -57.410 17.138 1.00 20.54 176 ARG B CA 1
ATOM 3075 C C . ARG B 1 176 ? 10.504 -58.572 17.855 1.00 22.03 176 ARG B C 1
ATOM 3076 O O . ARG B 1 176 ? 9.294 -58.760 17.745 1.00 22.16 176 ARG B O 1
ATOM 3084 N N . ARG B 1 177 ? 11.281 -59.334 18.617 1.00 19.89 177 ARG B N 1
ATOM 3085 C CA . ARG B 1 177 ? 10.730 -60.458 19.375 1.00 17.88 177 ARG B CA 1
ATOM 3086 C C . ARG B 1 177 ? 9.609 -60.034 20.320 1.00 15.10 177 ARG B C 1
ATOM 3087 O O . ARG B 1 177 ? 8.597 -60.730 20.454 1.00 12.62 177 ARG B O 1
ATOM 3095 N N . LYS B 1 178 ? 9.769 -58.882 20.965 1.00 15.80 178 LYS B N 1
ATOM 3096 C CA . LYS B 1 178 ? 8.734 -58.408 21.880 1.00 16.38 178 LYS B CA 1
ATOM 3097 C C . LYS B 1 178 ? 7.430 -58.089 21.159 1.00 14.57 178 LYS B C 1
ATOM 3098 O O . LYS B 1 178 ? 6.358 -58.241 21.731 1.00 14.07 178 LYS B O 1
ATOM 3104 N N . LEU B 1 179 ? 7.524 -57.647 19.909 1.00 17.89 179 LEU B N 1
ATOM 3105 C CA . LEU B 1 179 ? 6.343 -57.333 19.101 1.00 14.21 179 LEU B CA 1
ATOM 3106 C C . LEU B 1 179 ? 5.565 -58.590 18.758 1.00 15.99 179 LEU B C 1
ATOM 3107 O O . LEU B 1 179 ? 4.333 -58.585 18.717 1.00 15.32 179 LEU B O 1
ATOM 3112 N N . ILE B 1 180 ? 6.294 -59.665 18.479 1.00 16.63 180 ILE B N 1
ATOM 3113 C CA . ILE B 1 180 ? 5.663 -60.954 18.242 1.00 17.48 180 ILE B CA 1
ATOM 3114 C C . ILE B 1 180 ? 4.956 -61.405 19.521 1.00 16.19 180 ILE B C 1
ATOM 3115 O O . ILE B 1 180 ? 3.777 -61.774 19.499 1.00 14.17 180 ILE B O 1
ATOM 3120 N N . VAL B 1 181 ? 5.672 -61.355 20.642 1.00 14.28 181 VAL B N 1
ATOM 3121 C CA . VAL B 1 181 ? 5.097 -61.757 21.932 1.00 13.96 181 VAL B CA 1
ATOM 3122 C C . VAL B 1 181 ? 3.842 -60.956 22.288 1.00 16.99 181 VAL B C 1
ATOM 3123 O O . VAL B 1 181 ? 2.826 -61.522 22.693 1.00 16.01 181 VAL B O 1
ATOM 3127 N N . ALA B 1 182 ? 3.913 -59.639 22.134 1.00 18.86 182 ALA B N 1
ATOM 3128 C CA . ALA B 1 182 ? 2.761 -58.779 22.380 1.00 20.44 182 ALA B CA 1
ATOM 3129 C C . ALA B 1 182 ? 1.594 -59.126 21.449 1.00 17.83 182 ALA B C 1
ATOM 3130 O O . ALA B 1 182 ? 0.446 -59.193 21.888 1.00 19.01 182 ALA B O 1
ATOM 3132 N N . TYR B 1 183 ? 1.884 -59.353 20.172 1.00 12.40 183 TYR B N 1
ATOM 3133 C CA . TYR B 1 183 ? 0.840 -59.739 19.229 1.00 12.26 183 TYR B CA 1
ATOM 3134 C C . TYR B 1 183 ? 0.183 -61.056 19.644 1.00 13.95 183 TYR B C 1
ATOM 3135 O O . TYR B 1 183 ? -1.031 -61.189 19.594 1.00 15.36 183 TYR B O 1
ATOM 3144 N N . VAL B 1 184 ? 0.982 -62.026 20.069 1.00 17.47 184 VAL B N 1
ATOM 3145 C CA . VAL B 1 184 ? 0.420 -63.299 20.534 1.00 19.16 184 VAL B CA 1
ATOM 3146 C C . VAL B 1 184 ? -0.502 -63.103 21.753 1.00 19.31 184 VAL B C 1
ATOM 3147 O O . VAL B 1 184 ? -1.575 -63.709 21.834 1.00 12.79 184 VAL B O 1
ATOM 3151 N N . ASP B 1 185 ? -0.094 -62.237 22.683 1.00 20.12 185 ASP B N 1
ATOM 3152 C CA . ASP B 1 185 ? -0.921 -61.911 23.851 1.00 20.23 185 ASP B CA 1
ATOM 3153 C C . ASP B 1 185 ? -2.263 -61.286 23.462 1.00 17.43 185 ASP B C 1
ATOM 3154 O O . ASP B 1 185 ? -3.295 -61.613 24.049 1.00 17.15 185 ASP B O 1
ATOM 3159 N N . ASP B 1 186 ? -2.249 -60.386 22.482 1.00 14.29 186 ASP B N 1
ATOM 3160 C CA . ASP B 1 186 ? -3.483 -59.816 21.939 1.00 18.24 186 ASP B CA 1
ATOM 3161 C C . ASP B 1 186 ? -4.416 -60.889 21.376 1.00 20.61 186 ASP B C 1
ATOM 3162 O O . ASP B 1 186 ? -5.625 -60.852 21.600 1.00 21.63 186 ASP B O 1
ATOM 3167 N N . LEU B 1 187 ? -3.855 -61.831 20.625 1.00 19.39 187 LEU B N 1
ATOM 3168 C CA . LEU B 1 187 ? -4.640 -62.938 20.080 1.00 18.19 187 LEU B CA 1
ATOM 3169 C C . LEU B 1 187 ? -5.276 -63.783 21.189 1.00 16.58 187 LEU B C 1
ATOM 3170 O O . LEU B 1 187 ? -6.426 -64.233 21.073 1.00 18.66 187 LEU B O 1
ATOM 3175 N N . ASP B 1 188 ? -4.550 -63.950 22.288 1.00 16.07 188 ASP B N 1
ATOM 3176 C CA . ASP B 1 188 ? -5.000 -64.818 23.374 1.00 18.30 188 ASP B CA 1
ATOM 3177 C C . ASP B 1 188 ? -6.045 -64.164 24.287 1.00 21.23 188 ASP B C 1
ATOM 3178 O O . ASP B 1 188 ? -6.480 -64.765 25.270 1.00 22.17 188 ASP B O 1
ATOM 3183 N N . ARG B 1 189 ? -6.437 -62.936 23.966 1.00 21.27 189 ARG B N 1
ATOM 3184 C CA . ARG B 1 189 ? -7.524 -62.273 24.685 1.00 29.14 189 ARG B CA 1
ATOM 3185 C C . ARG B 1 189 ? -8.892 -62.669 24.143 1.00 30.92 189 ARG B C 1
ATOM 3186 O O . ARG B 1 189 ? -9.894 -62.561 24.848 1.00 34.94 189 ARG B O 1
#

B-factor: mean 23.45, std 12.68, range [4.75, 93.64]